Protein AF-0000000070964511 (afdb_homodimer)

Organism: NCBI:txid2509291

Nearest PDB structures (foldseek):
  2q12-assembly1_A-2  TM=6.269E-01  e=1.159E-06  Homo sapiens
  2z0n-assembly1_A-2  TM=6.496E-01  e=4.454E-06  Homo sapiens
  5c5b-assembly2_C  TM=5.145E-01  e=8.321E-06  Homo sapiens
  4h8s-assembly1_A  TM=5.095E-01  e=7.637E-04  Homo sapiens
  4tql-assembly1_A  TM=3.282E-01  e=2.812E-02  synthetic construct

InterPro domains:
  IPR009602 CBY1-interacting BAR domain-containing protein/FAM92 [PF06730] (12-222)
  IPR009602 CBY1-interacting BAR domain-containing protein/FAM92 [PTHR21223] (6-303)
  IPR027267 AH/BAR domain superfamily [G3DSA:1.20.1270.60] (10-215)
  IPR027267 AH/BAR domain superfamily [SSF103657] (12-213)

Solvent-accessible surface area (backbone atoms only — not comparable to full-atom values): 34704 Å² total; per-residue (Å²): 133,82,80,69,53,69,65,48,59,49,47,56,47,48,46,50,50,48,49,52,52,42,52,51,50,44,51,44,40,49,48,47,30,52,31,50,51,53,28,43,53,30,47,50,50,28,35,54,29,41,41,49,37,18,48,47,37,34,51,45,20,71,68,44,80,69,39,61,65,55,20,51,32,32,40,52,38,19,51,37,37,42,50,47,32,52,42,49,50,51,28,44,49,45,35,45,62,62,28,40,52,56,39,63,49,41,57,60,56,37,52,52,54,49,49,52,43,50,52,48,52,49,40,44,52,50,25,52,52,34,48,51,52,39,52,51,43,52,69,77,43,66,80,50,54,73,61,53,53,51,34,51,52,53,27,50,52,31,46,49,48,37,54,52,42,50,58,50,46,54,51,48,46,52,52,51,51,50,48,50,50,51,46,55,43,50,32,52,47,51,44,36,49,31,49,39,54,35,27,52,50,42,38,54,40,39,52,52,36,42,53,43,46,68,61,54,51,58,68,63,41,49,50,43,45,53,53,46,72,68,37,82,60,40,62,58,51,53,50,52,52,42,50,56,52,43,50,54,51,48,49,60,66,68,49,66,72,74,76,75,70,74,73,74,78,67,78,72,76,77,73,78,75,80,79,75,81,78,78,86,73,87,72,87,76,78,79,77,80,73,79,79,81,86,83,90,76,89,79,85,74,90,90,75,93,81,89,85,79,89,82,87,72,91,134,133,83,77,70,52,69,65,51,61,50,46,57,47,48,46,51,50,48,48,50,51,41,52,50,50,43,52,45,41,47,47,45,30,53,31,50,52,53,28,42,53,29,47,50,50,29,34,52,30,39,42,50,37,18,48,44,37,33,52,44,19,70,68,44,79,68,39,63,65,56,20,51,31,31,41,52,36,19,51,39,36,43,50,47,31,52,43,50,51,51,29,43,48,44,37,46,63,62,30,39,52,56,39,63,49,41,57,59,56,38,51,53,54,49,49,52,45,49,50,48,52,49,39,44,51,52,26,51,52,35,48,51,50,40,52,51,43,52,68,77,45,67,81,49,54,72,58,51,52,53,34,50,52,52,28,51,53,32,48,49,50,37,56,50,41,49,56,50,47,56,51,49,48,52,51,50,51,50,48,51,50,52,46,54,43,51,34,51,47,52,44,37,50,32,52,40,54,36,27,51,50,43,38,54,41,38,53,51,34,43,54,43,45,68,61,55,51,59,67,63,42,48,51,45,46,54,54,45,70,68,37,81,61,41,62,58,50,53,50,54,52,43,51,56,52,43,50,54,51,48,50,60,65,70,50,67,74,73,78,75,70,75,72,78,78,67,78,72,76,79,75,79,75,80,80,75,78,78,76,80,75,80,74,77,76,77,80,69,84,74,84,81,91,83,97,82,88,79,77,87,82,81,83,77,92,74,93,83,79,90,79,93,83,86,134

Structure (mmCIF, N/CA/C/O backbone):
data_AF-0000000070964511-model_v1
#
loop_
_entity.id
_entity.type
_entity.pdbx_description
1 polymer 'Protein FAM92A'
#
loop_
_atom_site.group_PDB
_atom_site.id
_atom_site.type_symbol
_atom_site.label_atom_id
_atom_site.label_alt_id
_atom_site.label_comp_id
_atom_site.label_asym_id
_atom_site.label_entity_id
_atom_site.label_seq_id
_atom_site.pdbx_PDB_ins_code
_atom_site.Cartn_x
_atom_site.Cartn_y
_atom_site.Cartn_z
_atom_site.occupancy
_atom_site.B_iso_or_equiv
_atom_site.auth_seq_id
_atom_site.auth_comp_id
_atom_site.auth_asym_id
_atom_site.auth_atom_id
_atom_site.pdbx_PDB_model_num
ATOM 1 N N . MET A 1 1 ? 4 -59.062 -38.25 1 25.48 1 MET A N 1
ATOM 2 C CA . MET A 1 1 ? 4.148 -58.438 -36.938 1 25.48 1 MET A CA 1
ATOM 3 C C . MET A 1 1 ? 4.137 -56.938 -37.062 1 25.48 1 MET A C 1
ATOM 5 O O . MET A 1 1 ? 5.078 -56.344 -37.594 1 25.48 1 MET A O 1
ATOM 9 N N . LYS A 1 2 ? 3.074 -56.438 -37.406 1 38.53 2 LYS A N 1
ATOM 10 C CA . LYS A 1 2 ? 2.691 -55.031 -37.688 1 38.53 2 LYS A CA 1
ATOM 11 C C . LYS A 1 2 ? 3.24 -54.094 -36.625 1 38.53 2 LYS A C 1
ATOM 13 O O . LYS A 1 2 ? 3.031 -54.312 -35.438 1 38.53 2 LYS A O 1
ATOM 18 N N . ALA A 1 3 ? 4.176 -53.281 -36.75 1 41.16 3 ALA A N 1
ATOM 19 C CA . ALA A 1 3 ? 5.023 -52.281 -36.125 1 41.16 3 ALA A CA 1
ATOM 20 C C . ALA A 1 3 ? 4.199 -51.344 -35.219 1 41.16 3 ALA A C 1
ATOM 22 O O . ALA A 1 3 ? 3.23 -50.75 -35.656 1 41.16 3 ALA A O 1
ATOM 23 N N . SER A 1 4 ? 4.078 -51.531 -33.906 1 40.59 4 SER A N 1
ATOM 24 C CA . SER A 1 4 ? 3.783 -50.875 -32.625 1 40.59 4 SER A CA 1
ATOM 25 C C . SER A 1 4 ? 4.277 -49.438 -32.594 1 40.59 4 SER A C 1
ATOM 27 O O . SER A 1 4 ? 4.367 -48.844 -31.516 1 40.59 4 SER A O 1
ATOM 29 N N . ARG A 1 5 ? 4.746 -48.938 -33.562 1 44.47 5 ARG A N 1
ATOM 30 C CA . ARG A 1 5 ? 5.359 -47.625 -33.781 1 44.47 5 ARG A CA 1
ATOM 31 C C . ARG A 1 5 ? 4.406 -46.5 -33.375 1 44.47 5 ARG A C 1
ATOM 33 O O . ARG A 1 5 ? 4.844 -45.438 -32.875 1 44.47 5 ARG A O 1
ATOM 40 N N . PRO A 1 6 ? 3.221 -46.625 -33.938 1 44.97 6 PRO A N 1
ATOM 41 C CA . PRO A 1 6 ? 2.352 -45.469 -33.781 1 44.97 6 PRO A CA 1
ATOM 42 C C . PRO A 1 6 ? 2.082 -45.125 -32.312 1 44.97 6 PRO A C 1
ATOM 44 O O . PRO A 1 6 ? 1.981 -43.938 -31.953 1 44.97 6 PRO A O 1
ATOM 47 N N . GLN A 1 7 ? 1.915 -46.219 -31.547 1 50.19 7 GLN A N 1
ATOM 48 C CA . GLN A 1 7 ? 1.632 -46.031 -30.125 1 50.19 7 GLN A CA 1
ATOM 49 C C . GLN A 1 7 ? 2.826 -45.406 -29.406 1 50.19 7 GLN A C 1
ATOM 51 O O . GLN A 1 7 ? 2.654 -44.594 -28.5 1 50.19 7 GLN A O 1
ATOM 56 N N . HIS A 1 8 ? 4.047 -45.844 -29.875 1 52.25 8 HIS A N 1
ATOM 57 C CA . HIS A 1 8 ? 5.285 -45.344 -29.281 1 52.25 8 HIS A CA 1
ATOM 58 C C . HIS A 1 8 ? 5.453 -43.844 -29.531 1 52.25 8 HIS A C 1
ATOM 60 O O . HIS A 1 8 ? 5.895 -43.125 -28.641 1 52.25 8 HIS A O 1
ATOM 66 N N . ALA A 1 9 ? 5.227 -43.438 -30.859 1 55.28 9 ALA A N 1
ATOM 67 C CA . ALA A 1 9 ? 5.344 -42.031 -31.219 1 55.28 9 ALA A CA 1
ATOM 68 C C . ALA A 1 9 ? 4.438 -41.156 -30.344 1 55.28 9 ALA A C 1
ATOM 70 O O . ALA A 1 9 ? 4.816 -40.062 -29.938 1 55.28 9 ALA A O 1
ATOM 71 N N . THR A 1 10 ? 3.475 -41.875 -29.844 1 68.75 10 THR A N 1
ATOM 72 C CA . THR A 1 10 ? 2.453 -41.156 -29.109 1 68.75 10 THR A CA 1
ATOM 73 C C . THR A 1 10 ? 2.889 -40.906 -27.656 1 68.75 10 THR A C 1
ATOM 75 O O . THR A 1 10 ? 2.711 -39.844 -27.109 1 68.75 10 THR A O 1
ATOM 78 N N . TRP A 1 11 ? 3.768 -41.875 -27.219 1 73.88 11 TRP A N 1
ATOM 79 C CA . TRP A 1 11 ? 4.133 -41.75 -25.797 1 73.88 11 TRP A CA 1
ATOM 80 C C . TRP A 1 11 ? 5.262 -40.75 -25.609 1 73.88 11 TRP A C 1
ATOM 82 O O . TRP A 1 11 ? 5.266 -39.969 -24.641 1 73.88 11 TRP A O 1
ATOM 92 N N . GLU A 1 12 ? 6.199 -40.812 -26.516 1 74.62 12 GLU A N 1
ATOM 93 C CA . GLU A 1 12 ? 7.277 -39.844 -26.453 1 74.62 12 GLU A CA 1
ATOM 94 C C . GLU A 1 12 ? 6.73 -38.406 -26.531 1 74.62 12 GLU A C 1
ATOM 96 O O . GLU A 1 12 ? 7.223 -37.531 -25.844 1 74.62 12 GLU A O 1
ATOM 101 N N . GLN A 1 13 ? 5.785 -38.344 -27.312 1 78.62 13 GLN A N 1
ATOM 102 C CA . GLN A 1 13 ? 5.145 -37.031 -27.438 1 78.62 13 GLN A CA 1
ATOM 103 C C . GLN A 1 13 ? 4.461 -36.625 -26.141 1 78.62 13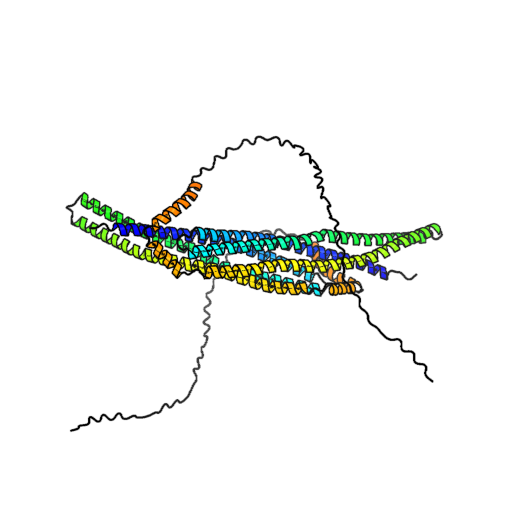 GLN A C 1
ATOM 105 O O . GLN A 1 13 ? 4.531 -35.469 -25.734 1 78.62 13 GLN A O 1
ATOM 110 N N . HIS A 1 14 ? 3.889 -37.625 -25.453 1 82.25 14 HIS A N 1
ATOM 111 C CA . HIS A 1 14 ? 3.227 -37.344 -24.172 1 82.25 14 HIS A CA 1
ATOM 112 C C . HIS A 1 14 ? 4.238 -36.969 -23.094 1 82.25 14 HIS A C 1
ATOM 114 O O . HIS A 1 14 ? 3.994 -36.031 -22.312 1 82.25 14 HIS A O 1
ATOM 120 N N . ALA A 1 15 ? 5.301 -37.688 -23.109 1 84 15 ALA A N 1
ATOM 121 C CA . ALA A 1 15 ? 6.34 -37.375 -22.125 1 84 15 ALA A CA 1
ATOM 122 C C . ALA A 1 15 ? 6.898 -35.969 -22.328 1 84 15 ALA A C 1
ATOM 124 O O . ALA A 1 15 ? 7.121 -35.25 -21.359 1 84 15 ALA A O 1
ATOM 125 N N . LYS A 1 16 ? 7.125 -35.562 -23.531 1 82.56 16 LYS A N 1
ATOM 126 C CA . LYS A 1 16 ? 7.633 -34.25 -23.859 1 82.56 16 LYS A CA 1
ATOM 127 C C . LYS A 1 16 ? 6.625 -33.156 -23.484 1 82.56 16 LYS A C 1
ATOM 129 O O . LYS A 1 16 ? 7.004 -32.094 -22.984 1 82.56 16 LYS A O 1
ATOM 134 N N . LEU A 1 17 ? 5.41 -33.469 -23.75 1 84.62 17 LEU A N 1
ATOM 135 C CA . LEU A 1 17 ? 4.355 -32.531 -23.391 1 84.62 17 LEU A CA 1
ATOM 136 C C . LEU A 1 17 ? 4.301 -32.312 -21.875 1 84.62 17 LEU A C 1
ATOM 138 O O . LEU A 1 17 ? 4.152 -31.172 -21.422 1 84.62 17 LEU A O 1
ATOM 142 N N . LEU A 1 18 ? 4.355 -33.406 -21.172 1 87.12 18 LEU A N 1
ATOM 143 C CA . LEU A 1 18 ? 4.348 -33.281 -19.719 1 87.12 18 LEU A CA 1
ATOM 144 C C . LEU A 1 18 ? 5.539 -32.469 -19.234 1 87.12 18 LEU A C 1
ATOM 146 O O . LEU A 1 18 ? 5.402 -31.641 -18.328 1 87.12 18 LEU A O 1
ATOM 150 N N . GLN A 1 19 ? 6.641 -32.75 -19.797 1 87.5 19 GLN A N 1
ATOM 151 C CA . GLN A 1 19 ? 7.84 -32 -19.438 1 87.5 19 GLN A CA 1
ATOM 152 C C . GLN A 1 19 ? 7.656 -30.516 -19.703 1 87.5 19 GLN A C 1
ATOM 154 O O . GLN A 1 19 ? 8.008 -29.688 -18.859 1 87.5 19 GLN A O 1
ATOM 159 N N . GLU A 1 20 ? 7.156 -30.156 -20.781 1 88.94 20 GLU A N 1
ATOM 160 C CA . GLU A 1 20 ? 6.922 -28.766 -21.141 1 88.94 20 GLU A CA 1
ATOM 161 C C . GLU A 1 20 ? 5.945 -28.109 -20.172 1 88.94 20 GLU A C 1
ATOM 163 O O . GLU A 1 20 ? 6.152 -26.953 -19.766 1 88.94 20 GLU A O 1
ATOM 168 N N . ARG A 1 21 ? 4.918 -28.844 -19.875 1 92.56 21 ARG A N 1
ATOM 169 C CA . ARG A 1 21 ? 3.914 -28.297 -18.969 1 92.56 21 ARG A CA 1
ATOM 170 C C . ARG A 1 21 ? 4.508 -28.062 -17.578 1 92.56 21 ARG A C 1
ATOM 172 O O . ARG A 1 21 ? 4.223 -27.047 -16.953 1 92.56 21 ARG A O 1
ATOM 179 N N . VAL A 1 22 ? 5.289 -28.984 -17.156 1 94.62 22 VAL A N 1
ATOM 180 C CA . VAL A 1 22 ? 5.906 -28.875 -15.836 1 94.62 22 VAL A CA 1
ATOM 181 C C . VAL A 1 22 ? 6.84 -27.656 -15.805 1 94.62 22 VAL A C 1
ATOM 183 O O . VAL A 1 22 ? 6.836 -26.891 -14.844 1 94.62 22 VAL A O 1
ATOM 186 N N . VAL A 1 23 ? 7.625 -27.469 -16.844 1 94 23 VAL A N 1
ATOM 187 C CA . VAL A 1 23 ? 8.57 -26.359 -16.922 1 94 23 VAL A CA 1
ATOM 188 C C . VAL A 1 23 ? 7.812 -25.031 -16.938 1 94 23 VAL A C 1
ATOM 190 O O . VAL A 1 23 ? 8.219 -24.078 -16.281 1 94 23 VAL A O 1
ATOM 193 N N . LEU A 1 24 ? 6.754 -25.031 -17.656 1 95.25 24 LEU A N 1
ATOM 194 C CA . LEU A 1 24 ? 5.918 -23.828 -17.734 1 95.25 24 LEU A CA 1
ATOM 195 C C . LEU A 1 24 ? 5.387 -23.453 -16.359 1 95.25 24 LEU A C 1
ATOM 197 O O . LEU A 1 24 ? 5.453 -22.281 -15.961 1 95.25 24 LEU A O 1
ATOM 201 N N . VAL A 1 25 ? 4.836 -24.406 -15.625 1 96.38 25 VAL A N 1
ATOM 202 C CA . VAL A 1 25 ? 4.277 -24.172 -14.297 1 96.38 25 VAL A CA 1
ATOM 203 C C . VAL A 1 25 ? 5.387 -23.734 -13.344 1 96.38 25 VAL A C 1
ATOM 205 O O . VAL A 1 25 ? 5.223 -22.781 -12.586 1 96.38 25 VAL A O 1
ATOM 208 N N . GLU A 1 26 ? 6.469 -24.438 -13.398 1 96.06 26 GLU A N 1
ATOM 209 C CA . GLU A 1 26 ? 7.602 -24.109 -12.539 1 96.06 26 GLU A CA 1
ATOM 210 C C . GLU A 1 26 ? 8.047 -22.672 -12.719 1 96.06 26 GLU A C 1
ATOM 212 O O . GLU A 1 26 ? 8.227 -21.938 -11.742 1 96.06 26 GLU A O 1
ATOM 217 N N . LYS A 1 27 ? 8.141 -22.203 -13.898 1 97.19 27 LYS A N 1
ATOM 218 C CA . LYS A 1 27 ? 8.602 -20.859 -14.219 1 97.19 27 LYS A CA 1
ATOM 219 C C . LYS A 1 27 ? 7.621 -19.812 -13.727 1 97.19 27 LYS A C 1
ATOM 221 O O . LYS A 1 27 ? 8.008 -18.891 -13 1 97.19 27 LYS A O 1
ATOM 226 N N . HIS A 1 28 ? 6.418 -19.984 -14.086 1 98 28 HIS A N 1
ATOM 227 C CA . HIS A 1 28 ? 5.453 -18.922 -13.828 1 98 28 HIS A CA 1
ATOM 228 C C . HIS A 1 28 ? 5.031 -18.891 -12.359 1 98 28 HIS A C 1
ATOM 230 O O . HIS A 1 28 ? 4.785 -17.828 -11.797 1 98 28 HIS A O 1
ATOM 236 N N . PHE A 1 29 ? 4.953 -20.062 -11.703 1 98.12 29 PHE A N 1
ATOM 237 C CA . PHE A 1 29 ? 4.668 -20.078 -10.273 1 98.12 29 PHE A CA 1
ATOM 238 C C . PHE A 1 29 ? 5.824 -19.484 -9.484 1 98.12 29 PHE A C 1
ATOM 240 O O . PHE A 1 29 ? 5.605 -18.797 -8.484 1 98.12 29 PHE A O 1
ATOM 247 N N . ALA A 1 30 ? 7.012 -19.734 -9.969 1 97.81 30 ALA A N 1
ATOM 248 C CA . ALA A 1 30 ? 8.172 -19.125 -9.328 1 97.81 30 ALA A CA 1
ATOM 249 C C . ALA A 1 30 ? 8.148 -17.609 -9.492 1 97.81 30 ALA A C 1
ATOM 251 O O . ALA A 1 30 ? 8.461 -16.859 -8.555 1 97.81 30 ALA A O 1
ATOM 252 N N . GLU A 1 31 ? 7.805 -17.141 -10.672 1 98.5 31 GLU A N 1
ATOM 253 C CA . GLU A 1 31 ? 7.703 -15.711 -10.922 1 98.5 31 GLU A CA 1
ATOM 254 C C . GLU A 1 31 ? 6.633 -15.07 -10.055 1 98.5 31 GLU A C 1
ATOM 256 O O . GLU A 1 31 ? 6.852 -14 -9.477 1 98.5 31 GLU A O 1
ATOM 261 N N . LEU A 1 32 ? 5.5 -15.719 -9.945 1 98.69 32 LEU A N 1
ATOM 262 C CA . LEU A 1 32 ? 4.434 -15.227 -9.078 1 98.69 32 LEU A CA 1
ATOM 263 C C . LEU A 1 32 ? 4.902 -15.156 -7.625 1 98.69 32 LEU A C 1
ATOM 265 O O . LEU A 1 32 ? 4.637 -14.172 -6.93 1 98.69 32 LEU A O 1
ATOM 269 N N . CYS A 1 33 ? 5.586 -16.203 -7.227 1 98.5 33 CYS A N 1
ATOM 270 C CA . CYS A 1 33 ? 6.109 -16.25 -5.867 1 98.5 33 CYS A CA 1
ATOM 271 C C . CYS A 1 33 ? 7.047 -15.086 -5.594 1 98.5 33 CYS A C 1
ATOM 273 O O . CYS A 1 33 ? 6.906 -14.398 -4.582 1 98.5 33 CYS A O 1
ATOM 275 N N . THR A 1 34 ? 7.941 -14.805 -6.516 1 98.62 34 THR A N 1
ATOM 276 C CA . THR A 1 34 ? 8.914 -13.727 -6.379 1 98.62 34 THR A CA 1
ATOM 277 C C . THR A 1 34 ? 8.219 -12.367 -6.352 1 98.62 34 THR A C 1
ATOM 279 O O . THR A 1 34 ? 8.523 -11.523 -5.504 1 98.62 34 THR A O 1
ATOM 282 N N . CYS A 1 35 ? 7.289 -12.172 -7.23 1 98.81 35 CYS A N 1
ATOM 283 C CA . CYS A 1 35 ? 6.57 -10.906 -7.316 1 98.81 35 CYS A CA 1
ATOM 284 C C . CYS A 1 35 ? 5.746 -10.656 -6.055 1 98.81 35 CYS A C 1
ATOM 286 O O . CYS A 1 35 ? 5.734 -9.547 -5.523 1 98.81 35 CYS A O 1
ATOM 288 N N . LEU A 1 36 ? 5.09 -11.648 -5.551 1 98.88 36 LEU A N 1
ATOM 289 C CA . LEU A 1 36 ? 4.273 -11.508 -4.355 1 98.88 36 LEU A CA 1
ATOM 290 C C . LEU A 1 36 ? 5.145 -11.273 -3.125 1 98.88 36 LEU A C 1
ATOM 292 O O . LEU A 1 36 ? 4.762 -10.523 -2.221 1 98.88 36 LEU A O 1
ATOM 296 N N . GLY A 1 37 ? 6.289 -11.969 -3.145 1 98.81 37 GLY A N 1
ATOM 297 C CA . GLY A 1 37 ? 7.238 -11.68 -2.08 1 98.81 37 GLY A CA 1
ATOM 298 C C . GLY A 1 37 ? 7.672 -10.227 -2.045 1 98.81 37 GLY A C 1
ATOM 299 O O . GLY A 1 37 ? 7.691 -9.602 -0.981 1 98.81 37 GLY A O 1
ATOM 300 N N . ALA A 1 38 ? 8.016 -9.68 -3.15 1 98.81 38 ALA A N 1
ATOM 301 C CA . ALA A 1 38 ? 8.398 -8.273 -3.25 1 98.81 38 ALA A CA 1
ATOM 302 C C . ALA A 1 38 ? 7.23 -7.359 -2.883 1 98.81 38 ALA A C 1
ATOM 304 O O . ALA A 1 38 ? 7.422 -6.34 -2.219 1 98.81 38 ALA A O 1
ATOM 305 N N . TYR A 1 39 ? 6.059 -7.742 -3.299 1 98.88 39 TYR A N 1
ATOM 306 C CA . TYR A 1 39 ? 4.848 -6.988 -2.998 1 98.88 39 TYR A CA 1
ATOM 307 C C . TYR A 1 39 ? 4.621 -6.895 -1.493 1 98.88 39 TYR A C 1
ATOM 309 O O . TYR A 1 39 ? 4.355 -5.812 -0.966 1 98.88 39 TYR A O 1
ATOM 317 N N . THR A 1 40 ? 4.746 -8.008 -0.825 1 98.88 40 THR A N 1
ATOM 318 C CA . THR A 1 40 ? 4.48 -8.008 0.609 1 98.88 40 THR A CA 1
ATOM 319 C C . THR A 1 40 ? 5.559 -7.223 1.357 1 98.88 40 THR A C 1
ATOM 321 O O . THR A 1 40 ? 5.273 -6.586 2.375 1 98.88 40 THR A O 1
ATOM 324 N N . ARG A 1 41 ? 6.75 -7.227 0.89 1 98.69 41 ARG A N 1
ATOM 325 C CA . ARG A 1 41 ? 7.805 -6.434 1.515 1 98.69 41 ARG A CA 1
ATOM 326 C C . ARG A 1 41 ? 7.512 -4.941 1.396 1 98.69 41 ARG A C 1
ATOM 328 O O . ARG A 1 41 ? 7.68 -4.191 2.359 1 98.69 41 ARG A O 1
ATOM 335 N N . LYS A 1 42 ? 7.098 -4.523 0.216 1 98.81 42 LYS A N 1
ATOM 336 C CA . LYS A 1 42 ? 6.75 -3.119 0.027 1 98.81 42 LYS A CA 1
ATOM 337 C C . LYS A 1 42 ? 5.516 -2.744 0.843 1 98.81 42 LYS A C 1
ATOM 339 O O . LYS A 1 42 ? 5.422 -1.633 1.368 1 98.81 42 LYS A O 1
ATOM 344 N N . ALA A 1 43 ? 4.562 -3.668 0.904 1 98.88 43 ALA A N 1
ATOM 345 C CA . ALA A 1 43 ? 3.371 -3.438 1.716 1 98.88 43 ALA A CA 1
ATOM 346 C C . ALA A 1 43 ? 3.736 -3.256 3.186 1 98.88 43 ALA A C 1
ATOM 348 O O . ALA A 1 43 ? 3.146 -2.424 3.881 1 98.88 43 ALA A O 1
ATOM 349 N N . ALA A 1 44 ? 4.695 -4.047 3.611 1 98.81 44 ALA A N 1
ATOM 350 C CA . ALA A 1 44 ? 5.176 -3.906 4.984 1 98.81 44 ALA A CA 1
ATOM 351 C C . ALA A 1 44 ? 5.816 -2.539 5.199 1 98.81 44 ALA A C 1
ATOM 353 O O . ALA A 1 44 ? 5.617 -1.91 6.242 1 98.81 44 ALA A O 1
ATOM 354 N N . GLY A 1 45 ? 6.574 -2.123 4.238 1 98.75 45 GLY A N 1
ATOM 355 C CA . GLY A 1 45 ? 7.145 -0.788 4.312 1 98.75 45 GLY A CA 1
ATOM 356 C C . GLY A 1 45 ? 6.094 0.307 4.367 1 98.75 45 GLY A C 1
ATOM 357 O O . GLY A 1 45 ? 6.246 1.281 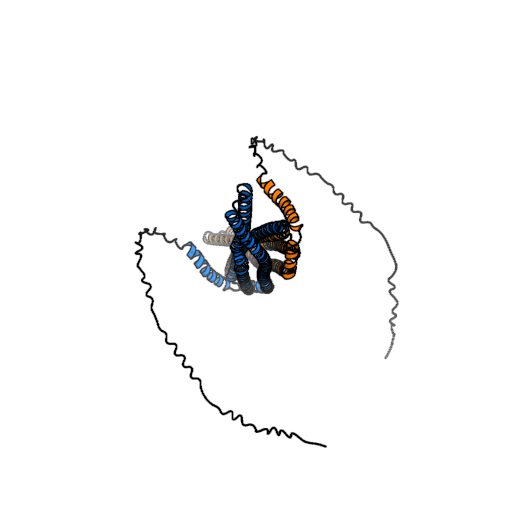5.105 1 98.75 45 GLY A O 1
ATOM 358 N N . LEU A 1 46 ? 5.102 0.173 3.59 1 98.81 46 LEU A N 1
ATOM 359 C CA . LEU A 1 46 ? 3.998 1.126 3.586 1 98.81 46 LEU A CA 1
ATOM 360 C C . LEU A 1 46 ? 3.285 1.138 4.934 1 98.81 46 LEU A C 1
ATOM 362 O O . LEU A 1 46 ? 2.914 2.201 5.438 1 98.81 46 LEU A O 1
ATOM 366 N N . ARG A 1 47 ? 3.1 -0.072 5.48 1 98.81 47 ARG A N 1
ATOM 367 C CA . ARG A 1 47 ? 2.51 -0.195 6.809 1 98.81 47 ARG A CA 1
ATOM 368 C C . ARG A 1 47 ? 3.332 0.564 7.844 1 98.81 47 ARG A C 1
ATOM 370 O O . ARG A 1 47 ? 2.779 1.285 8.68 1 98.81 47 ARG A O 1
ATOM 377 N N . ASP A 1 48 ? 4.645 0.474 7.789 1 98.81 48 ASP A N 1
ATOM 378 C CA . ASP A 1 48 ? 5.523 1.182 8.719 1 98.81 48 ASP A CA 1
ATOM 379 C C . ASP A 1 48 ? 5.344 2.693 8.602 1 98.81 48 ASP A C 1
ATOM 381 O O . ASP A 1 48 ? 5.316 3.4 9.609 1 98.81 48 ASP A O 1
ATOM 385 N N . LYS A 1 49 ? 5.234 3.197 7.387 1 98.88 49 LYS A N 1
ATOM 386 C CA . LYS A 1 49 ? 5.059 4.633 7.188 1 98.88 49 LYS A CA 1
ATOM 387 C C . LYS A 1 49 ? 3.676 5.086 7.641 1 98.88 49 LYS A C 1
ATOM 389 O O . LYS A 1 49 ? 3.514 6.207 8.133 1 98.88 49 LYS A O 1
ATOM 394 N N . ASN A 1 50 ? 2.678 4.234 7.441 1 98.81 50 ASN A N 1
ATOM 395 C CA . ASN A 1 50 ? 1.358 4.496 8.008 1 98.81 50 ASN A CA 1
ATOM 396 C C . ASN A 1 50 ? 1.418 4.621 9.531 1 98.81 50 ASN A C 1
ATOM 398 O O . ASN A 1 50 ? 0.791 5.512 10.109 1 98.81 50 ASN A O 1
ATOM 402 N N . ASP A 1 51 ? 2.176 3.781 10.133 1 98.69 51 ASP A N 1
ATOM 403 C CA . ASP A 1 51 ? 2.332 3.832 11.586 1 98.69 51 ASP A CA 1
ATOM 404 C C . ASP A 1 51 ? 3.045 5.113 12.016 1 98.69 51 ASP A C 1
ATOM 406 O O . ASP A 1 51 ? 2.707 5.699 13.047 1 98.69 51 ASP A O 1
ATOM 410 N N . ALA A 1 52 ? 3.998 5.52 11.266 1 98.88 52 ALA A N 1
ATOM 411 C CA . ALA A 1 52 ? 4.688 6.781 11.531 1 98.88 52 ALA A CA 1
ATOM 412 C C . ALA A 1 52 ? 3.73 7.965 11.422 1 98.88 52 ALA A C 1
ATOM 414 O O . ALA A 1 52 ? 3.787 8.891 12.227 1 98.88 52 ALA A O 1
ATOM 415 N N . LEU A 1 53 ? 2.883 7.918 10.438 1 98.88 53 LEU A N 1
ATOM 416 C CA . LEU A 1 53 ? 1.876 8.961 10.273 1 98.88 53 LEU A CA 1
ATOM 417 C C . LEU A 1 53 ? 0.916 8.977 11.461 1 98.88 53 LEU A C 1
ATOM 419 O O . LEU A 1 53 ? 0.574 10.047 11.969 1 98.88 53 LEU A O 1
ATOM 423 N N . ALA A 1 54 ? 0.488 7.797 11.867 1 98.94 54 ALA A N 1
ATOM 424 C CA . ALA A 1 54 ? -0.382 7.688 13.039 1 98.94 54 ALA A CA 1
ATOM 425 C C . ALA A 1 54 ? 0.269 8.32 14.266 1 98.94 54 ALA A C 1
ATOM 427 O O . ALA A 1 54 ? -0.383 9.047 15.016 1 98.94 54 ALA A O 1
ATOM 428 N N . LYS A 1 55 ? 1.493 8.055 14.43 1 98.88 55 LYS A N 1
ATOM 429 C CA . LYS A 1 55 ? 2.24 8.594 15.555 1 98.88 55 LYS A CA 1
ATOM 430 C C . LYS A 1 55 ? 2.352 10.117 15.461 1 98.88 55 LYS A C 1
ATOM 432 O O . LYS A 1 55 ? 2.221 10.82 16.469 1 98.88 55 LYS A O 1
ATOM 437 N N . ALA A 1 56 ? 2.619 10.594 14.266 1 98.88 56 ALA A N 1
ATOM 438 C CA . ALA A 1 56 ? 2.711 12.039 14.062 1 98.88 56 ALA A CA 1
ATOM 439 C C . ALA A 1 56 ? 1.396 12.727 14.422 1 98.88 56 ALA A C 1
ATOM 441 O O . ALA A 1 56 ? 1.395 13.773 15.07 1 98.88 56 ALA A O 1
ATOM 442 N N . VAL A 1 57 ? 0.279 12.172 14.016 1 98.88 57 VAL A N 1
ATOM 443 C CA . VAL A 1 57 ? -1.04 12.711 14.32 1 98.88 57 VAL A CA 1
ATOM 444 C C . VAL A 1 57 ? -1.288 12.641 15.828 1 98.88 57 VAL A C 1
ATOM 446 O O . VAL A 1 57 ? -1.81 13.594 16.422 1 98.88 57 VAL A O 1
ATOM 449 N N . TYR A 1 58 ? -0.851 11.594 16.406 1 98.81 58 TYR A N 1
ATOM 450 C CA . TYR A 1 58 ? -0.982 11.422 17.844 1 98.81 58 TYR A CA 1
ATOM 451 C C . TYR A 1 58 ? -0.171 12.469 18.594 1 98.81 58 TYR A C 1
ATOM 453 O O . TYR A 1 58 ? -0.661 13.07 19.562 1 98.81 58 TYR A O 1
ATOM 461 N N . ASN A 1 59 ? 1.049 12.648 18.172 1 98.69 59 ASN A N 1
ATOM 462 C CA . ASN A 1 59 ? 1.914 13.641 18.797 1 98.69 59 ASN A CA 1
ATOM 463 C C . ASN A 1 59 ? 1.306 15.039 18.719 1 98.69 59 ASN A C 1
ATOM 465 O O . ASN A 1 59 ? 1.381 15.805 19.688 1 98.69 59 ASN A O 1
ATOM 469 N N . TYR A 1 60 ? 0.725 15.375 17.594 1 98.5 60 TYR A N 1
ATOM 470 C CA . TYR A 1 60 ? 0.061 16.672 17.453 1 98.5 60 TYR A CA 1
ATOM 471 C C . TYR A 1 60 ? -1.118 16.781 18.406 1 98.5 60 TYR A C 1
ATOM 473 O O . TYR A 1 60 ? -1.317 17.828 19.031 1 98.5 60 TYR A O 1
ATOM 481 N N . SER A 1 61 ? -1.888 15.758 18.5 1 98.5 61 SER A N 1
ATOM 482 C CA . SER A 1 61 ? -3.016 15.719 19.438 1 98.5 61 SER A CA 1
ATOM 483 C C . SER A 1 61 ? -2.564 15.977 20.859 1 98.5 61 SER A C 1
ATOM 485 O O . SER A 1 61 ? -3.178 16.781 21.578 1 98.5 61 SER A O 1
ATOM 487 N N . GLU A 1 62 ? -1.46 15.359 21.234 1 97.62 62 GLU A N 1
ATOM 488 C CA . GLU A 1 62 ? -0.962 15.461 22.609 1 97.62 62 GLU A CA 1
ATOM 489 C C . GLU A 1 62 ? -0.405 16.859 22.875 1 97.62 62 GLU A C 1
ATOM 491 O O . GLU A 1 62 ? -0.475 17.344 24.016 1 97.62 62 GLU A O 1
ATOM 496 N N . ALA A 1 63 ? 0.065 17.484 21.891 1 96.62 63 ALA A N 1
ATOM 497 C CA . ALA A 1 63 ? 0.678 18.797 22.031 1 96.62 63 ALA A CA 1
ATOM 498 C C . ALA A 1 63 ? -0.379 19.891 22.031 1 96.62 63 ALA A C 1
ATOM 500 O O . ALA A 1 63 ? -0.118 21.016 22.484 1 96.62 63 ALA A O 1
ATOM 501 N N . GLU A 1 64 ? -1.558 19.625 21.484 1 95.5 64 GLU A N 1
ATOM 502 C CA . GLU A 1 64 ? -2.645 20.594 21.453 1 95.5 64 GLU A CA 1
ATOM 503 C C . GLU A 1 64 ? -3.33 20.703 22.812 1 95.5 64 GLU A C 1
ATOM 505 O O . GLU A 1 64 ? -3.984 19.75 23.266 1 95.5 64 GLU A O 1
ATOM 510 N N . HIS A 1 65 ? -3.203 21.828 23.453 1 91.69 65 HIS A N 1
ATOM 511 C CA . HIS A 1 65 ? -3.729 21.953 24.812 1 91.69 65 HIS A CA 1
ATOM 512 C C . HIS A 1 65 ? -4.824 23.016 24.891 1 91.69 65 HIS A C 1
ATOM 514 O O . HIS A 1 65 ? -5.488 23.141 25.922 1 91.69 65 HIS A O 1
ATOM 520 N N . VAL A 1 66 ? -5.043 23.734 23.875 1 92.94 66 VAL A N 1
ATOM 521 C CA . VAL A 1 66 ? -6.027 24.812 23.891 1 92.94 66 VAL A CA 1
ATOM 522 C C . VAL A 1 66 ? -7.328 24.328 23.25 1 92.94 66 VAL A C 1
ATOM 524 O O . VAL A 1 66 ? -8.391 24.406 23.875 1 92.94 66 VAL A O 1
ATOM 527 N N . ASN A 1 67 ? -7.223 23.812 22.047 1 95.31 67 ASN A N 1
ATOM 528 C CA . ASN A 1 67 ? -8.391 23.359 21.312 1 95.31 67 ASN A CA 1
ATOM 529 C C . ASN A 1 67 ? -8.727 21.906 21.609 1 95.31 67 ASN A C 1
ATOM 531 O O . ASN A 1 67 ? -8.211 21 20.953 1 95.31 67 ASN A O 1
ATOM 535 N N . LYS A 1 68 ? -9.656 21.656 22.469 1 95.5 68 LYS A N 1
ATOM 536 C CA . LYS A 1 68 ? -9.977 20.312 22.969 1 95.5 68 LYS A CA 1
ATOM 537 C C . LYS A 1 68 ? -10.656 19.484 21.891 1 95.5 68 LYS A C 1
ATOM 539 O O . LYS A 1 68 ? -10.422 18.266 21.797 1 95.5 68 LYS A O 1
ATOM 544 N N . GLY A 1 69 ? -11.578 20.078 21.156 1 97.06 69 GLY A N 1
ATOM 545 C CA . GLY A 1 69 ? -12.211 19.359 20.047 1 97.06 69 GLY A CA 1
ATOM 546 C C . GLY A 1 69 ? -11.227 18.844 19.016 1 97.06 69 GLY A C 1
ATOM 547 O O . GLY A 1 69 ? -11.281 17.688 18.625 1 97.06 69 GLY A O 1
ATOM 548 N N . LEU A 1 70 ? -10.312 19.734 18.594 1 97.5 70 LEU A N 1
ATOM 549 C CA . LEU A 1 70 ? -9.266 19.344 17.656 1 97.5 70 LEU A CA 1
ATOM 550 C C . LEU A 1 70 ? -8.414 18.219 18.219 1 97.5 70 LEU A C 1
ATOM 552 O O . LEU A 1 70 ? -8.141 17.234 17.531 1 97.5 70 LEU A O 1
ATOM 556 N N . LYS A 1 71 ? -7.992 18.375 19.469 1 97.75 71 LYS A N 1
ATOM 557 C CA . LYS A 1 71 ? -7.199 17.359 20.156 1 97.75 71 LYS A CA 1
ATOM 558 C C . LYS A 1 71 ? -7.879 16 20.078 1 97.75 71 LYS A C 1
ATOM 560 O O . LYS A 1 71 ? -7.254 15.008 19.703 1 97.75 71 LYS A O 1
ATOM 565 N N . ASN A 1 72 ? -9.141 15.984 20.406 1 98.12 72 ASN A N 1
ATOM 566 C CA . ASN A 1 72 ? -9.883 14.727 20.453 1 98.12 72 ASN A CA 1
ATOM 567 C C . ASN A 1 72 ? -10.039 14.117 19.062 1 98.12 72 ASN A C 1
ATOM 569 O O . ASN A 1 72 ? -9.898 12.906 18.891 1 98.12 72 ASN A O 1
ATOM 573 N N . CYS A 1 73 ? -10.375 14.906 18.094 1 98.38 73 CYS A N 1
ATOM 574 C CA . CYS A 1 73 ? -10.539 14.422 16.734 1 98.38 73 CYS A CA 1
ATOM 575 C C . CYS A 1 73 ? -9.227 13.852 16.188 1 98.38 73 CYS A C 1
ATOM 577 O O . CYS A 1 73 ? -9.219 12.797 15.555 1 98.38 73 CYS A O 1
ATOM 579 N N . LEU A 1 74 ? -8.094 14.523 16.453 1 98.5 74 LEU A N 1
ATOM 580 C CA . LEU A 1 74 ? -6.785 14.031 16.031 1 98.5 74 LEU A CA 1
ATOM 581 C C . LEU A 1 74 ? -6.441 12.719 16.719 1 98.5 74 LEU A C 1
ATOM 583 O O . LEU A 1 74 ? -5.895 11.805 16.094 1 98.5 74 LEU A O 1
ATOM 587 N N . LEU A 1 75 ? -6.789 12.648 17.984 1 98.56 75 LEU A N 1
ATOM 588 C CA . LEU A 1 75 ? -6.543 11.422 18.734 1 98.56 75 LEU A CA 1
ATOM 589 C C . LEU A 1 75 ? -7.297 10.242 18.109 1 98.56 75 LEU A C 1
ATOM 591 O O . LEU A 1 75 ? -6.715 9.188 17.875 1 98.56 75 LEU A O 1
ATOM 595 N N . GLU A 1 76 ? -8.539 10.43 17.875 1 98.69 76 GLU A N 1
ATOM 596 C CA . GLU A 1 76 ? -9.359 9.367 17.297 1 98.69 76 GLU A CA 1
ATOM 597 C C . GLU A 1 76 ? -8.852 8.992 15.906 1 98.69 76 GLU A C 1
ATOM 599 O O . GLU A 1 76 ? -8.836 7.812 15.547 1 98.69 76 GLU A O 1
ATOM 604 N N . PHE A 1 77 ? -8.492 9.961 15.148 1 98.81 77 PHE A N 1
ATOM 605 C CA . PHE A 1 77 ? -7.996 9.672 13.812 1 98.81 77 PHE A CA 1
ATOM 606 C C . PHE A 1 77 ? -6.684 8.906 13.875 1 98.81 77 PHE A C 1
ATOM 608 O O . PHE A 1 77 ? -6.434 8.023 13.047 1 98.81 77 PHE A O 1
ATOM 615 N N . SER A 1 78 ? -5.812 9.258 14.812 1 98.81 78 SER A N 1
ATOM 616 C CA . SER A 1 78 ? -4.578 8.5 14.992 1 98.81 78 SER A CA 1
ATOM 617 C C . SER A 1 78 ? -4.863 7.027 15.266 1 98.81 78 SER A C 1
ATOM 619 O O . SER A 1 78 ? -4.16 6.148 14.766 1 98.81 78 SER A O 1
ATOM 621 N N . LYS A 1 79 ? -5.914 6.727 16.016 1 98.81 79 LYS A N 1
ATOM 622 C CA . LYS A 1 79 ? -6.32 5.352 16.297 1 98.81 79 LYS A CA 1
ATOM 623 C C . LYS A 1 79 ? -6.824 4.664 15.023 1 98.81 79 LYS A C 1
ATOM 625 O O . LYS A 1 79 ? -6.59 3.473 14.82 1 98.81 79 LYS A O 1
ATOM 630 N N . THR A 1 80 ? -7.527 5.422 14.289 1 98.88 80 THR A N 1
ATOM 631 C CA . THR A 1 80 ? -7.992 4.91 13.008 1 98.88 80 THR A CA 1
ATOM 632 C C . THR A 1 80 ? -6.816 4.484 12.133 1 98.88 80 THR A C 1
ATOM 634 O O . THR A 1 80 ? -6.809 3.383 11.578 1 98.88 80 THR A O 1
ATOM 637 N N . LEU A 1 81 ? -5.801 5.305 12.008 1 98.88 81 LEU A N 1
ATOM 638 C CA . LEU A 1 81 ? -4.617 4.992 11.219 1 98.88 81 LEU A CA 1
ATOM 639 C C . LEU A 1 81 ? -3.898 3.77 11.773 1 98.88 81 LEU A C 1
ATOM 641 O O . LEU A 1 81 ? -3.404 2.932 11.016 1 98.88 81 LEU A O 1
ATOM 645 N N . GLU A 1 82 ? -3.865 3.676 13.07 1 98.88 82 GLU A N 1
ATOM 646 C CA . GLU A 1 82 ? -3.26 2.504 13.695 1 98.88 82 GLU A CA 1
ATOM 647 C C . GLU A 1 82 ? -3.996 1.226 13.297 1 98.88 82 GLU A C 1
ATOM 649 O O . GLU A 1 82 ? -3.369 0.213 12.984 1 98.88 82 GLU A O 1
ATOM 654 N N . SER A 1 83 ? -5.273 1.294 13.344 1 98.88 83 SER A N 1
ATOM 655 C CA . SER A 1 83 ? -6.082 0.141 12.969 1 98.88 83 SER A CA 1
ATOM 656 C C . SER A 1 83 ? -5.867 -0.235 11.508 1 98.88 83 SER A C 1
ATOM 658 O O . SER A 1 83 ? -5.832 -1.418 11.164 1 98.88 83 SER A O 1
ATOM 660 N N . VAL A 1 84 ? -5.766 0.76 10.656 1 98.88 84 VAL A N 1
ATOM 661 C CA . VAL A 1 84 ? -5.465 0.497 9.258 1 98.88 84 VAL A CA 1
ATOM 662 C C . VAL A 1 84 ? -4.16 -0.289 9.148 1 98.88 84 VAL A C 1
ATOM 664 O O . VAL A 1 84 ? -4.07 -1.254 8.383 1 98.88 84 VAL A O 1
ATOM 667 N N . GLY A 1 85 ? -3.135 0.151 9.906 1 98.81 85 GLY A N 1
ATOM 668 C CA . GLY A 1 85 ? -1.872 -0.571 9.93 1 98.81 85 GLY A CA 1
ATOM 669 C C . GLY A 1 85 ? -2.012 -2.006 10.398 1 98.81 85 GLY A C 1
ATOM 670 O O . GLY A 1 85 ? -1.375 -2.908 9.852 1 98.81 85 GLY A O 1
ATOM 671 N N . ASP A 1 86 ? -2.848 -2.238 11.344 1 98.75 86 ASP A N 1
ATOM 672 C CA . ASP A 1 86 ? -3.086 -3.58 11.867 1 98.75 86 ASP A CA 1
ATOM 673 C C . ASP A 1 86 ? -3.695 -4.484 10.797 1 98.75 86 ASP A C 1
ATOM 675 O O . ASP A 1 86 ? -3.271 -5.629 10.625 1 98.75 86 ASP A O 1
ATOM 679 N N . TYR A 1 87 ? -4.641 -4.027 10.148 1 98.81 87 TYR A N 1
ATOM 680 C CA . TYR A 1 87 ? -5.301 -4.84 9.133 1 98.81 87 TYR A CA 1
ATOM 681 C C . TYR A 1 87 ? -4.387 -5.066 7.934 1 98.81 87 TYR A C 1
ATOM 683 O O . TYR A 1 87 ? -4.449 -6.113 7.281 1 98.81 87 TYR A O 1
ATOM 691 N N . ARG A 1 88 ? -3.57 -4.051 7.629 1 98.81 88 ARG A N 1
ATOM 692 C CA . ARG A 1 88 ? -2.568 -4.273 6.59 1 98.81 88 ARG A CA 1
ATOM 693 C C . ARG A 1 88 ? -1.614 -5.395 6.977 1 98.81 88 ARG A C 1
ATOM 695 O O . ARG A 1 88 ? -1.208 -6.195 6.129 1 98.81 88 ARG A O 1
ATOM 702 N N . ASP A 1 89 ? -1.255 -5.473 8.219 1 98.69 89 ASP A N 1
ATOM 703 C CA . ASP A 1 89 ? -0.406 -6.559 8.703 1 98.69 89 ASP A CA 1
ATOM 704 C C . ASP A 1 89 ? -1.085 -7.914 8.516 1 98.69 89 ASP A C 1
ATOM 706 O O . ASP A 1 89 ? -0.437 -8.891 8.141 1 98.69 89 ASP A O 1
ATOM 710 N N . VAL A 1 90 ? -2.336 -7.992 8.789 1 98.88 90 VAL A N 1
ATOM 711 C CA . VAL A 1 90 ? -3.105 -9.219 8.609 1 98.88 90 VAL A CA 1
ATOM 712 C C . VAL A 1 90 ? -3.109 -9.609 7.129 1 98.88 90 VAL A C 1
ATOM 714 O O . VAL A 1 90 ? -2.924 -10.781 6.789 1 98.88 90 VAL A O 1
ATOM 717 N N . GLU A 1 91 ? -3.34 -8.625 6.285 1 98.81 91 GLU A N 1
ATOM 718 C CA . GLU A 1 91 ? -3.291 -8.852 4.844 1 98.81 91 GLU A CA 1
ATOM 719 C C . GLU A 1 91 ? -1.965 -9.484 4.43 1 98.81 91 GLU A C 1
ATOM 721 O O . GLU A 1 91 ? -1.946 -10.477 3.703 1 98.81 91 GLU A O 1
ATOM 726 N N . ILE A 1 92 ? -0.846 -8.898 4.875 1 98.88 92 ILE A N 1
ATOM 727 C CA . ILE A 1 92 ? 0.5 -9.344 4.539 1 98.88 92 ILE A CA 1
ATOM 728 C C . ILE A 1 92 ? 0.702 -10.781 5.027 1 98.88 92 ILE A C 1
ATOM 730 O O . ILE A 1 92 ? 1.177 -11.633 4.277 1 98.88 92 ILE A O 1
ATOM 734 N N . GLN A 1 93 ? 0.258 -11.062 6.184 1 98.81 93 GLN A N 1
ATOM 735 C CA . GLN A 1 93 ? 0.423 -12.383 6.77 1 98.81 93 GLN A CA 1
ATOM 736 C C . GLN A 1 93 ? -0.376 -13.43 6 1 98.81 93 GLN A C 1
ATOM 738 O O . GLN A 1 93 ? 0.106 -14.547 5.77 1 98.81 93 GLN A O 1
ATOM 743 N N . ARG A 1 94 ? -1.546 -13.094 5.652 1 98.88 94 ARG A N 1
ATOM 744 C CA . ARG A 1 94 ? -2.393 -14.016 4.902 1 98.88 94 ARG A CA 1
ATOM 745 C C . ARG A 1 94 ? -1.79 -14.32 3.537 1 98.88 94 ARG A C 1
ATOM 747 O O . ARG A 1 94 ? -1.792 -15.477 3.098 1 98.88 94 ARG A O 1
ATOM 754 N N . ILE A 1 95 ? -1.28 -13.312 2.869 1 98.88 95 ILE A N 1
ATOM 755 C CA . ILE A 1 95 ? -0.668 -13.523 1.562 1 98.88 95 ILE A CA 1
ATOM 756 C C . ILE A 1 95 ? 0.58 -14.391 1.708 1 98.88 95 ILE A C 1
ATOM 758 O O . ILE A 1 95 ? 0.799 -15.312 0.92 1 98.88 95 ILE A O 1
ATOM 762 N N . GLU A 1 96 ? 1.351 -14.125 2.719 1 98.75 96 GLU A N 1
ATOM 763 C CA . GLU A 1 96 ? 2.578 -14.883 2.949 1 98.75 96 GLU A CA 1
ATOM 764 C C . GLU A 1 96 ? 2.273 -16.344 3.285 1 98.75 96 GLU A C 1
ATOM 766 O O . GLU A 1 96 ? 2.871 -17.25 2.713 1 98.75 96 GLU A O 1
ATOM 771 N N . SER A 1 97 ? 1.293 -16.594 4.117 1 98.56 97 SER A N 1
ATOM 772 C CA . SER A 1 97 ? 1.008 -17.938 4.621 1 98.56 97 SER A CA 1
ATOM 773 C C . SER A 1 97 ? 0.201 -18.75 3.613 1 98.56 97 SER A C 1
ATOM 775 O O . SER A 1 97 ? 0.46 -19.938 3.414 1 98.56 97 SER A O 1
ATOM 777 N N . ASN A 1 98 ? -0.731 -18.109 2.973 1 98.38 98 ASN A N 1
ATOM 778 C CA . ASN A 1 98 ? -1.695 -18.859 2.174 1 98.38 98 ASN A CA 1
ATOM 779 C C . ASN A 1 98 ? -1.311 -18.859 0.698 1 98.38 98 ASN A C 1
ATOM 781 O O . ASN A 1 98 ? -1.812 -19.688 -0.071 1 98.38 98 ASN A O 1
ATOM 785 N N . VAL A 1 99 ? -0.46 -18 0.282 1 98.75 99 VAL A N 1
ATOM 786 C CA . VAL A 1 99 ? -0.173 -17.891 -1.146 1 98.75 99 VAL A CA 1
ATOM 787 C C . VAL A 1 99 ? 1.312 -18.156 -1.394 1 98.75 99 VAL A C 1
ATOM 789 O O . VAL A 1 99 ? 1.678 -19.156 -2.02 1 98.75 99 VAL A O 1
ATOM 792 N N . ILE A 1 100 ? 2.188 -17.359 -0.797 1 98.75 100 ILE A N 1
ATOM 793 C CA . ILE A 1 100 ? 3.621 -17.438 -1.06 1 98.75 100 ILE A CA 1
ATOM 794 C C . ILE A 1 100 ? 4.164 -18.781 -0.562 1 98.75 100 ILE A C 1
ATOM 796 O O . ILE A 1 100 ? 4.938 -19.438 -1.26 1 98.75 100 ILE A O 1
ATOM 800 N N . SER A 1 101 ? 3.76 -19.203 0.605 1 98.25 101 SER A N 1
ATOM 801 C CA . SER A 1 101 ? 4.215 -20.484 1.161 1 98.25 101 SER A CA 1
ATOM 802 C C . SER A 1 101 ? 3.83 -21.641 0.258 1 98.25 101 SER A C 1
ATOM 804 O O . SER A 1 101 ? 4.637 -22.547 0.024 1 98.25 101 SER A O 1
ATOM 806 N N . GLU A 1 102 ? 2.646 -21.625 -0.253 1 97.25 102 GLU A N 1
ATOM 807 C CA . GLU A 1 102 ? 2.174 -22.672 -1.146 1 97.25 102 GLU A CA 1
ATOM 808 C C . GLU A 1 102 ? 2.918 -22.641 -2.479 1 97.25 102 GLU A C 1
ATOM 810 O O . GLU A 1 102 ? 3.316 -23.688 -2.998 1 97.25 102 GLU A O 1
ATOM 815 N N . LEU A 1 103 ? 3.094 -21.484 -3.029 1 97.94 103 LEU A N 1
ATOM 816 C CA . LEU A 1 103 ? 3.814 -21.328 -4.289 1 97.94 103 LEU A CA 1
ATOM 817 C C . LEU A 1 103 ? 5.25 -21.828 -4.16 1 97.94 103 LEU A C 1
ATOM 819 O O . LEU A 1 103 ? 5.789 -22.438 -5.09 1 97.94 103 LEU A O 1
ATOM 823 N N . SER A 1 104 ? 5.863 -21.625 -3.025 1 96.31 104 SER A N 1
ATOM 824 C CA . SER A 1 104 ? 7.262 -21.984 -2.809 1 96.31 104 SER A CA 1
ATOM 825 C C . SER A 1 104 ? 7.457 -23.5 -2.824 1 96.31 104 SER A C 1
ATOM 827 O O . SER A 1 104 ? 8.547 -23.984 -3.125 1 96.31 104 SER A O 1
ATOM 829 N N . GLN A 1 105 ? 6.406 -24.281 -2.596 1 94.81 105 GLN A N 1
ATOM 830 C CA . GLN A 1 105 ? 6.469 -25.734 -2.564 1 94.81 105 GLN A CA 1
ATOM 831 C C . GLN A 1 105 ? 6.465 -26.312 -3.975 1 94.81 105 GLN A C 1
ATOM 833 O O . GLN A 1 105 ? 6.789 -27.484 -4.168 1 94.81 105 GLN A O 1
ATOM 838 N N . TYR A 1 106 ? 6.156 -25.562 -4.949 1 94.38 106 TYR A N 1
ATOM 839 C CA . TYR A 1 106 ? 5.965 -26.078 -6.301 1 94.38 106 TYR A CA 1
ATOM 840 C C . TYR A 1 106 ? 7.301 -26.438 -6.941 1 94.38 106 TYR A C 1
ATOM 842 O O . TYR A 1 106 ? 7.359 -27.25 -7.855 1 94.38 106 TYR A O 1
ATOM 850 N N . GLU A 1 107 ? 8.352 -25.797 -6.359 1 92.69 107 GLU A N 1
ATOM 851 C CA . GLU A 1 107 ? 9.664 -26.188 -6.859 1 92.69 107 GLU A CA 1
ATOM 852 C C . GLU A 1 107 ? 9.922 -27.688 -6.656 1 92.69 107 GLU A C 1
ATOM 854 O O . GLU A 1 107 ? 10.352 -28.375 -7.578 1 92.69 107 GLU A O 1
ATOM 859 N N . LYS A 1 108 ? 9.617 -28.156 -5.539 1 93.88 108 LYS A N 1
ATOM 860 C CA . LYS A 1 108 ? 9.805 -29.578 -5.215 1 93.88 108 LYS A CA 1
ATOM 861 C C . LYS A 1 108 ? 8.852 -30.453 -6.016 1 93.88 108 LYS A C 1
ATOM 863 O O . LYS A 1 108 ? 9.234 -31.516 -6.508 1 93.88 108 LYS A O 1
ATOM 868 N N . LEU A 1 109 ? 7.617 -30.016 -6.082 1 93.25 109 LEU A N 1
ATOM 869 C CA . LEU A 1 109 ? 6.609 -30.766 -6.836 1 93.25 109 LEU A CA 1
ATOM 870 C C . LEU A 1 109 ? 7.016 -30.891 -8.297 1 93.25 109 LEU A C 1
ATOM 872 O O . LEU A 1 109 ? 6.879 -31.969 -8.891 1 93.25 109 LEU A O 1
ATOM 876 N N . CYS A 1 110 ? 7.5 -29.828 -8.906 1 94 110 CYS A N 1
ATOM 877 C CA . CYS A 1 110 ? 7.914 -29.859 -10.305 1 94 110 CYS A CA 1
ATOM 878 C C . CYS A 1 110 ? 9.172 -30.688 -10.492 1 94 110 CYS A C 1
ATOM 880 O O . CYS A 1 110 ? 9.32 -31.391 -11.492 1 94 110 CYS A O 1
ATOM 882 N N . LYS A 1 111 ? 10.07 -30.656 -9.523 1 93.81 111 LYS A N 1
ATOM 883 C CA . LYS A 1 111 ? 11.266 -31.484 -9.578 1 93.81 111 LYS A CA 1
ATOM 884 C C . LYS A 1 111 ? 10.906 -32.969 -9.609 1 93.81 111 LYS A C 1
ATOM 886 O O . LYS A 1 111 ? 11.461 -33.75 -10.398 1 93.81 111 LYS A O 1
ATOM 891 N N . HIS A 1 112 ? 10 -33.375 -8.82 1 91.88 112 HIS A N 1
ATOM 892 C CA . HIS A 1 112 ? 9.531 -34.75 -8.781 1 91.88 112 HIS A CA 1
ATOM 893 C C . HIS A 1 112 ? 8.906 -35.156 -10.109 1 91.88 112 HIS A C 1
ATOM 895 O O . HIS A 1 112 ? 9.156 -36.25 -10.609 1 91.88 112 HIS A O 1
ATOM 901 N N . ALA A 1 113 ? 8.062 -34.281 -10.656 1 91.25 113 ALA A N 1
ATOM 902 C CA . ALA A 1 113 ? 7.414 -34.531 -11.938 1 91.25 113 ALA A CA 1
ATOM 903 C C . ALA A 1 113 ? 8.445 -34.688 -13.055 1 91.25 113 ALA A C 1
ATOM 905 O O . ALA A 1 113 ? 8.312 -35.562 -13.914 1 91.25 113 ALA A O 1
ATOM 906 N N . LYS A 1 114 ? 9.477 -33.875 -13.047 1 91.69 114 LYS A N 1
ATOM 907 C CA . LYS A 1 114 ? 10.539 -33.969 -14.047 1 91.69 114 LYS A CA 1
ATOM 908 C C . LYS A 1 114 ? 11.312 -35.281 -13.922 1 91.69 114 LYS A C 1
ATOM 910 O O . LYS A 1 114 ? 11.68 -35.875 -14.93 1 91.69 114 LYS A O 1
ATOM 915 N N . GLU A 1 115 ? 11.508 -35.719 -12.695 1 90.88 115 GLU A N 1
ATOM 916 C CA . GLU A 1 115 ? 12.203 -36.969 -12.461 1 90.88 115 GLU A CA 1
ATOM 917 C C . GLU A 1 115 ? 11.383 -38.156 -12.977 1 90.88 115 GLU A C 1
ATOM 919 O O . GLU A 1 115 ? 11.938 -39.094 -13.539 1 90.88 115 GLU A O 1
ATOM 924 N N . GLU A 1 116 ? 10.133 -38.094 -12.82 1 86.62 116 GLU A N 1
ATOM 925 C CA . GLU A 1 116 ? 9.25 -39.125 -13.312 1 86.62 116 GLU A CA 1
ATOM 926 C C . GLU A 1 116 ? 9.289 -39.219 -14.836 1 86.62 116 GLU A C 1
ATOM 928 O O . GLU A 1 116 ? 9.297 -40.312 -15.406 1 86.62 116 GLU A O 1
ATOM 933 N N . VAL A 1 117 ? 9.305 -38.094 -15.5 1 88.75 117 VAL A N 1
ATOM 934 C CA . VAL A 1 117 ? 9.398 -38.031 -16.953 1 88.75 117 VAL A CA 1
ATOM 935 C C . VAL A 1 117 ? 10.727 -38.625 -17.406 1 88.75 117 VAL A C 1
ATOM 937 O O . VAL A 1 117 ? 10.773 -39.406 -18.359 1 88.75 117 VAL A O 1
ATOM 940 N N . LYS A 1 118 ? 11.781 -38.344 -16.688 1 88.56 118 LYS A N 1
ATOM 941 C CA . LYS A 1 118 ? 13.109 -38.875 -17 1 88.56 118 LYS A CA 1
ATOM 942 C C . LYS A 1 118 ? 13.141 -40.375 -16.891 1 88.56 118 LYS A C 1
ATOM 944 O O . LYS A 1 118 ? 13.742 -41.062 -17.719 1 88.56 118 LYS A O 1
ATOM 949 N N . ASN A 1 119 ? 12.5 -40.875 -15.852 1 86.88 119 ASN A N 1
ATOM 950 C CA . ASN A 1 119 ? 12.445 -42.312 -15.633 1 86.88 119 ASN A CA 1
ATOM 951 C C . ASN A 1 119 ? 11.695 -43.031 -16.766 1 86.88 119 ASN A C 1
ATOM 953 O O . ASN A 1 119 ? 12.086 -44.125 -17.188 1 86.88 119 ASN A O 1
ATOM 957 N N . THR A 1 120 ? 10.641 -42.406 -17.172 1 86 120 THR A N 1
ATOM 958 C CA . THR A 1 120 ? 9.859 -42.969 -18.266 1 86 120 THR A CA 1
ATOM 959 C C . THR A 1 120 ? 10.664 -42.969 -19.562 1 86 120 THR A C 1
ATOM 961 O O . THR A 1 120 ? 10.648 -43.969 -20.297 1 86 120 THR A O 1
ATOM 964 N N . LEU A 1 121 ? 11.422 -41.938 -19.797 1 85.94 121 LEU A N 1
ATOM 965 C CA . LEU A 1 121 ? 12.25 -41.844 -21 1 85.94 121 LEU A CA 1
ATOM 966 C C . LEU A 1 121 ? 13.406 -42.844 -20.938 1 85.94 121 LEU A C 1
ATOM 968 O O . LEU A 1 121 ? 13.766 -43.438 -21.953 1 85.94 121 LEU A O 1
ATOM 972 N N . ALA A 1 122 ? 13.922 -43.062 -19.75 1 89.69 122 ALA A N 1
ATOM 973 C CA . ALA A 1 122 ? 15.008 -44.031 -19.562 1 89.69 122 ALA A CA 1
ATOM 974 C C . ALA A 1 122 ? 14.539 -45.469 -19.828 1 89.69 122 ALA A C 1
ATOM 976 O O . ALA A 1 122 ? 15.289 -46.281 -20.375 1 89.69 122 ALA A O 1
ATOM 977 N N . ALA A 1 123 ? 13.336 -45.75 -19.375 1 90.06 123 ALA A N 1
ATOM 978 C CA . ALA A 1 123 ? 12.773 -47.094 -19.625 1 90.06 123 ALA A CA 1
ATOM 979 C C . ALA A 1 123 ? 12.633 -47.344 -21.125 1 90.06 123 ALA A C 1
ATOM 981 O O . ALA A 1 123 ? 12.867 -48.469 -21.594 1 90.06 123 ALA A O 1
ATOM 982 N N . ARG A 1 124 ? 12.266 -46.375 -21.844 1 87.94 124 ARG A N 1
ATOM 983 C CA . ARG A 1 124 ? 12.148 -46.5 -23.297 1 87.94 124 ARG A CA 1
ATOM 984 C C . ARG A 1 124 ? 13.516 -46.719 -23.938 1 87.94 124 ARG A C 1
ATOM 986 O O . ARG A 1 124 ? 13.648 -47.531 -24.859 1 87.94 124 ARG A O 1
ATOM 993 N N . ASP A 1 125 ? 14.484 -45.969 -23.5 1 90.38 125 ASP A N 1
ATOM 994 C CA . ASP A 1 125 ? 15.836 -46.156 -24 1 90.38 125 ASP A CA 1
ATOM 995 C C . ASP A 1 125 ? 16.344 -47.594 -23.766 1 90.38 125 ASP A C 1
ATOM 997 O O . ASP A 1 125 ? 17 -48.156 -24.625 1 90.38 125 ASP A O 1
ATOM 1001 N N . ARG A 1 126 ? 16.016 -48.125 -22.625 1 93.31 126 ARG A N 1
ATOM 1002 C CA . ARG A 1 126 ? 16.391 -49.5 -22.297 1 93.31 126 ARG A CA 1
ATOM 1003 C C . ARG A 1 126 ? 15.711 -50.5 -23.25 1 93.31 126 ARG A C 1
ATOM 1005 O O . ARG A 1 126 ? 16.328 -51.469 -23.688 1 93.31 126 ARG A O 1
ATOM 1012 N N . GLU A 1 127 ? 14.43 -50.188 -23.516 1 93.19 127 GLU A N 1
ATOM 1013 C CA . GLU A 1 127 ? 13.711 -51.062 -24.453 1 93.19 127 GLU A CA 1
ATOM 1014 C C . GLU A 1 127 ? 14.359 -51.031 -25.844 1 93.19 127 GLU A C 1
ATOM 1016 O O . GLU A 1 127 ? 14.531 -52.062 -26.469 1 93.19 127 GLU A O 1
ATOM 1021 N N . ASN A 1 128 ? 14.758 -49.844 -26.266 1 92.31 128 ASN A N 1
ATOM 1022 C CA . ASN A 1 128 ? 15.406 -49.656 -27.547 1 92.31 128 ASN A CA 1
ATOM 1023 C C . ASN A 1 128 ? 16.75 -50.375 -27.594 1 92.31 128 ASN A C 1
ATOM 1025 O O . ASN A 1 128 ? 17.109 -50.969 -28.609 1 92.31 128 ASN A O 1
ATOM 1029 N N . ALA A 1 129 ? 17.438 -50.281 -26.484 1 95.38 129 ALA A N 1
ATOM 1030 C CA . ALA A 1 129 ? 18.734 -50.969 -26.391 1 95.38 129 ALA A CA 1
ATOM 1031 C C . ALA A 1 129 ? 18.562 -52.5 -26.484 1 95.38 129 ALA A C 1
ATOM 1033 O O . ALA A 1 129 ? 19.359 -53.156 -27.141 1 95.38 129 ALA A O 1
ATOM 1034 N N . ARG A 1 130 ? 17.547 -53.062 -25.828 1 95.94 130 ARG A N 1
ATOM 1035 C CA . ARG A 1 130 ? 17.266 -54.5 -25.875 1 95.94 130 ARG A CA 1
ATOM 1036 C C . ARG A 1 130 ? 16.844 -54.938 -27.266 1 95.94 130 ARG A C 1
ATOM 1038 O O . ARG A 1 130 ? 17.172 -56.031 -27.703 1 95.94 130 ARG A O 1
ATOM 1045 N N . ARG A 1 131 ? 16.109 -54.062 -27.938 1 95.25 131 ARG A N 1
ATOM 1046 C CA . ARG A 1 131 ? 15.68 -54.344 -29.312 1 95.25 131 ARG A CA 1
ATOM 1047 C C . ARG A 1 131 ? 16.875 -54.406 -30.25 1 95.25 131 ARG A C 1
ATOM 1049 O O . ARG A 1 131 ? 16.984 -55.344 -31.078 1 95.25 131 ARG A O 1
ATOM 1056 N N . LYS A 1 132 ? 17.797 -53.5 -30.094 1 95.75 132 LYS A N 1
ATOM 1057 C CA . LYS A 1 132 ? 19 -53.5 -30.922 1 95.75 132 LYS A CA 1
ATOM 1058 C C . LYS A 1 132 ? 19.875 -54.719 -30.656 1 95.75 132 LYS A C 1
ATOM 1060 O O . LYS A 1 132 ? 20.469 -55.281 -31.578 1 95.75 132 LYS A O 1
ATOM 1065 N N . GLN A 1 133 ? 19.906 -55.094 -29.391 1 94.94 133 GLN A N 1
ATOM 1066 C CA . GLN A 1 133 ? 20.672 -56.281 -29 1 94.94 133 GLN A CA 1
ATOM 1067 C C . GLN A 1 133 ? 20.109 -57.531 -29.656 1 94.94 133 GLN A C 1
ATOM 1069 O O . GLN A 1 133 ? 20.859 -58.375 -30.141 1 94.94 133 GLN A O 1
ATOM 1074 N N . LEU A 1 134 ? 18.797 -57.656 -29.641 1 96.19 134 LEU A N 1
ATOM 1075 C CA . LEU A 1 134 ? 18.141 -58.812 -30.25 1 96.19 134 LEU A CA 1
ATOM 1076 C C . LEU A 1 134 ? 18.406 -58.844 -31.766 1 96.19 134 LEU A C 1
ATOM 1078 O O . LEU A 1 134 ? 18.703 -59.906 -32.312 1 96.19 134 LEU A O 1
ATOM 1082 N N . ASP A 1 135 ? 18.359 -57.656 -32.406 1 95.31 135 ASP A N 1
ATOM 1083 C CA . ASP A 1 135 ? 18.594 -57.562 -33.844 1 95.31 135 ASP A CA 1
ATOM 1084 C C . ASP A 1 135 ? 20.031 -57.969 -34.188 1 95.31 135 ASP A C 1
ATOM 1086 O O . ASP A 1 135 ? 20.266 -58.656 -35.156 1 95.31 135 ASP A O 1
ATOM 1090 N N . ARG A 1 136 ? 20.953 -57.531 -33.406 1 94.81 136 ARG A N 1
ATOM 1091 C CA . ARG A 1 136 ? 22.359 -57.875 -33.625 1 94.81 136 ARG A CA 1
ATOM 1092 C C . ARG A 1 136 ? 22.594 -59.375 -33.469 1 94.81 136 ARG A C 1
ATOM 1094 O O . ARG A 1 136 ? 23.375 -59.938 -34.219 1 94.81 136 ARG A O 1
ATOM 1101 N N . LEU A 1 137 ? 21.922 -60 -32.531 1 94.06 137 LEU A N 1
ATOM 1102 C CA . LEU A 1 137 ? 22.062 -61.438 -32.312 1 94.06 137 LEU A CA 1
ATOM 1103 C C . LEU A 1 137 ? 21.484 -62.25 -33.469 1 94.06 137 LEU A C 1
ATOM 1105 O O . LEU A 1 137 ? 22.047 -63.281 -33.844 1 94.06 137 LEU A O 1
ATOM 1109 N N . ARG A 1 138 ? 20.375 -61.719 -34.031 1 94.5 138 ARG A N 1
ATOM 1110 C CA . ARG A 1 138 ? 19.734 -62.406 -35.156 1 94.5 138 ARG A CA 1
ATOM 1111 C C . ARG A 1 138 ? 20.594 -62.312 -36.406 1 94.5 138 ARG A C 1
ATOM 1113 O O . ARG A 1 138 ? 20.578 -63.219 -37.219 1 94.5 138 ARG A O 1
ATOM 1120 N N . GLU A 1 139 ? 21.359 -61.219 -36.469 1 93.81 139 GLU A N 1
ATOM 1121 C CA . GLU A 1 139 ? 22.203 -61 -37.625 1 93.81 139 GLU A CA 1
ATOM 1122 C C . GLU A 1 139 ? 23.5 -61.781 -37.531 1 93.81 139 GLU A C 1
ATOM 1124 O O . GLU A 1 139 ? 23.969 -62.375 -38.5 1 93.81 139 GLU A O 1
ATOM 1129 N N . ARG A 1 140 ? 24.125 -61.875 -36.438 1 92.56 140 ARG A N 1
ATOM 1130 C CA . ARG A 1 140 ? 25.453 -62.438 -36.25 1 92.56 140 ARG A CA 1
ATOM 1131 C C . ARG A 1 140 ? 25.359 -63.969 -36.125 1 92.56 140 ARG A C 1
ATOM 1133 O O . ARG A 1 140 ? 26.219 -64.688 -36.656 1 92.56 140 ARG A O 1
ATOM 1140 N N . ASN A 1 141 ? 24.359 -64.438 -35.281 1 91.38 141 ASN A N 1
ATOM 1141 C CA . ASN A 1 141 ? 24.281 -65.875 -35.031 1 91.38 141 ASN A CA 1
ATOM 1142 C C . ASN A 1 141 ? 22.828 -66.375 -35.062 1 91.38 141 ASN A C 1
ATOM 1144 O O . ASN A 1 141 ? 22.281 -66.812 -34.062 1 91.38 141 ASN A O 1
ATOM 1148 N N . PRO A 1 142 ? 22.25 -66.5 -36.156 1 90.38 142 PRO A N 1
ATOM 1149 C CA . PRO A 1 142 ? 20.844 -66.875 -36.312 1 90.38 142 PRO A CA 1
ATOM 1150 C C . PRO A 1 142 ? 20.531 -68.312 -35.812 1 90.38 142 PRO A C 1
ATOM 1152 O O . PRO A 1 142 ? 19.391 -68.625 -35.5 1 90.38 142 PRO A O 1
ATOM 1155 N N . ARG A 1 143 ? 21.531 -69.125 -35.688 1 94.12 143 ARG A N 1
ATOM 1156 C CA . ARG A 1 143 ? 21.281 -70.5 -35.312 1 94.12 143 ARG A CA 1
ATOM 1157 C C . ARG A 1 143 ? 21.328 -70.688 -33.781 1 94.12 143 ARG A C 1
ATOM 1159 O O . ARG A 1 143 ? 20.938 -71.75 -33.281 1 94.12 143 ARG A O 1
ATOM 1166 N N . ASN A 1 144 ? 21.828 -69.75 -33.094 1 91.75 144 ASN A N 1
ATOM 1167 C CA . ASN A 1 144 ? 21.875 -69.75 -31.641 1 91.75 144 ASN A CA 1
ATOM 1168 C C . ASN A 1 144 ? 20.516 -69.5 -31.016 1 91.75 144 ASN A C 1
ATOM 1170 O O . ASN A 1 144 ? 20.266 -68.438 -30.453 1 91.75 144 ASN A O 1
ATOM 1174 N N . ARG A 1 145 ? 19.594 -70.438 -31.016 1 90.81 145 ARG A N 1
ATOM 1175 C CA . ARG A 1 145 ? 18.188 -70.312 -30.656 1 90.81 145 ARG A CA 1
ATOM 1176 C C . ARG A 1 145 ? 18.016 -70 -29.188 1 90.81 145 ARG A C 1
ATOM 1178 O O . ARG A 1 145 ? 17.219 -69.125 -28.828 1 90.81 145 ARG A O 1
ATOM 1185 N N . PRO A 1 146 ? 18.859 -70.688 -28.281 1 93.69 146 PRO A N 1
ATOM 1186 C CA . PRO A 1 146 ? 18.688 -70.375 -26.844 1 93.69 146 PRO A CA 1
ATOM 1187 C C . PRO A 1 146 ? 19 -68.875 -26.516 1 93.69 146 PRO A C 1
ATOM 1189 O O . PRO A 1 146 ? 18.297 -68.25 -25.719 1 93.69 146 PRO A O 1
ATOM 1192 N N . GLN A 1 147 ? 19.953 -68.312 -27.156 1 93.44 147 GLN A N 1
ATOM 1193 C CA . GLN A 1 147 ? 20.328 -66.938 -26.906 1 93.44 147 GLN A CA 1
ATOM 1194 C C . GLN A 1 147 ? 19.297 -66 -27.484 1 93.44 147 GLN A C 1
ATOM 1196 O O . GLN A 1 147 ? 19.016 -64.938 -26.875 1 93.44 147 GLN A O 1
ATOM 1201 N N . ILE A 1 148 ? 18.797 -66.188 -28.594 1 95.38 148 ILE A N 1
ATOM 1202 C CA . ILE A 1 148 ? 17.781 -65.375 -29.25 1 95.38 148 ILE A CA 1
ATOM 1203 C C . ILE A 1 148 ? 16.5 -65.375 -28.406 1 95.38 148 ILE A C 1
ATOM 1205 O O . ILE A 1 148 ? 15.875 -64.312 -28.203 1 95.38 148 ILE A O 1
ATOM 1209 N N . THR A 1 149 ? 16.188 -66.562 -27.922 1 95.12 149 THR A N 1
ATOM 1210 C CA . THR A 1 149 ? 15 -66.688 -27.078 1 95.12 149 THR A CA 1
ATOM 1211 C C . THR A 1 149 ? 15.164 -65.875 -25.797 1 95.12 149 THR A C 1
ATOM 1213 O O . THR A 1 149 ? 14.234 -65.25 -25.344 1 95.12 149 THR A O 1
ATOM 1216 N N . ALA A 1 150 ? 16.375 -65.938 -25.219 1 95.06 150 ALA A N 1
ATOM 1217 C CA . ALA A 1 150 ? 16.641 -65.188 -24 1 95.06 150 ALA A CA 1
ATOM 1218 C C . ALA A 1 150 ? 16.547 -63.688 -24.25 1 95.06 150 ALA A C 1
ATOM 1220 O O . ALA A 1 150 ? 15.992 -62.969 -23.422 1 95.06 150 ALA A O 1
ATOM 1221 N N . ALA A 1 151 ? 17.031 -63.281 -25.359 1 94.81 151 ALA A N 1
ATOM 1222 C CA . ALA A 1 151 ? 16.984 -61.844 -25.719 1 94.81 151 ALA A CA 1
ATOM 1223 C C . ALA A 1 151 ? 15.555 -61.406 -25.984 1 94.81 151 ALA A C 1
ATOM 1225 O O . ALA A 1 151 ? 15.195 -60.25 -25.688 1 94.81 151 ALA A O 1
ATOM 1226 N N . GLN A 1 152 ? 14.75 -62.219 -26.562 1 95.12 152 GLN A N 1
ATOM 1227 C CA . GLN A 1 152 ? 13.344 -61.938 -26.812 1 95.12 152 GLN A CA 1
ATOM 1228 C C . GLN A 1 152 ? 12.578 -61.781 -25.5 1 95.12 152 GLN A C 1
ATOM 1230 O O . GLN A 1 152 ? 11.695 -60.906 -25.406 1 95.12 152 GLN A O 1
ATOM 1235 N N . VAL A 1 153 ? 12.953 -62.594 -24.5 1 95.5 153 VAL A N 1
ATOM 1236 C CA . VAL A 1 153 ? 12.312 -62.5 -23.188 1 95.5 153 VAL A CA 1
ATOM 1237 C C . VAL A 1 153 ? 12.672 -61.188 -22.531 1 95.5 153 VAL A C 1
ATOM 1239 O O . VAL A 1 153 ? 11.812 -60.5 -21.953 1 95.5 153 VAL A O 1
ATOM 1242 N N . GLU A 1 154 ? 13.938 -60.781 -22.672 1 95.19 154 GLU A N 1
ATOM 1243 C CA . GLU A 1 154 ? 14.383 -59.531 -22.094 1 95.19 154 GLU A CA 1
ATOM 1244 C C . GLU A 1 154 ? 13.711 -58.344 -22.781 1 95.19 154 GLU A C 1
ATOM 1246 O O . GLU A 1 154 ? 13.359 -57.375 -22.125 1 95.19 154 GLU A O 1
ATOM 1251 N N . LEU A 1 155 ? 13.555 -58.375 -24.047 1 95.38 155 LEU A N 1
ATOM 1252 C CA . LEU A 1 155 ? 12.859 -57.312 -24.781 1 95.38 155 LEU A CA 1
ATOM 1253 C C . LEU A 1 155 ? 11.398 -57.25 -24.375 1 95.38 155 LEU A C 1
ATOM 1255 O O . LEU A 1 155 ? 10.844 -56.156 -24.234 1 95.38 155 LEU A O 1
ATOM 1259 N N . SER A 1 156 ? 10.812 -58.406 -24.234 1 95.19 156 SER A N 1
ATOM 1260 C CA . SER A 1 156 ? 9.414 -58.438 -23.828 1 95.19 156 SER A CA 1
ATOM 1261 C C . SER A 1 156 ? 9.219 -57.812 -22.453 1 95.19 156 SER A C 1
ATOM 1263 O O . SER A 1 156 ? 8.25 -57.094 -22.219 1 95.19 156 SER A O 1
ATOM 1265 N N . LYS A 1 157 ? 10.188 -58.094 -21.547 1 95.06 157 LYS A N 1
ATOM 1266 C CA . LYS A 1 157 ? 10.141 -57.5 -20.203 1 95.06 157 LYS A CA 1
ATOM 1267 C C . LYS A 1 157 ? 10.281 -55.969 -20.281 1 95.06 157 LYS A C 1
ATOM 1269 O O . LYS A 1 157 ? 9.547 -55.25 -19.609 1 95.06 157 LYS A O 1
ATOM 1274 N N . ALA A 1 158 ? 11.211 -55.531 -21.047 1 93.56 158 ALA A N 1
ATOM 1275 C CA . ALA A 1 158 ? 11.422 -54.094 -21.219 1 93.56 158 ALA A CA 1
ATOM 1276 C C . ALA A 1 158 ? 10.211 -53.438 -21.859 1 93.56 158 ALA A C 1
ATOM 1278 O O . ALA A 1 158 ? 9.844 -52.312 -21.516 1 93.56 158 ALA A O 1
ATOM 1279 N N . SER A 1 159 ? 9.625 -54.125 -22.781 1 91.44 159 SER A N 1
ATOM 1280 C CA . SER A 1 159 ? 8.438 -53.594 -23.469 1 91.44 159 SER A CA 1
ATOM 1281 C C . SER A 1 159 ? 7.258 -53.5 -22.516 1 91.44 159 SER A C 1
ATOM 1283 O O . SER A 1 159 ? 6.477 -52.531 -22.594 1 91.44 159 SER A O 1
ATOM 1285 N N . MET A 1 160 ? 7.16 -54.438 -21.641 1 92.81 160 MET A N 1
ATOM 1286 C CA . MET A 1 160 ? 6.098 -54.406 -20.641 1 92.81 160 MET A CA 1
ATOM 1287 C C . MET A 1 160 ? 6.301 -53.25 -19.672 1 92.81 160 MET A C 1
ATOM 1289 O O . MET A 1 160 ? 5.336 -52.594 -19.266 1 92.81 160 MET A O 1
ATOM 1293 N N . GLU A 1 161 ? 7.52 -53 -19.344 1 90.69 161 GLU A N 1
ATOM 1294 C CA . GLU A 1 161 ? 7.832 -51.906 -18.469 1 90.69 161 GLU A CA 1
ATOM 1295 C C . GLU A 1 161 ? 7.453 -50.562 -19.109 1 90.69 161 GLU A C 1
ATOM 1297 O O . GLU A 1 161 ? 6.895 -49.688 -18.453 1 90.69 161 GLU A O 1
ATOM 1302 N N . VAL A 1 162 ? 7.809 -50.406 -20.281 1 87.94 162 VAL A N 1
ATOM 1303 C CA . VAL A 1 162 ? 7.48 -49.188 -21.016 1 87.94 162 VAL A CA 1
ATOM 1304 C C . VAL A 1 162 ? 5.961 -49.031 -21.094 1 87.94 162 VAL A C 1
ATOM 1306 O O . VAL A 1 162 ? 5.441 -47.906 -20.891 1 87.94 162 VAL A O 1
ATOM 1309 N N . ALA A 1 163 ? 5.234 -50.125 -21.391 1 85.94 163 ALA A N 1
ATOM 1310 C CA . ALA A 1 163 ? 3.775 -50.094 -21.469 1 85.94 163 ALA A CA 1
ATOM 1311 C C . ALA A 1 163 ? 3.162 -49.656 -20.141 1 85.94 163 ALA A C 1
ATOM 1313 O O . ALA A 1 163 ? 2.238 -48.844 -20.109 1 85.94 163 ALA A O 1
ATOM 1314 N N . ASN A 1 164 ? 3.723 -50.188 -19.062 1 88.31 164 ASN A N 1
ATOM 1315 C CA . ASN A 1 164 ? 3.25 -49.812 -17.734 1 88.31 164 ASN A CA 1
ATOM 1316 C C . ASN A 1 164 ? 3.57 -48.375 -17.391 1 88.31 164 ASN A C 1
ATOM 1318 O O . ASN A 1 164 ? 2.742 -47.656 -16.812 1 88.31 164 ASN A O 1
ATOM 1322 N N . ASN A 1 165 ? 4.711 -47.969 -17.781 1 86.69 165 ASN A N 1
ATOM 1323 C CA . ASN A 1 165 ? 5.133 -46.562 -17.547 1 86.69 165 ASN A CA 1
ATOM 1324 C C . ASN A 1 165 ? 4.281 -45.594 -18.328 1 86.69 165 ASN A C 1
ATOM 1326 O O . ASN A 1 165 ? 4.035 -44.469 -17.875 1 86.69 165 ASN A O 1
ATOM 1330 N N . MET A 1 166 ? 3.832 -46.031 -19.453 1 82.19 166 MET A N 1
ATOM 1331 C CA . MET A 1 166 ? 3.012 -45.156 -20.297 1 82.19 166 MET A CA 1
ATOM 1332 C C . MET A 1 166 ? 1.656 -44.875 -19.641 1 82.19 166 MET A C 1
ATOM 1334 O O . MET A 1 166 ? 1.167 -43.75 -19.641 1 82.19 166 MET A O 1
ATOM 1338 N N . LYS A 1 167 ? 1.059 -45.938 -19.156 1 84.31 167 LYS A N 1
ATOM 1339 C CA . LYS A 1 167 ? -0.209 -45.781 -18.453 1 84.31 167 LYS A CA 1
ATOM 1340 C C . LYS A 1 167 ? -0.049 -44.906 -17.203 1 84.31 167 LYS A C 1
ATOM 1342 O O . LYS A 1 167 ? -0.887 -44.062 -16.922 1 84.31 167 LYS A O 1
ATOM 1347 N N . TRP A 1 168 ? 1.024 -45.188 -16.562 1 87 168 TRP A N 1
ATOM 1348 C CA . TRP A 1 168 ? 1.333 -44.406 -15.359 1 87 168 TRP A CA 1
ATOM 1349 C C . TRP A 1 168 ? 1.563 -42.938 -15.688 1 87 168 TRP A C 1
ATOM 1351 O O . TRP A 1 168 ? 1.088 -42.062 -14.969 1 87 168 TRP A O 1
ATOM 1361 N N . LEU A 1 169 ? 2.236 -42.656 -16.766 1 86 169 LEU A N 1
ATOM 1362 C CA . LEU A 1 169 ? 2.555 -41.281 -17.172 1 86 169 LEU A CA 1
ATOM 1363 C C . LEU A 1 169 ? 1.287 -40.531 -17.5 1 86 169 LEU A C 1
ATOM 1365 O O . LEU A 1 169 ? 1.168 -39.344 -17.156 1 86 169 LEU A O 1
ATOM 1369 N N . GLU A 1 170 ? 0.365 -41.188 -18.188 1 83.81 170 GLU A N 1
ATOM 1370 C CA . GLU A 1 170 ? -0.901 -40.531 -18.516 1 83.81 170 GLU A CA 1
ATOM 1371 C C . GLU A 1 170 ? -1.673 -40.125 -17.266 1 83.81 170 GLU A C 1
ATOM 1373 O O . GLU A 1 170 ? -2.246 -39.062 -17.188 1 83.81 170 GLU A O 1
ATOM 1378 N N . GLU A 1 171 ? -1.657 -41 -16.328 1 88.31 171 GLU A N 1
ATOM 1379 C CA . GLU A 1 171 ? -2.322 -40.719 -15.055 1 88.31 171 GLU A CA 1
ATOM 1380 C C . GLU A 1 171 ? -1.63 -39.594 -14.312 1 88.31 171 GLU A C 1
ATOM 1382 O O . GLU A 1 171 ? -2.291 -38.719 -13.719 1 88.31 171 GLU A O 1
ATOM 1387 N N . GLN A 1 172 ? -0.331 -39.656 -14.359 1 88.5 172 GLN A N 1
ATOM 1388 C CA . GLN A 1 172 ? 0.439 -38.594 -13.695 1 88.5 172 GLN A CA 1
ATOM 1389 C C . GLN A 1 172 ? 0.205 -37.25 -14.359 1 88.5 172 GLN A C 1
ATOM 1391 O O . GLN A 1 172 ? 0.178 -36.219 -13.68 1 88.5 172 GLN A O 1
ATOM 1396 N N . MET A 1 173 ? 0.074 -37.219 -15.664 1 89.38 173 MET A N 1
ATOM 1397 C CA . MET A 1 173 ? -0.197 -36 -16.391 1 89.38 173 MET A CA 1
ATOM 1398 C C . MET A 1 173 ? -1.531 -35.375 -15.961 1 89.38 173 MET A C 1
ATOM 1400 O O . MET A 1 173 ? -1.619 -34.188 -15.703 1 89.38 173 MET A O 1
ATOM 1404 N N . ASP A 1 174 ? -2.471 -36.25 -15.906 1 91.56 174 ASP A N 1
ATOM 1405 C CA . ASP A 1 174 ? -3.799 -35.812 -15.492 1 91.56 174 ASP A CA 1
ATOM 1406 C C . ASP A 1 174 ? -3.773 -35.25 -14.07 1 91.56 174 ASP A C 1
ATOM 1408 O O . ASP A 1 174 ? -4.398 -34.25 -13.781 1 91.56 174 ASP A O 1
ATOM 1412 N N . HIS A 1 175 ? -3.105 -35.969 -13.219 1 93.44 175 HIS A N 1
ATOM 1413 C CA . HIS A 1 175 ? -3.012 -35.562 -11.82 1 93.44 175 HIS A CA 1
ATOM 1414 C C . HIS A 1 175 ? -2.297 -34.219 -11.695 1 93.44 175 HIS A C 1
ATOM 1416 O O . HIS A 1 175 ? -2.738 -33.344 -10.945 1 93.44 175 HIS A O 1
ATOM 1422 N N . PHE A 1 176 ? -1.241 -34.062 -12.414 1 94.31 176 PHE A N 1
ATOM 1423 C CA . PHE A 1 176 ? -0.464 -32.812 -12.375 1 94.31 176 PHE A CA 1
ATOM 1424 C C . PHE A 1 176 ? -1.288 -31.656 -12.875 1 94.31 176 PHE A C 1
ATOM 1426 O O . PHE A 1 176 ? -1.3 -30.578 -12.258 1 94.31 176 PHE A O 1
ATOM 1433 N N . GLU A 1 177 ? -1.966 -31.875 -13.969 1 95 177 GLU A N 1
ATOM 1434 C CA . GLU A 1 177 ? -2.76 -30.812 -14.562 1 95 177 GLU A CA 1
ATOM 1435 C C . GLU A 1 177 ? -3.922 -30.422 -13.656 1 95 177 GLU A C 1
ATOM 1437 O O . GLU A 1 177 ? -4.215 -29.234 -13.5 1 95 177 GLU A O 1
ATOM 1442 N N . ARG A 1 178 ? -4.559 -31.375 -13.102 1 96.31 178 ARG A N 1
ATOM 1443 C CA . ARG A 1 178 ? -5.66 -31.109 -12.18 1 96.31 178 ARG A CA 1
ATOM 1444 C C . ARG A 1 178 ? -5.184 -30.297 -10.984 1 96.31 178 ARG A C 1
ATOM 1446 O O . ARG A 1 178 ? -5.816 -29.312 -10.602 1 96.31 178 ARG A O 1
ATOM 1453 N N . LYS A 1 179 ? -4.121 -30.734 -10.422 1 96.38 179 LYS A N 1
ATOM 1454 C CA . LYS A 1 179 ? -3.576 -30.047 -9.258 1 96.38 179 LYS A CA 1
ATOM 1455 C C . LYS A 1 179 ? -3.178 -28.609 -9.594 1 96.38 179 LYS A C 1
ATOM 1457 O O . LYS A 1 179 ? -3.449 -27.688 -8.82 1 96.38 179 LYS A O 1
ATOM 1462 N N . LYS A 1 180 ? -2.488 -28.453 -10.664 1 96 180 LYS A N 1
ATOM 1463 C CA . LYS A 1 180 ? -2.084 -27.125 -11.117 1 96 180 LYS A CA 1
ATOM 1464 C C . LYS A 1 180 ? -3.287 -26.203 -11.234 1 96 180 LYS A C 1
ATOM 1466 O O . LYS A 1 180 ? -3.246 -25.062 -10.758 1 96 180 LYS A O 1
ATOM 1471 N N . LEU A 1 181 ? -4.367 -26.672 -11.875 1 97.75 181 LEU A N 1
ATOM 1472 C CA . LEU A 1 181 ? -5.57 -25.875 -12.086 1 97.75 181 LEU A CA 1
ATOM 1473 C C . LEU A 1 181 ? -6.242 -25.531 -10.766 1 97.75 181 LEU A C 1
ATOM 1475 O O . LEU A 1 181 ? -6.648 -24.391 -10.547 1 97.75 181 LEU A O 1
ATOM 1479 N N . GLN A 1 182 ? -6.309 -26.5 -9.891 1 97.94 182 GLN A N 1
ATOM 1480 C CA . GLN A 1 182 ? -6.902 -26.281 -8.578 1 97.94 182 GLN A CA 1
ATOM 1481 C C . GLN A 1 182 ? -6.082 -25.281 -7.766 1 97.94 182 GLN A C 1
ATOM 1483 O O . GLN A 1 182 ? -6.641 -24.391 -7.133 1 97.94 182 GLN A O 1
ATOM 1488 N N . ASP A 1 183 ? -4.812 -25.453 -7.805 1 97.81 183 ASP A N 1
ATOM 1489 C CA . ASP A 1 183 ? -3.934 -24.641 -6.969 1 97.81 183 ASP A CA 1
ATOM 1490 C C . ASP A 1 183 ? -3.893 -23.188 -7.461 1 97.81 183 ASP A C 1
ATOM 1492 O O . ASP A 1 183 ? -3.963 -22.25 -6.664 1 97.81 183 ASP A O 1
ATOM 1496 N N . ILE A 1 184 ? -3.768 -22.969 -8.75 1 98.06 184 ILE A N 1
ATOM 1497 C CA . ILE A 1 184 ? -3.689 -21.594 -9.258 1 98.06 184 ILE A CA 1
ATOM 1498 C C . ILE A 1 184 ? -4.984 -20.859 -8.938 1 98.06 184 ILE A C 1
ATOM 1500 O O . ILE A 1 184 ? -4.961 -19.672 -8.586 1 98.06 184 ILE A O 1
ATOM 1504 N N . ARG A 1 185 ? -6.102 -21.562 -9.117 1 98.19 185 ARG A N 1
ATOM 1505 C CA . ARG A 1 185 ? -7.395 -20.984 -8.766 1 98.19 185 ARG A CA 1
ATOM 1506 C C . ARG A 1 185 ? -7.449 -20.625 -7.285 1 98.19 185 ARG A C 1
ATOM 1508 O O . ARG A 1 185 ? -7.801 -19.5 -6.918 1 98.19 185 ARG A O 1
ATOM 1515 N N . SER A 1 186 ? -7.07 -21.578 -6.449 1 98.38 186 SER A N 1
ATOM 1516 C CA . SER A 1 186 ? -7.141 -21.391 -5.004 1 98.38 186 SER A CA 1
ATOM 1517 C C . SER A 1 186 ? -6.172 -20.312 -4.535 1 98.38 186 SER A C 1
ATOM 1519 O O . SER A 1 186 ? -6.512 -19.5 -3.678 1 98.38 186 SER A O 1
ATOM 1521 N N . LEU A 1 187 ? -4.988 -20.25 -5.043 1 98.62 187 LEU A N 1
ATOM 1522 C CA . LEU A 1 187 ? -3.961 -19.297 -4.66 1 98.62 187 LEU A CA 1
ATOM 1523 C C . LEU A 1 187 ? -4.383 -17.875 -5.012 1 98.62 187 LEU A C 1
ATOM 1525 O O . LEU A 1 187 ? -4.285 -16.969 -4.18 1 98.62 187 LEU A O 1
ATOM 1529 N N . LEU A 1 188 ? -4.902 -17.688 -6.184 1 98.81 188 LEU A N 1
ATOM 1530 C CA . LEU A 1 188 ? -5.312 -16.359 -6.609 1 98.81 188 LEU A CA 1
ATOM 1531 C C . LEU A 1 188 ? -6.543 -15.898 -5.836 1 98.81 188 LEU A C 1
ATOM 1533 O O . LEU A 1 188 ? -6.648 -14.719 -5.477 1 98.81 188 LEU A O 1
ATOM 1537 N N . LEU A 1 189 ? -7.445 -16.812 -5.551 1 98.81 189 LEU A N 1
ATOM 1538 C CA . LEU A 1 189 ? -8.609 -16.469 -4.742 1 98.81 189 LEU A CA 1
ATOM 1539 C C . LEU A 1 189 ? -8.188 -16.078 -3.328 1 98.81 189 LEU A C 1
ATOM 1541 O O . LEU A 1 189 ? -8.75 -15.148 -2.74 1 98.81 189 LEU A O 1
ATOM 1545 N N . SER A 1 190 ? -7.223 -16.797 -2.816 1 98.81 190 SER A N 1
ATOM 1546 C CA . SER A 1 190 ? -6.707 -16.469 -1.491 1 98.81 190 SER A CA 1
ATOM 1547 C C . SER A 1 190 ? -6.082 -15.078 -1.473 1 98.81 190 SER A C 1
ATOM 1549 O O . SER A 1 190 ? -6.301 -14.305 -0.539 1 98.81 190 SER A O 1
ATOM 1551 N N . TYR A 1 191 ? -5.309 -14.758 -2.49 1 98.94 191 TYR A N 1
ATOM 1552 C CA . TYR A 1 191 ? -4.719 -13.43 -2.629 1 98.94 191 TYR A CA 1
ATOM 1553 C C . TYR A 1 191 ? -5.801 -12.359 -2.68 1 98.94 191 TYR A C 1
ATOM 1555 O O . TYR A 1 191 ? -5.734 -11.367 -1.947 1 98.94 191 TYR A O 1
ATOM 1563 N N . ILE A 1 192 ? -6.785 -12.578 -3.482 1 98.94 192 ILE A N 1
ATOM 1564 C CA . ILE A 1 192 ? -7.852 -11.602 -3.701 1 98.94 192 ILE A CA 1
ATOM 1565 C C . ILE A 1 192 ? -8.656 -11.422 -2.418 1 98.94 192 ILE A C 1
ATOM 1567 O O . ILE A 1 192 ? -9.023 -10.305 -2.057 1 98.94 192 ILE A O 1
ATOM 1571 N N . THR A 1 193 ? -8.883 -12.508 -1.778 1 98.88 193 THR A N 1
ATOM 1572 C CA . THR A 1 193 ? -9.656 -12.445 -0.543 1 98.88 193 THR A CA 1
ATOM 1573 C C . THR A 1 193 ? -8.898 -11.664 0.528 1 98.88 193 THR A C 1
ATOM 1575 O O . THR A 1 193 ? -9.5 -10.898 1.284 1 98.88 193 THR A O 1
ATOM 1578 N N . ALA A 1 194 ? -7.609 -11.852 0.6 1 98.88 194 ALA A N 1
ATOM 1579 C CA . ALA A 1 194 ? -6.793 -11.07 1.528 1 98.88 194 ALA A CA 1
ATOM 1580 C C . ALA A 1 194 ? -6.859 -9.586 1.197 1 98.88 194 ALA A C 1
ATOM 1582 O O . ALA A 1 194 ? -7.039 -8.75 2.09 1 98.88 194 ALA A O 1
ATOM 1583 N N . GLU A 1 195 ? -6.789 -9.273 -0.075 1 98.88 195 GLU A N 1
ATOM 1584 C CA . GLU A 1 195 ? -6.875 -7.887 -0.52 1 98.88 195 GLU A CA 1
ATOM 1585 C C . GLU A 1 195 ? -8.25 -7.293 -0.214 1 98.88 195 GLU A C 1
ATOM 1587 O O . GLU A 1 195 ? -8.352 -6.203 0.349 1 98.88 195 GLU A O 1
ATOM 1592 N N . LEU A 1 196 ? -9.258 -8.047 -0.559 1 98.81 196 LEU A N 1
ATOM 1593 C CA . LEU A 1 196 ? -10.625 -7.578 -0.345 1 98.81 196 LEU A CA 1
ATOM 1594 C C . LEU A 1 196 ? -10.883 -7.312 1.134 1 98.81 196 LEU A C 1
ATOM 1596 O O . LEU A 1 196 ? -11.461 -6.281 1.49 1 98.81 196 LEU A O 1
ATOM 1600 N N . SER A 1 197 ? -10.422 -8.203 1.94 1 98.81 197 SER A N 1
ATOM 1601 C CA . SER A 1 197 ? -10.625 -8.047 3.377 1 98.81 197 SER A CA 1
ATOM 1602 C C . SER A 1 197 ? -9.984 -6.762 3.891 1 98.81 197 SER A C 1
ATOM 1604 O O . SER A 1 197 ? -10.586 -6.031 4.676 1 98.81 197 SER A O 1
ATOM 1606 N N . PHE A 1 198 ? -8.82 -6.492 3.43 1 98.88 198 PHE A N 1
ATOM 1607 C CA . PHE A 1 198 ? -8.117 -5.289 3.861 1 98.88 198 PHE A CA 1
ATOM 1608 C C . PHE A 1 198 ? -8.828 -4.039 3.346 1 98.88 198 PHE A C 1
ATOM 1610 O O . PHE A 1 198 ? -9.07 -3.1 4.105 1 98.88 198 PHE A O 1
ATOM 1617 N N . HIS A 1 199 ? -9.172 -3.973 2.117 1 98.88 199 HIS A N 1
ATOM 1618 C CA . HIS A 1 199 ? -9.727 -2.762 1.521 1 98.88 199 HIS A CA 1
ATOM 1619 C C . HIS A 1 199 ? -11.109 -2.459 2.078 1 98.88 199 HIS A C 1
ATOM 1621 O O . HIS A 1 199 ? -11.484 -1.293 2.236 1 98.88 199 HIS A O 1
ATOM 1627 N N . VAL A 1 200 ? -11.859 -3.496 2.326 1 98.88 200 VAL A N 1
ATOM 1628 C CA . VAL A 1 200 ? -13.18 -3.291 2.916 1 98.88 200 VAL A CA 1
ATOM 1629 C C . VAL A 1 200 ? -13.031 -2.66 4.297 1 98.88 200 VAL A C 1
ATOM 1631 O O . VAL A 1 200 ? -13.734 -1.7 4.625 1 98.88 200 VAL A O 1
ATOM 1634 N N . LYS A 1 201 ? -12.094 -3.176 5.059 1 98.88 201 LYS A N 1
ATOM 1635 C CA . LYS A 1 201 ? -11.859 -2.613 6.387 1 98.88 201 LYS A CA 1
ATOM 1636 C C . LYS A 1 201 ? -11.312 -1.192 6.293 1 98.88 201 LYS A C 1
ATOM 1638 O O . LYS A 1 201 ? -11.656 -0.335 7.109 1 98.88 201 LYS A O 1
ATOM 1643 N N . ALA A 1 202 ? -10.477 -0.959 5.355 1 98.88 202 ALA A N 1
ATOM 1644 C CA . ALA A 1 202 ? -9.922 0.379 5.16 1 98.88 202 ALA A CA 1
ATOM 1645 C C . ALA A 1 202 ? -11.031 1.386 4.848 1 98.88 202 ALA A C 1
ATOM 1647 O O . ALA A 1 202 ? -11.023 2.502 5.371 1 98.88 202 ALA A O 1
ATOM 1648 N N . VAL A 1 203 ? -12 0.992 4.016 1 98.88 203 VAL A N 1
ATOM 1649 C CA . VAL A 1 203 ? -13.125 1.862 3.68 1 98.88 203 VAL A CA 1
ATOM 1650 C C . VAL A 1 203 ? -13.922 2.189 4.941 1 98.88 203 VAL A C 1
ATOM 1652 O O . VAL A 1 203 ? -14.273 3.348 5.176 1 98.88 203 VAL A O 1
ATOM 1655 N N . GLU A 1 204 ? -14.102 1.201 5.707 1 98.88 204 GLU A N 1
ATOM 1656 C CA . GLU A 1 204 ? -14.82 1.393 6.961 1 98.88 204 GLU A CA 1
ATOM 1657 C C . GLU A 1 204 ? -14.078 2.361 7.879 1 98.88 204 GLU A C 1
ATOM 1659 O O . GLU A 1 204 ? -14.672 3.305 8.406 1 98.88 204 GLU A O 1
ATOM 1664 N N . LEU A 1 205 ? -12.852 2.152 8.039 1 98.88 205 LEU A N 1
ATOM 1665 C CA . LEU A 1 205 ? -12.039 2.924 8.977 1 98.88 205 LEU A CA 1
ATOM 1666 C C . LEU A 1 205 ? -11.867 4.359 8.484 1 98.88 205 LEU A C 1
ATOM 1668 O O . LEU A 1 205 ? -12.008 5.305 9.266 1 98.88 205 LEU A O 1
ATOM 1672 N N . PHE A 1 206 ? -11.664 4.559 7.219 1 98.81 206 PHE A N 1
ATOM 1673 C CA . PHE A 1 206 ? -11.484 5.906 6.695 1 98.81 206 PHE A CA 1
ATOM 1674 C C . PHE A 1 206 ? -12.805 6.66 6.66 1 98.81 206 PHE A C 1
ATOM 1676 O O . PHE A 1 206 ? -12.828 7.891 6.758 1 98.81 206 PHE A O 1
ATOM 1683 N N . THR A 1 207 ? -13.906 5.91 6.496 1 98.81 207 THR A N 1
ATOM 1684 C CA . THR A 1 207 ? -15.211 6.551 6.641 1 98.81 207 THR A CA 1
ATOM 1685 C C . THR A 1 207 ? -15.391 7.102 8.055 1 98.81 207 THR A C 1
ATOM 1687 O O . THR A 1 207 ? -15.844 8.234 8.234 1 98.81 207 THR A O 1
ATOM 1690 N N . LYS A 1 208 ? -15 6.309 9.047 1 98.69 208 LYS A N 1
ATOM 1691 C CA . LYS A 1 208 ? -15.008 6.789 10.422 1 98.69 208 LYS A CA 1
ATOM 1692 C C . LYS A 1 208 ? -14.086 8 10.586 1 98.69 208 LYS A C 1
ATOM 1694 O O . LYS A 1 208 ? -14.461 8.992 11.219 1 98.69 208 LYS A O 1
ATOM 1699 N N . GLY A 1 209 ? -12.859 7.867 10.039 1 98.75 209 GLY A N 1
ATOM 1700 C CA . GLY A 1 209 ? -11.914 8.977 10.102 1 98.75 209 GLY A CA 1
ATOM 1701 C C . GLY A 1 209 ? -12.461 10.25 9.477 1 98.75 209 GLY A C 1
ATOM 1702 O O . GLY A 1 209 ? -12.258 11.344 10.023 1 98.75 209 GLY A O 1
ATOM 1703 N N . TYR A 1 210 ? -13.18 10.094 8.391 1 98.69 210 TYR A N 1
ATOM 1704 C CA . TYR A 1 210 ? -13.789 11.242 7.727 1 98.69 210 TYR A CA 1
ATOM 1705 C C . TYR A 1 210 ? -14.781 11.945 8.648 1 98.69 210 TYR A C 1
ATOM 1707 O O . TYR A 1 210 ? -14.758 13.172 8.773 1 98.69 210 TYR A O 1
ATOM 1715 N N . ASN A 1 211 ? -15.586 11.172 9.266 1 98.12 211 ASN A N 1
ATOM 1716 C CA . ASN A 1 211 ? -16.594 11.727 10.164 1 98.12 211 ASN A CA 1
ATOM 1717 C C . ASN A 1 211 ? -15.953 12.414 11.367 1 98.12 211 ASN A C 1
ATOM 1719 O O . ASN A 1 211 ? -16.391 13.492 11.773 1 98.12 211 ASN A O 1
ATOM 1723 N N . ASP A 1 212 ? -14.906 11.828 11.906 1 97.75 212 ASP A N 1
ATOM 1724 C CA . ASP A 1 212 ? -14.203 12.422 13.039 1 97.75 212 ASP A CA 1
ATOM 1725 C C . ASP A 1 212 ? -13.617 13.781 12.68 1 97.75 212 ASP A C 1
ATOM 1727 O O . ASP A 1 212 ? -13.82 14.758 13.406 1 97.75 212 ASP A O 1
ATOM 1731 N N . ILE A 1 213 ? -12.984 13.859 11.547 1 98.56 213 ILE A N 1
ATOM 1732 C CA . ILE A 1 213 ? -12.297 15.078 11.148 1 98.56 213 ILE A CA 1
ATOM 1733 C C . ILE A 1 213 ? -13.32 16.125 10.695 1 98.56 213 ILE A C 1
ATOM 1735 O O . ILE A 1 213 ? -13.156 17.312 10.969 1 98.56 213 ILE A O 1
ATOM 1739 N N . ALA A 1 214 ? -14.359 15.695 10.039 1 97.56 214 ALA A N 1
ATOM 1740 C CA . ALA A 1 214 ? -15.406 16.594 9.57 1 97.56 214 ALA A CA 1
ATOM 1741 C C . ALA A 1 214 ? -16.141 17.25 10.742 1 97.56 214 ALA A C 1
ATOM 1743 O O . ALA A 1 214 ? -16.734 18.312 10.586 1 97.56 214 ALA A O 1
ATOM 1744 N N . ASN A 1 215 ? -16.016 16.656 11.906 1 94.88 215 ASN A N 1
ATOM 1745 C CA . ASN A 1 215 ? -16.719 17.125 13.102 1 94.88 215 ASN A CA 1
ATOM 1746 C C . ASN A 1 215 ? -15.961 18.266 13.773 1 94.88 215 ASN A C 1
ATOM 1748 O O . ASN A 1 215 ? -16.484 18.906 14.688 1 94.88 215 ASN A O 1
ATOM 1752 N N . ILE A 1 216 ? -14.742 18.531 13.352 1 96.56 216 ILE A N 1
ATOM 1753 C CA . ILE A 1 216 ? -14.031 19.688 13.891 1 96.56 216 ILE A CA 1
ATOM 1754 C C . ILE A 1 216 ? -14.797 20.969 13.547 1 96.56 216 ILE A C 1
ATOM 1756 O O . ILE A 1 216 ? -14.953 21.312 12.367 1 96.56 216 ILE A O 1
ATOM 1760 N N . ASN A 1 217 ? -15.281 21.609 14.539 1 96.88 217 ASN A N 1
ATOM 1761 C CA . ASN A 1 217 ? -15.984 22.875 14.352 1 96.88 217 ASN A CA 1
ATOM 1762 C C . ASN A 1 217 ? -15.047 24.078 14.523 1 96.88 217 ASN A C 1
ATOM 1764 O O . ASN A 1 217 ? -14.766 24.5 15.648 1 96.88 217 ASN A O 1
ATOM 1768 N N . VAL A 1 218 ? -14.703 24.703 13.492 1 96.88 218 VAL A N 1
ATOM 1769 C CA . VAL A 1 218 ? -13.695 25.766 13.461 1 96.88 218 VAL A CA 1
ATOM 1770 C C . VAL A 1 218 ? -14.141 26.922 14.336 1 96.88 218 VAL A C 1
ATOM 1772 O O . VAL A 1 218 ? -13.344 27.484 15.102 1 96.88 218 VAL A O 1
ATOM 1775 N N . ASN A 1 219 ? -15.414 27.281 14.289 1 96.5 219 ASN A N 1
ATOM 1776 C CA . ASN A 1 219 ? -15.914 28.422 15.055 1 96.5 219 ASN A CA 1
ATOM 1777 C C . ASN A 1 219 ? -15.875 28.141 16.547 1 96.5 219 ASN A C 1
ATOM 1779 O O . ASN A 1 219 ? -15.469 29.016 17.328 1 96.5 219 ASN A O 1
ATOM 1783 N N . THR A 1 220 ? -16.281 27 16.922 1 96.69 220 THR A N 1
ATOM 1784 C CA . THR A 1 220 ? -16.25 26.625 18.344 1 96.69 220 THR A CA 1
ATOM 1785 C C . THR A 1 220 ? -14.805 26.594 18.844 1 96.69 220 THR A C 1
ATOM 1787 O O . THR A 1 220 ? -14.523 27.031 19.969 1 96.69 220 THR A O 1
ATOM 1790 N N . GLU A 1 221 ? -13.906 26.078 18.078 1 96.38 221 GLU A N 1
ATOM 1791 C CA . GLU A 1 221 ? -12.492 25.984 18.453 1 96.38 221 GLU A CA 1
ATOM 1792 C C . GLU A 1 221 ? -11.875 27.375 18.562 1 96.38 221 GLU A C 1
ATOM 1794 O O . GLU A 1 221 ? -11.047 27.625 19.453 1 96.38 221 GLU A O 1
ATOM 1799 N N . LEU A 1 222 ? -12.281 28.234 17.625 1 95.62 222 LEU A N 1
ATOM 1800 C CA . LEU A 1 222 ? -11.766 29.594 17.672 1 95.62 222 LEU A CA 1
ATOM 1801 C C . LEU A 1 222 ? -12.25 30.328 18.922 1 95.62 222 LEU A C 1
ATOM 1803 O O . LEU A 1 222 ? -11.492 31.078 19.531 1 95.62 222 LEU A O 1
ATOM 1807 N N . GLU A 1 223 ? -13.469 30.094 19.328 1 94.94 223 GLU A N 1
ATOM 1808 C CA . GLU A 1 223 ? -14.008 30.688 20.547 1 94.94 223 GLU A CA 1
ATOM 1809 C C . GLU A 1 223 ? -13.266 30.188 21.781 1 94.94 223 GLU A C 1
ATOM 1811 O O . GLU A 1 223 ? -13.016 30.953 22.703 1 94.94 223 GLU A O 1
ATOM 1816 N N . GLU A 1 224 ? -12.938 28.984 21.75 1 93.75 224 GLU A N 1
ATOM 1817 C CA . GLU A 1 224 ? -12.156 28.406 22.844 1 93.75 224 GLU A CA 1
ATOM 1818 C C . GLU A 1 224 ? -10.789 29.078 22.953 1 93.75 224 GLU A C 1
ATOM 1820 O O . GLU A 1 224 ? -10.305 29.359 24.047 1 93.75 224 GLU A O 1
ATOM 1825 N N . PHE A 1 225 ? -10.188 29.391 21.828 1 93.62 225 PHE A N 1
ATOM 1826 C CA . PHE A 1 225 ? -8.891 30.062 21.797 1 93.62 225 PHE A CA 1
ATOM 1827 C C . PHE A 1 225 ? -9.008 31.484 22.328 1 93.62 225 PHE A C 1
ATOM 1829 O O . PHE A 1 225 ? -8.164 31.922 23.125 1 93.62 225 PHE A O 1
ATOM 1836 N N . GLN A 1 226 ? -10.016 32.094 21.922 1 90.12 226 GLN A N 1
ATOM 1837 C CA . GLN A 1 226 ? -10.234 33.469 22.359 1 90.12 226 GLN A CA 1
ATOM 1838 C C . GLN A 1 226 ? -10.484 33.531 23.859 1 90.12 226 GLN A C 1
ATOM 1840 O O . GLN A 1 226 ? -10 34.438 24.547 1 90.12 226 GLN A O 1
ATOM 1845 N N . SER A 1 227 ? -11.219 32.531 24.344 1 90.31 227 SER A N 1
ATOM 1846 C CA . SER A 1 227 ? -11.461 32.438 25.781 1 90.31 227 SER A CA 1
ATOM 1847 C C . SER A 1 227 ? -10.164 32.156 26.531 1 90.31 227 SER A C 1
ATOM 1849 O O . SER A 1 227 ? -9.969 32.656 27.656 1 90.31 227 SER A O 1
ATOM 1851 N N . PHE A 1 228 ? -9.352 31.359 25.922 1 87.06 228 PHE A N 1
ATOM 1852 C CA . PHE A 1 228 ? -8.055 31.031 26.5 1 87.06 228 PHE A CA 1
ATOM 1853 C C . PHE A 1 228 ? -7.16 32.25 26.578 1 87.06 228 PHE A C 1
ATOM 1855 O O . PHE A 1 228 ? -6.434 32.438 27.547 1 87.06 228 PHE A O 1
ATOM 1862 N N . LEU A 1 229 ? -7.207 33.094 25.578 1 82.06 229 LEU A N 1
ATOM 1863 C CA . LEU A 1 229 ? -6.398 34.312 25.516 1 82.06 229 LEU A CA 1
ATOM 1864 C C . LEU A 1 229 ? -6.801 35.312 26.609 1 82.06 229 LEU A C 1
ATOM 1866 O O . LEU A 1 229 ? -5.965 36.062 27.094 1 82.06 229 LEU A O 1
ATOM 1870 N N . GLN A 1 230 ? -8.062 35.219 26.953 1 79.81 230 GLN A N 1
ATOM 1871 C CA . GLN A 1 230 ? -8.586 36.188 27.922 1 79.81 230 GLN A CA 1
ATOM 1872 C C . GLN A 1 230 ? -8.383 35.719 29.344 1 79.81 230 GLN A C 1
ATOM 1874 O O . GLN A 1 230 ? -8.492 36.5 30.297 1 79.81 230 GLN A O 1
ATOM 1879 N N . ASP A 1 231 ? -8.07 34.5 29.516 1 74.38 231 ASP A N 1
ATOM 1880 C CA . ASP A 1 231 ? -7.875 33.938 30.844 1 74.38 231 ASP A CA 1
ATOM 1881 C C . ASP A 1 231 ? -6.527 34.344 31.422 1 74.38 231 ASP A C 1
ATOM 1883 O O . ASP A 1 231 ? -5.477 34.031 30.875 1 74.38 231 ASP A O 1
ATOM 1887 N N . PRO A 1 232 ? -6.523 35.094 32.5 1 65.88 232 PRO A N 1
ATOM 1888 C CA . PRO A 1 232 ? -5.27 35.562 33.094 1 65.88 232 PRO A CA 1
ATOM 1889 C C . PRO A 1 232 ? -4.363 34.406 33.531 1 65.88 232 PRO A C 1
ATOM 1891 O O . PRO A 1 232 ? -3.139 34.562 33.531 1 65.88 232 PRO A O 1
ATOM 1894 N N . GLU A 1 233 ? -4.875 33.344 33.844 1 60.84 233 GLU A N 1
ATOM 1895 C CA . GLU A 1 233 ? -4.113 32.188 34.281 1 60.84 233 GLU A CA 1
ATOM 1896 C C . GLU A 1 233 ? -3.588 31.359 33.125 1 60.84 233 GLU A C 1
ATOM 1898 O O . GLU A 1 233 ? -2.789 30.438 33.281 1 60.84 233 GLU A O 1
ATOM 1903 N N . SER A 1 234 ? -4.031 31.766 32 1 57.53 234 SER A N 1
ATOM 1904 C CA . SER A 1 234 ? -3.697 30.969 30.812 1 57.53 234 SER A CA 1
ATOM 1905 C C . SER A 1 234 ? -2.191 30.953 30.578 1 57.53 234 SER A C 1
ATOM 1907 O O . SER A 1 234 ? -1.638 29.922 30.172 1 57.53 234 SER A O 1
ATOM 1909 N N . SER A 1 235 ? -1.572 32.094 30.75 1 54.81 235 SER A N 1
ATOM 1910 C CA . SER A 1 235 ? -0.128 32.156 30.562 1 54.81 235 SER A CA 1
ATOM 1911 C C . SER A 1 235 ? 0.61 31.266 31.547 1 54.81 235 SER A C 1
ATOM 1913 O O . SER A 1 235 ? 1.604 30.641 31.188 1 54.81 235 SER A O 1
ATOM 1915 N N . SER A 1 236 ? 0.054 31.25 32.719 1 54.28 236 SER A N 1
ATOM 1916 C CA . SER A 1 236 ? 0.695 30.438 33.75 1 54.28 236 SER A CA 1
ATOM 1917 C C . SER A 1 236 ? 0.57 28.953 33.406 1 54.28 236 SER A C 1
ATOM 1919 O O . SER A 1 236 ? 1.49 28.172 33.688 1 54.28 236 SER A O 1
ATOM 1921 N N . ARG A 1 237 ? -0.439 28.547 32.812 1 53.25 237 ARG A N 1
ATOM 1922 C CA . ARG A 1 237 ? -0.673 27.141 32.5 1 53.25 237 ARG A CA 1
ATOM 1923 C C . ARG A 1 237 ? 0.221 26.688 31.344 1 53.25 237 ARG A C 1
ATOM 1925 O O . ARG A 1 237 ? 0.68 25.547 31.328 1 53.25 237 ARG A O 1
ATOM 1932 N N . LEU A 1 238 ? 0.369 27.562 30.391 1 55.41 238 LEU A N 1
ATOM 1933 C CA . LEU A 1 238 ? 1.253 27.234 29.281 1 55.41 238 LEU A CA 1
ATOM 1934 C C . LEU A 1 238 ? 2.693 27.094 29.75 1 55.41 238 LEU A C 1
ATOM 1936 O O . LEU A 1 238 ? 3.426 26.219 29.266 1 55.41 238 LEU A O 1
ATOM 1940 N N . GLU A 1 239 ? 3.07 27.906 30.766 1 53.72 239 GLU A N 1
ATOM 1941 C CA . GLU A 1 239 ? 4.402 27.812 31.359 1 53.72 239 GLU A CA 1
ATOM 1942 C C . GLU A 1 239 ? 4.594 26.484 32.094 1 53.72 239 GLU A C 1
ATOM 1944 O O . GLU A 1 239 ? 5.68 25.906 32.062 1 53.72 239 GLU A O 1
ATOM 1949 N N . THR A 1 240 ? 3.553 26.078 32.656 1 48.09 240 THR A N 1
ATOM 1950 C CA . THR A 1 240 ? 3.637 24.797 33.344 1 48.09 240 THR A CA 1
ATOM 1951 C C . THR A 1 240 ? 3.754 23.641 32.344 1 48.09 240 THR A C 1
ATOM 1953 O O . THR A 1 240 ? 4.539 22.719 32.531 1 48.09 240 THR A O 1
ATOM 1956 N N . VAL A 1 241 ? 3.051 23.781 31.312 1 49.09 241 VAL A N 1
ATOM 1957 C CA . VAL A 1 241 ? 3.084 22.719 30.297 1 49.09 241 VAL A CA 1
ATOM 1958 C C . VAL A 1 241 ? 4.441 22.719 29.609 1 49.09 241 VAL A C 1
ATOM 1960 O O . VAL A 1 241 ? 5.008 21.656 29.344 1 49.09 241 VAL A O 1
ATOM 1963 N N . LYS A 1 242 ? 5.055 23.875 29.281 1 52.97 242 LYS A N 1
ATOM 1964 C CA . LYS A 1 242 ? 6.395 24 28.719 1 52.97 242 LYS A CA 1
ATOM 1965 C C . LYS A 1 242 ? 7.449 23.438 29.672 1 52.97 242 LYS A C 1
ATOM 1967 O O . LYS A 1 242 ? 8.406 22.797 29.219 1 52.97 242 LYS A O 1
ATOM 1972 N N . ARG A 1 243 ? 7.352 23.812 30.969 1 47.59 243 ARG A N 1
ATOM 1973 C CA . ARG A 1 243 ? 8.32 23.297 31.938 1 47.59 243 ARG A CA 1
ATOM 1974 C C . ARG A 1 243 ? 8.32 21.781 31.938 1 47.59 243 ARG A C 1
ATOM 1976 O O . ARG A 1 243 ? 9.375 21.156 32.031 1 47.59 243 ARG A O 1
ATOM 1983 N N . THR A 1 244 ? 7.219 21.281 31.703 1 43.91 244 THR A N 1
ATOM 1984 C CA . THR A 1 244 ? 7.176 19.828 31.672 1 43.91 244 THR A CA 1
ATOM 1985 C C . THR A 1 244 ? 7.668 19.297 30.328 1 43.91 244 THR A C 1
ATOM 1987 O O . THR A 1 244 ? 8.375 18.297 30.281 1 43.91 244 THR A O 1
ATOM 1990 N N . SER A 1 245 ? 7.359 19.969 29.297 1 43.38 245 SER A N 1
ATOM 1991 C CA . SER A 1 245 ? 7.836 19.531 27.984 1 43.38 245 SER A CA 1
ATOM 1992 C C . SER A 1 245 ? 9.289 19.953 27.75 1 43.38 245 SER A C 1
ATOM 1994 O O . SER A 1 245 ? 10.086 19.172 27.234 1 43.38 245 SER A O 1
ATOM 1996 N 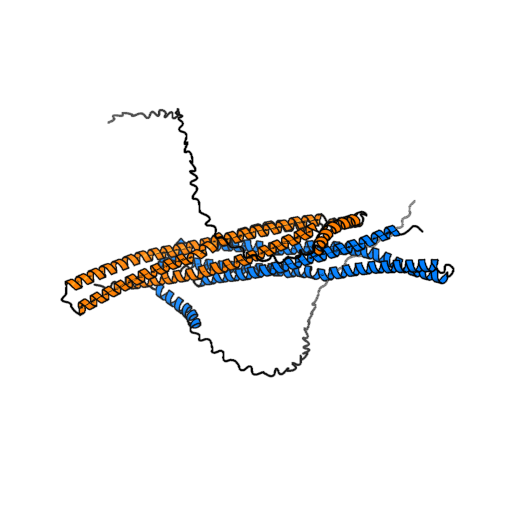N . LEU A 1 246 ? 9.75 21.188 28.094 1 39.31 246 LEU A N 1
ATOM 1997 C CA . LEU A 1 246 ? 11.133 21.625 28.062 1 39.31 246 LEU A CA 1
ATOM 1998 C C . LEU A 1 246 ? 11.992 20.828 29.031 1 39.31 246 LEU A C 1
ATOM 2000 O O . LEU A 1 246 ? 13.133 20.484 28.719 1 39.31 246 LEU A O 1
ATOM 2004 N N . ARG A 1 247 ? 11.602 20.641 30.266 1 39.62 247 ARG A N 1
ATOM 2005 C CA . ARG A 1 247 ? 12.359 19.75 31.141 1 39.62 247 ARG A CA 1
ATOM 2006 C C . ARG A 1 247 ? 12.625 18.422 30.453 1 39.62 247 ARG A C 1
ATOM 2008 O O . ARG A 1 247 ? 13.703 17.828 30.594 1 39.62 247 ARG A O 1
ATOM 2015 N N . GLN A 1 248 ? 11.711 18.047 29.672 1 39.78 248 GLN A N 1
ATOM 2016 C CA . GLN A 1 248 ? 11.953 16.781 28.984 1 39.78 248 GLN A CA 1
ATOM 2017 C C . GLN A 1 248 ? 12.906 16.984 27.812 1 39.78 248 GLN A C 1
ATOM 2019 O O . GLN A 1 248 ? 13.789 16.156 27.578 1 39.78 248 GLN A O 1
ATOM 2024 N N . SER A 1 249 ? 12.828 18.047 27.062 1 38.16 249 SER A N 1
ATOM 2025 C CA . SER A 1 249 ? 13.758 18.297 25.969 1 38.16 249 SER A CA 1
ATOM 2026 C C . SER A 1 249 ? 15.102 18.797 26.5 1 38.16 249 SER A C 1
ATOM 2028 O O . SER A 1 249 ? 16.156 18.453 25.953 1 38.16 249 SER A O 1
ATOM 2030 N N . ILE A 1 250 ? 15.172 19.766 27.438 1 34.38 250 ILE A N 1
ATOM 2031 C CA . ILE A 1 250 ? 16.422 20.25 28 1 34.38 250 ILE A CA 1
ATOM 2032 C C . ILE A 1 250 ? 17.109 19.141 28.781 1 34.38 250 ILE A C 1
ATOM 2034 O O . ILE A 1 250 ? 18.344 18.984 28.719 1 34.38 250 ILE A O 1
ATOM 2038 N N . ALA A 1 251 ? 16.406 18.391 29.578 1 37.97 251 ALA A N 1
ATOM 2039 C CA . ALA A 1 251 ? 17.047 17.234 30.203 1 37.97 251 ALA A CA 1
ATOM 2040 C C . ALA A 1 251 ? 17.734 16.359 29.172 1 37.97 251 ALA A C 1
ATOM 2042 O O . ALA A 1 251 ? 18.797 15.797 29.453 1 37.97 251 ALA A O 1
ATOM 2043 N N . ASN A 1 252 ? 17.094 16.234 28.016 1 37.5 252 ASN A N 1
ATOM 2044 C CA . ASN A 1 252 ? 17.766 15.438 26.984 1 37.5 252 ASN A CA 1
ATOM 2045 C C . ASN A 1 252 ? 18.969 16.172 26.406 1 37.5 252 ASN A C 1
ATOM 2047 O O . ASN A 1 252 ? 19.891 15.539 25.891 1 37.5 252 ASN A O 1
ATOM 2051 N N . LEU A 1 253 ? 18.906 17.422 26.266 1 33.06 253 LEU A N 1
ATOM 2052 C CA . LEU A 1 253 ? 20.031 18.141 25.688 1 33.06 253 LEU A CA 1
ATOM 2053 C C . LEU A 1 253 ? 21.203 18.172 26.672 1 33.06 253 LEU A C 1
ATOM 2055 O O . LEU A 1 253 ? 22.359 18.141 26.25 1 33.06 253 LEU A O 1
ATOM 2059 N N . PHE A 1 254 ? 20.984 18.547 27.984 1 36.09 254 PHE A N 1
ATOM 2060 C CA . PHE A 1 254 ? 22.094 18.672 28.922 1 36.09 254 PHE A CA 1
ATOM 2061 C C . PHE A 1 254 ? 22.453 17.312 29.5 1 36.09 254 PHE A C 1
ATOM 2063 O O . PHE A 1 254 ? 23.219 17.234 30.469 1 36.09 254 PHE A O 1
ATOM 2070 N N . ALA A 1 255 ? 21.625 16.281 29.266 1 33.47 255 ALA A N 1
ATOM 2071 C CA . ALA A 1 255 ? 22.141 14.969 29.688 1 33.47 255 ALA A CA 1
ATOM 2072 C C . ALA A 1 255 ? 23.469 14.656 29.016 1 33.47 255 ALA A C 1
ATOM 2074 O O . ALA A 1 255 ? 23.578 14.688 27.781 1 33.47 255 ALA A O 1
ATOM 2075 N N . THR A 1 256 ? 24.484 15.055 29.672 1 32.25 256 THR A N 1
ATOM 2076 C CA . THR A 1 256 ? 25.859 14.719 29.344 1 32.25 256 THR A CA 1
ATOM 2077 C C . THR A 1 256 ? 25.953 13.289 28.828 1 32.25 256 THR A C 1
ATOM 2079 O O . THR A 1 256 ? 25.406 12.367 29.422 1 32.25 256 THR A O 1
ATOM 2082 N N . PRO A 1 257 ? 26.266 13.094 27.609 1 32.56 257 PRO A N 1
ATOM 2083 C CA . PRO A 1 257 ? 26.484 11.719 27.141 1 32.56 257 PRO A CA 1
ATOM 2084 C C . PRO A 1 257 ? 27.406 10.914 28.062 1 32.56 257 PRO A C 1
ATOM 2086 O O . PRO A 1 257 ? 28.344 11.469 28.625 1 32.56 257 PRO A O 1
ATOM 2089 N N . PRO A 1 258 ? 26.828 10.062 28.797 1 33.78 258 PRO A N 1
ATOM 2090 C CA . PRO A 1 258 ? 27.734 9.312 29.672 1 33.78 258 PRO A CA 1
ATOM 2091 C C . PRO A 1 258 ? 29.062 8.992 28.984 1 33.78 258 PRO A C 1
ATOM 2093 O O . PRO A 1 258 ? 29.141 8.922 27.75 1 33.78 258 PRO A O 1
ATOM 2096 N N . SER A 1 259 ? 30.125 9.484 29.516 1 32.12 259 SER A N 1
ATOM 2097 C CA . SER A 1 259 ? 31.453 9.07 29.094 1 32.12 259 SER A CA 1
ATOM 2098 C C . SER A 1 259 ? 31.516 7.57 28.844 1 32.12 259 SER A C 1
ATOM 2100 O O . SER A 1 259 ? 31.141 6.773 29.703 1 32.12 259 SER A O 1
ATOM 2102 N N . SER A 1 260 ? 31.188 7.148 27.672 1 28.59 260 SER A N 1
ATOM 2103 C CA . SER A 1 260 ? 31.391 5.758 27.281 1 28.59 260 SER A CA 1
ATOM 2104 C C . SER A 1 260 ? 32.75 5.242 27.719 1 28.59 260 SER A C 1
ATOM 2106 O O . SER A 1 260 ? 33.781 5.688 27.219 1 28.59 260 SER A O 1
ATOM 2108 N N . LYS A 1 261 ? 33 5.184 29.047 1 30.83 261 LYS A N 1
ATOM 2109 C CA . LYS A 1 261 ? 34.125 4.352 29.375 1 30.83 261 LYS A CA 1
ATOM 2110 C C . LYS A 1 261 ? 34.219 3.129 28.469 1 30.83 261 LYS A C 1
ATOM 2112 O O . LYS A 1 261 ? 33.188 2.5 28.172 1 30.83 261 LYS A O 1
ATOM 2117 N N . ARG A 1 262 ? 35.219 3.072 27.656 1 29.89 262 ARG A N 1
ATOM 2118 C CA . ARG A 1 262 ? 35.625 1.914 26.875 1 29.89 262 ARG A CA 1
ATOM 2119 C C . ARG A 1 262 ? 35.625 0.646 27.719 1 29.89 262 ARG A C 1
ATOM 2121 O O . ARG A 1 262 ? 36.344 0.561 28.719 1 29.89 262 ARG A O 1
ATOM 2128 N N . PRO A 1 263 ? 34.438 0.024 28.047 1 29.5 263 PRO A N 1
ATOM 2129 C CA . PRO A 1 263 ? 34.625 -1.17 28.875 1 29.5 263 PRO A CA 1
ATOM 2130 C C . PRO A 1 263 ? 35.781 -2.045 28.406 1 29.5 263 PRO A C 1
ATOM 2132 O O . PRO A 1 263 ? 36.031 -2.16 27.203 1 29.5 263 PRO A O 1
ATOM 2135 N N . GLU A 1 264 ? 36.906 -2.014 29.141 1 29.75 264 GLU A N 1
ATOM 2136 C CA . GLU A 1 264 ? 37.938 -3.029 28.938 1 29.75 264 GLU A CA 1
ATOM 2137 C C . GLU A 1 264 ? 37.312 -4.406 28.719 1 29.75 264 GLU A C 1
ATOM 2139 O O . GLU A 1 264 ? 36.406 -4.809 29.453 1 29.75 264 GLU A O 1
ATOM 2144 N N . GLN A 1 265 ? 37.219 -4.793 27.438 1 26.94 265 GLN A N 1
ATOM 2145 C CA . GLN A 1 265 ? 36.812 -6.086 26.891 1 26.94 265 GLN A CA 1
ATOM 2146 C C . GLN A 1 265 ? 37.375 -7.23 27.734 1 26.94 265 GLN A C 1
ATOM 2148 O O . GLN A 1 265 ? 38.562 -7.539 27.656 1 26.94 265 GLN A O 1
ATOM 2153 N N . ASN A 1 266 ? 37.312 -7.094 29.125 1 26.3 266 ASN A N 1
ATOM 2154 C CA . ASN A 1 266 ? 37.844 -8.344 29.672 1 26.3 266 ASN A CA 1
ATOM 2155 C C . ASN A 1 266 ? 37.125 -9.555 29.062 1 26.3 266 ASN A C 1
ATOM 2157 O O . ASN A 1 266 ? 35.906 -9.523 28.828 1 26.3 266 ASN A O 1
ATOM 2161 N N . GLU A 1 267 ? 37.875 -10.398 28.375 1 28.09 267 GLU A N 1
ATOM 2162 C CA . GLU A 1 267 ? 37.688 -11.68 27.703 1 28.09 267 GLU A CA 1
ATOM 2163 C C . GLU A 1 267 ? 36.938 -12.664 28.594 1 28.09 267 GLU A C 1
ATOM 2165 O O . GLU A 1 267 ? 37.469 -13.133 29.609 1 28.09 267 GLU A O 1
ATOM 2170 N N . PRO A 1 268 ? 35.719 -12.164 29.141 1 28.73 268 PRO A N 1
ATOM 2171 C CA . PRO A 1 268 ? 35.281 -13.141 30.125 1 28.73 268 PRO A CA 1
ATOM 2172 C C . PRO A 1 268 ? 35.188 -14.555 29.562 1 28.73 268 PRO A C 1
ATOM 2174 O O . PRO A 1 268 ? 34.906 -14.734 28.375 1 28.73 268 PRO A O 1
ATOM 2177 N N . GLN A 1 269 ? 35.969 -15.453 30.125 1 26.2 269 GLN A N 1
ATOM 2178 C CA . GLN A 1 269 ? 36.094 -16.891 29.922 1 26.2 269 GLN A CA 1
ATOM 2179 C C . GLN A 1 269 ? 34.75 -17.594 30.016 1 26.2 269 GLN A C 1
ATOM 2181 O O . GLN A 1 269 ? 34.031 -17.438 31 1 26.2 269 GLN A O 1
ATOM 2186 N N . THR A 1 270 ? 34.062 -17.609 28.844 1 24.48 270 THR A N 1
ATOM 2187 C CA . THR A 1 270 ? 32.75 -18.25 28.625 1 24.48 270 THR A CA 1
ATOM 2188 C C . THR A 1 270 ? 32.75 -19.672 29.203 1 24.48 270 THR A C 1
ATOM 2190 O O . THR A 1 270 ? 33.469 -20.547 28.703 1 24.48 270 THR A O 1
ATOM 2193 N N . THR A 1 271 ? 32.906 -19.75 30.594 1 23.77 271 THR A N 1
ATOM 2194 C CA . THR A 1 271 ? 32.812 -21.125 31.062 1 23.77 271 THR A CA 1
ATOM 2195 C C . THR A 1 271 ? 31.484 -21.75 30.609 1 23.77 271 THR A C 1
ATOM 2197 O O . THR A 1 271 ? 30.422 -21.125 30.703 1 23.77 271 THR A O 1
ATOM 2200 N N . VAL A 1 272 ? 31.531 -22.672 29.656 1 23.02 272 VAL A N 1
ATOM 2201 C CA . VAL A 1 272 ? 30.641 -23.609 28.984 1 23.02 272 VAL A CA 1
ATOM 2202 C C . VAL A 1 272 ? 29.859 -24.406 30.031 1 23.02 272 VAL A C 1
ATOM 2204 O O . VAL A 1 272 ? 30.406 -25.281 30.703 1 23.02 272 VAL A O 1
ATOM 2207 N N . LYS A 1 273 ? 29.328 -23.719 31.172 1 23.02 273 LYS A N 1
ATOM 2208 C CA . LYS A 1 273 ? 28.781 -24.688 32.125 1 23.02 273 LYS A CA 1
ATOM 2209 C C . LYS A 1 273 ? 27.719 -25.562 31.453 1 23.02 273 LYS A C 1
ATOM 2211 O O . LYS A 1 273 ? 26.938 -25.078 30.625 1 23.02 273 LYS A O 1
ATOM 2216 N N . ASN A 1 274 ? 27.75 -26.891 31.5 1 21.56 274 ASN A N 1
ATOM 2217 C CA . ASN A 1 274 ? 27.156 -28.188 31.188 1 21.56 274 ASN A CA 1
ATOM 2218 C C . ASN A 1 274 ? 25.75 -28.312 31.734 1 21.56 274 ASN A C 1
ATOM 2220 O O . ASN A 1 274 ? 25.547 -28.453 32.938 1 21.56 274 ASN A O 1
ATOM 2224 N N . LEU A 1 275 ? 24.875 -27.188 31.406 1 21.19 275 LEU A N 1
ATOM 2225 C CA . LEU A 1 275 ? 23.547 -27.25 32.031 1 21.19 275 LEU A CA 1
ATOM 2226 C C . LEU A 1 275 ? 22.875 -28.594 31.719 1 21.19 275 LEU A C 1
ATOM 2228 O O . LEU A 1 275 ? 22.641 -28.922 30.562 1 21.19 275 LEU A O 1
ATOM 2232 N N . SER A 1 276 ? 23.109 -29.594 32.594 1 21.36 276 SER A N 1
ATOM 2233 C CA . SER A 1 276 ? 22.516 -30.922 32.75 1 21.36 276 SER A CA 1
ATOM 2234 C C . SER A 1 276 ? 21 -30.844 32.844 1 21.36 276 SER A C 1
ATOM 2236 O O . SER A 1 276 ? 20.469 -30.141 33.719 1 21.36 276 SER A O 1
ATOM 2238 N N . MET A 1 277 ? 20.297 -30.859 31.672 1 20.03 277 MET A N 1
ATOM 2239 C CA . MET A 1 277 ? 18.875 -30.953 31.344 1 20.03 277 MET A CA 1
ATOM 2240 C C . MET A 1 277 ? 18.203 -32.031 32.188 1 20.03 277 MET A C 1
ATOM 2242 O O . MET A 1 277 ? 18.406 -33.219 31.953 1 20.03 277 MET A O 1
ATOM 2246 N N . LYS A 1 278 ? 18.141 -31.891 33.562 1 19.55 278 LYS A N 1
ATOM 2247 C CA . LYS A 1 278 ? 17.422 -32.906 34.312 1 19.55 278 LYS A CA 1
ATOM 2248 C C . LYS A 1 278 ? 15.977 -33.031 33.844 1 19.55 278 LYS A C 1
ATOM 2250 O O . LYS A 1 278 ? 15.297 -32 33.625 1 19.55 278 LYS A O 1
ATOM 2255 N N . LYS A 1 279 ? 15.469 -34.188 33.281 1 22.97 279 LYS A N 1
ATOM 2256 C CA . LYS A 1 279 ? 14.375 -35.031 32.812 1 22.97 279 LYS A CA 1
ATOM 2257 C C . LYS A 1 279 ? 13.25 -35.125 33.812 1 22.97 279 LYS A C 1
ATOM 2259 O O . LYS A 1 279 ? 12.367 -35.969 33.719 1 22.97 279 LYS A O 1
ATOM 2264 N N . SER A 1 280 ? 12.898 -34.031 34.719 1 18.78 280 SER A N 1
ATOM 2265 C CA . SER A 1 280 ? 12.016 -34.406 35.812 1 18.78 280 SER A CA 1
ATOM 2266 C C . SER A 1 280 ? 10.672 -34.906 35.281 1 18.78 280 SER A C 1
ATOM 2268 O O . SER A 1 280 ? 10.141 -34.344 34.312 1 18.78 280 SER A O 1
ATOM 2270 N N . GLN A 1 281 ? 10.062 -36.188 35.719 1 19.16 281 GLN A N 1
ATOM 2271 C CA . GLN A 1 281 ? 9.094 -37.25 35.625 1 19.16 281 GLN A CA 1
ATOM 2272 C C . GLN A 1 281 ? 7.727 -36.844 36.125 1 19.16 281 GLN A C 1
ATOM 2274 O O . GLN A 1 281 ? 6.773 -37.625 36.094 1 19.16 281 GLN A O 1
ATOM 2279 N N . GLU A 1 282 ? 7.367 -35.562 36.5 1 18.16 282 GLU A N 1
ATOM 2280 C CA . GLU A 1 282 ? 6.266 -35.562 37.469 1 18.16 282 GLU A CA 1
ATOM 2281 C C . GLU A 1 282 ? 4.992 -36.125 36.844 1 18.16 282 GLU A C 1
ATOM 2283 O O . GLU A 1 282 ? 4.605 -35.75 35.75 1 18.16 282 GLU A O 1
ATOM 2288 N N . LYS A 1 283 ? 4.336 -37.25 37.438 1 20.73 283 LYS A N 1
ATOM 2289 C CA . LYS A 1 283 ? 3.297 -38.281 37.406 1 20.73 283 LYS A CA 1
ATOM 2290 C C . LYS A 1 283 ? 1.914 -37.656 37.625 1 20.73 283 LYS A C 1
ATOM 2292 O O . LYS A 1 283 ? 0.96 -38.375 37.969 1 20.73 283 LYS A O 1
ATOM 2297 N N . ALA A 1 284 ? 1.523 -36.344 37.25 1 19.72 284 ALA A N 1
ATOM 2298 C CA . ALA A 1 284 ? 0.296 -35.875 37.875 1 19.72 284 ALA A CA 1
ATOM 2299 C C . ALA A 1 284 ? -0.875 -36.812 37.594 1 19.72 284 ALA A C 1
ATOM 2301 O O . ALA A 1 284 ? -1.117 -37.156 36.438 1 19.72 284 ALA A O 1
ATOM 2302 N N . GLU A 1 285 ? -1.427 -37.656 38.531 1 19.61 285 GLU A N 1
ATOM 2303 C CA . GLU A 1 285 ? -2.473 -38.656 38.812 1 19.61 285 GLU A CA 1
ATOM 2304 C C . GLU A 1 285 ? -3.861 -38.031 38.625 1 19.61 285 GLU A C 1
ATOM 2306 O O . GLU A 1 285 ? -4.312 -37.25 39.469 1 19.61 285 GLU A O 1
ATOM 2311 N N . PHE A 1 286 ? -4.258 -37.406 37.469 1 20 286 PHE A N 1
ATOM 2312 C CA . PHE A 1 286 ? -5.598 -36.844 37.312 1 20 286 PHE A CA 1
ATOM 2313 C C . PHE A 1 286 ? -6.66 -37.906 37.625 1 20 286 PHE A C 1
ATOM 2315 O O . PHE A 1 286 ? -6.762 -38.906 36.906 1 20 286 PHE A O 1
ATOM 2322 N N . GLY A 1 287 ? -7.027 -38.125 38.812 1 18.48 287 GLY A N 1
ATOM 2323 C CA . GLY A 1 287 ? -8.07 -38.969 39.375 1 18.48 287 GLY A CA 1
ATOM 2324 C C . GLY A 1 287 ? -9.438 -38.688 38.781 1 18.48 287 GLY A C 1
ATOM 2325 O O . GLY A 1 287 ? -9.969 -37.594 38.875 1 18.48 287 GLY A O 1
ATOM 2326 N N . ARG A 1 288 ? -9.805 -39.281 37.562 1 19.22 288 ARG A N 1
ATOM 2327 C CA . ARG A 1 288 ? -11.047 -39.344 36.812 1 19.22 288 ARG A CA 1
ATOM 2328 C C . ARG A 1 288 ? -12.211 -39.781 37.688 1 19.22 288 ARG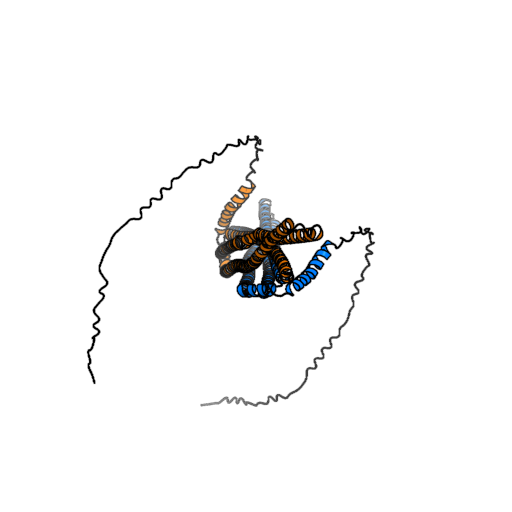 A C 1
ATOM 2330 O O . ARG A 1 288 ? -12.336 -40.969 38 1 19.22 288 ARG A O 1
ATOM 2337 N N . GLU A 1 289 ? -12.578 -39.281 38.719 1 18.67 289 GLU A N 1
ATOM 2338 C CA . GLU A 1 289 ? -13.656 -39.938 39.469 1 18.67 289 GLU A CA 1
ATOM 2339 C C . GLU A 1 289 ? -14.961 -39.938 38.688 1 18.67 289 GLU A C 1
ATOM 2341 O O . GLU A 1 289 ? -15.5 -38.875 38.375 1 18.67 289 GLU A O 1
ATOM 2346 N N . TYR A 1 290 ? -15.211 -40.875 37.656 1 18.83 290 TYR A N 1
ATOM 2347 C CA . TYR A 1 290 ? -16.375 -41.188 36.844 1 18.83 290 TYR A CA 1
ATOM 2348 C C . TYR A 1 290 ? -17.578 -41.5 37.719 1 18.83 290 TYR A C 1
ATOM 2350 O O . TYR A 1 290 ? -17.844 -42.688 38 1 18.83 290 TYR A O 1
ATOM 2358 N N . GLU A 1 291 ? -17.984 -40.969 38.688 1 18.11 291 GLU A N 1
ATOM 2359 C CA . GLU A 1 291 ? -19.062 -41.656 39.406 1 18.11 291 GLU A CA 1
ATOM 2360 C C . GLU A 1 291 ? -20.344 -41.719 38.594 1 18.11 291 GLU A C 1
ATOM 2362 O O . GLU A 1 291 ? -20.906 -40.656 38.25 1 18.11 291 GLU A O 1
ATOM 2367 N N . ASP A 1 292 ? -20.438 -42.688 37.594 1 19.73 292 ASP A N 1
ATOM 2368 C CA . ASP A 1 292 ? -21.578 -43.031 36.75 1 19.73 292 ASP A CA 1
ATOM 2369 C C . ASP A 1 292 ? -22.828 -43.312 37.594 1 19.73 292 ASP A C 1
ATOM 2371 O O . ASP A 1 292 ? -22.859 -44.281 38.375 1 19.73 292 ASP A O 1
ATOM 2375 N N . ASP A 1 293 ? -23.484 -42.438 38.031 1 17.73 293 ASP A N 1
ATOM 2376 C CA . ASP A 1 293 ? -24.688 -42.625 38.844 1 17.73 293 ASP A CA 1
ATOM 2377 C C . ASP A 1 293 ? -25.688 -43.562 38.156 1 17.73 293 ASP A C 1
ATOM 2379 O O . ASP A 1 293 ? -25.625 -43.75 36.938 1 17.73 293 ASP A O 1
ATOM 2383 N N . ASP A 1 294 ? -27.031 -43.625 38.5 1 17.78 294 ASP A N 1
ATOM 2384 C CA . ASP A 1 294 ? -28.047 -44.469 39.156 1 17.78 294 ASP A CA 1
ATOM 2385 C C . ASP A 1 294 ? -29 -45.062 38.125 1 17.78 294 ASP A C 1
ATOM 2387 O O . ASP A 1 294 ? -29.125 -46.281 38 1 17.78 294 ASP A O 1
ATOM 2391 N N . ASP A 1 295 ? -30.422 -44.875 38.094 1 17.75 295 ASP A N 1
ATOM 2392 C CA . ASP A 1 295 ? -31.516 -45.688 38.594 1 17.75 295 ASP A CA 1
ATOM 2393 C C . ASP A 1 295 ? -32.312 -46.281 37.406 1 17.75 295 ASP A C 1
ATOM 2395 O O . ASP A 1 295 ? -32.562 -47.5 37.375 1 17.75 295 ASP A O 1
ATOM 2399 N N . ASN A 1 296 ? -33.5 -45.719 36.875 1 19.39 296 ASN A N 1
ATOM 2400 C CA . ASN A 1 296 ? -34.812 -46.312 37.125 1 19.39 296 ASN A CA 1
ATOM 2401 C C . ASN A 1 296 ? -35.219 -47.312 36.031 1 19.39 296 ASN A C 1
ATOM 2403 O O . ASN A 1 296 ? -34.625 -47.312 34.938 1 19.39 296 ASN A O 1
ATOM 2407 N N . ASP A 1 297 ? -36.656 -47.875 35.906 1 18.67 297 ASP A N 1
ATOM 2408 C CA . ASP A 1 297 ? -37.594 -49 35.969 1 18.67 297 ASP A CA 1
ATOM 2409 C C . ASP A 1 297 ? -38.219 -49.25 34.594 1 18.67 297 ASP A C 1
ATOM 2411 O O . ASP A 1 297 ? -39.219 -49.969 34.469 1 18.67 297 ASP A O 1
ATOM 2415 N N . ALA A 1 298 ? -37.75 -49.094 33.469 1 17.27 298 ALA A N 1
ATOM 2416 C CA . ALA A 1 298 ? -38.781 -49.188 32.438 1 17.27 298 ALA A CA 1
ATOM 2417 C C . ALA A 1 298 ? -39.25 -50.625 32.281 1 17.27 298 ALA A C 1
ATOM 2419 O O . ALA A 1 298 ? -38.469 -51.531 31.984 1 17.27 298 ALA A O 1
ATOM 2420 N N . ALA A 1 299 ? -40.5 -51.094 32.781 1 18.27 299 ALA A N 1
ATOM 2421 C CA . ALA A 1 299 ? -41.281 -52.312 32.719 1 18.27 299 ALA A CA 1
ATOM 2422 C C . ALA A 1 299 ? -41.844 -52.531 31.312 1 18.27 299 ALA A C 1
ATOM 2424 O O . ALA A 1 299 ? -42.781 -51.844 30.891 1 18.27 299 ALA A O 1
ATOM 2425 N N . ALA A 1 300 ? -41.188 -52.656 30.219 1 16.84 300 ALA A N 1
ATOM 2426 C CA . ALA A 1 300 ? -41.906 -52.906 28.969 1 16.84 300 ALA A CA 1
ATOM 2427 C C . ALA A 1 300 ? -42.562 -54.281 29 1 16.84 300 ALA A C 1
ATOM 2429 O O . ALA A 1 300 ? -41.875 -55.312 29.094 1 16.84 300 ALA A O 1
ATOM 2430 N N . ASP A 1 301 ? -43.906 -54.625 29.281 1 16.5 301 ASP A N 1
ATOM 2431 C CA . ASP A 1 301 ? -44.844 -55.75 29.406 1 16.5 301 ASP A CA 1
ATOM 2432 C C . ASP A 1 301 ? -45.094 -56.406 28.047 1 16.5 301 ASP A C 1
ATOM 2434 O O . ASP A 1 301 ? -45.25 -57.625 27.969 1 16.5 301 ASP A O 1
ATOM 2438 N N . ASP A 1 302 ? -45.562 -55.781 26.938 1 18.88 302 ASP A N 1
ATOM 2439 C CA . ASP A 1 302 ? -46.812 -56.312 26.453 1 18.88 302 ASP A CA 1
ATOM 2440 C C . ASP A 1 302 ? -46.625 -57.75 25.938 1 18.88 302 ASP A C 1
ATOM 2442 O O . ASP A 1 302 ? -45.531 -58.188 25.641 1 18.88 302 ASP A O 1
ATOM 2446 N N . ASP A 1 303 ? -47.812 -58.375 25.188 1 19.64 303 ASP A N 1
ATOM 2447 C CA . ASP A 1 303 ? -48.781 -59.438 25 1 19.64 303 ASP A CA 1
ATOM 2448 C C . ASP A 1 303 ? -48.344 -60.375 23.891 1 19.64 303 ASP A C 1
ATOM 2450 O O . ASP A 1 303 ? -47.531 -60.031 23.047 1 19.64 303 ASP A O 1
ATOM 2454 N N . ASP A 1 304 ? -49.188 -61.656 23.672 1 20.16 304 ASP A N 1
ATOM 2455 C CA . ASP A 1 304 ? -49.344 -63.062 23.438 1 20.16 304 ASP 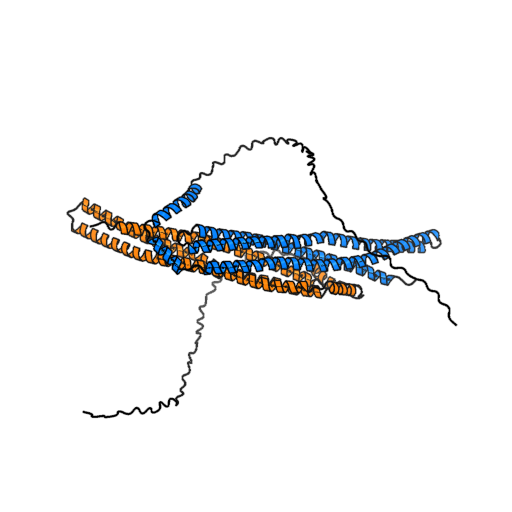A CA 1
ATOM 2456 C C . ASP A 1 304 ? -49.719 -63.344 21.969 1 20.16 304 ASP A C 1
ATOM 2458 O O . ASP A 1 304 ? -49.969 -64.5 21.594 1 20.16 304 ASP A O 1
ATOM 2462 N N . LEU A 1 305 ? -49.719 -62.625 20.891 1 20.61 305 LEU A N 1
ATOM 2463 C CA . LEU A 1 305 ? -50.719 -63.031 19.891 1 20.61 305 LEU A CA 1
ATOM 2464 C C . LEU A 1 305 ? -50.375 -64.375 19.297 1 20.61 305 LEU A C 1
ATOM 2466 O O . LEU A 1 305 ? -49.219 -64.688 19 1 20.61 305 LEU A O 1
ATOM 2470 N N . SER A 1 306 ? -51.531 -65.5 19.203 1 19.73 306 SER A N 1
ATOM 2471 C CA . SER A 1 306 ? -51.875 -66.875 18.922 1 19.73 306 SER A CA 1
ATOM 2472 C C . SER A 1 306 ? -51.969 -67.125 17.422 1 19.73 306 SER A C 1
ATOM 2474 O O . SER A 1 306 ? -52.781 -66.562 16.719 1 19.73 306 SER A O 1
ATOM 2476 N N . VAL A 1 307 ? -51.188 -67.312 16.5 1 20.11 307 VAL A N 1
ATOM 2477 C CA . VAL A 1 307 ? -51.375 -67.688 15.094 1 20.11 307 VAL A CA 1
ATOM 2478 C C . VAL A 1 307 ? -51.906 -69.062 15 1 20.11 307 VAL A C 1
ATOM 2480 O O . VAL A 1 307 ? -51.281 -70 15.5 1 20.11 307 VAL A O 1
ATOM 2483 N N . VAL A 1 308 ? -53.406 -69.312 14.727 1 19.81 308 VAL A N 1
ATOM 2484 C CA . VAL A 1 308 ? -54.219 -70.5 14.406 1 19.81 308 VAL A CA 1
ATOM 2485 C C . VAL A 1 308 ? -54 -70.875 12.938 1 19.81 308 VAL A C 1
ATOM 2487 O O . VAL A 1 308 ? -54.125 -70.062 12.047 1 19.81 308 VAL A O 1
ATOM 2490 N N . SER A 1 309 ? -53.406 -72 12.344 1 19.66 309 SER A N 1
ATOM 2491 C CA . SER A 1 309 ? -53.219 -72.812 11.133 1 19.66 309 SER A CA 1
ATOM 2492 C C . SER A 1 309 ? -54.469 -73.562 10.773 1 19.66 309 SER A C 1
ATOM 2494 O O . SER A 1 309 ? -54.406 -74.562 10 1 19.66 309 SER A O 1
ATOM 2496 N N . ASP A 1 310 ? -55.75 -73.188 10.578 1 20.59 310 ASP A N 1
ATOM 2497 C CA . ASP A 1 310 ? -56.781 -74.062 10.062 1 20.59 310 ASP A CA 1
ATOM 2498 C C . ASP A 1 310 ? -56.562 -74.375 8.578 1 20.59 310 ASP A C 1
ATOM 2500 O O . ASP A 1 310 ? -56.469 -73.438 7.773 1 20.59 310 ASP A O 1
ATOM 2504 N N . THR A 1 311 ? -56.125 -75.562 8.023 1 26.03 311 THR A N 1
ATOM 2505 C CA . THR A 1 311 ? -56.062 -76.5 6.887 1 26.03 311 THR A CA 1
ATOM 2506 C C . THR A 1 311 ? -57.469 -76.875 6.438 1 26.03 311 THR A C 1
ATOM 2508 O O . THR A 1 311 ? -58.031 -77.875 6.922 1 26.03 311 THR A O 1
ATOM 2511 N N . THR A 1 312 ? -58.469 -76.125 6.273 1 21.78 312 THR A N 1
ATOM 2512 C CA . THR A 1 312 ? -59.781 -76.625 5.852 1 21.78 312 THR A CA 1
ATOM 2513 C C . THR A 1 312 ? -59.688 -77.312 4.504 1 21.78 312 THR A C 1
ATOM 2515 O O . THR A 1 312 ? -58.781 -77 3.709 1 21.78 312 THR A O 1
ATOM 2518 N N . ASP A 1 313 ? -60.781 -78.375 4.023 1 23.8 313 ASP A N 1
ATOM 2519 C CA . ASP A 1 313 ? -61.594 -79.438 3.508 1 23.8 313 ASP A CA 1
ATOM 2520 C C . ASP A 1 313 ? -62.188 -79.062 2.148 1 23.8 313 ASP A C 1
ATOM 2522 O O . ASP A 1 313 ? -62.5 -79.938 1.348 1 23.8 313 ASP A O 1
ATOM 2526 N N . ASN A 1 314 ? -63.094 -78.25 1.685 1 24.08 314 ASN A N 1
ATOM 2527 C CA . ASN A 1 314 ? -64.375 -78.812 1.241 1 24.08 314 ASN A CA 1
ATOM 2528 C C . ASN A 1 314 ? -64.125 -79.812 0.125 1 24.08 314 ASN A C 1
ATOM 2530 O O . ASN A 1 314 ? -63.156 -79.75 -0.603 1 24.08 314 ASN A O 1
ATOM 2534 N N . HIS A 1 315 ? -65.5 -80.312 -0.342 1 23.42 315 HIS A N 1
ATOM 2535 C CA . HIS A 1 315 ? -66.562 -80.625 -1.277 1 23.42 315 HIS A CA 1
ATOM 2536 C C . HIS A 1 315 ? -66.438 -79.812 -2.555 1 23.42 315 HIS A C 1
ATOM 2538 O O . HIS A 1 315 ? -66.25 -78.562 -2.496 1 23.42 315 HIS A O 1
ATOM 2544 N N . MET B 1 1 ? -1.312 58.938 38.406 1 25.45 1 MET B N 1
ATOM 2545 C CA . MET B 1 1 ? -1.171 58.406 37.062 1 25.45 1 MET B CA 1
ATOM 2546 C C . MET B 1 1 ? -0.977 56.875 37.125 1 25.45 1 MET B C 1
ATOM 2548 O O . MET B 1 1 ? 0.062 56.406 37.594 1 25.45 1 MET B O 1
ATOM 2552 N N . LYS B 1 2 ? -1.933 56.25 37.531 1 38.16 2 LYS B N 1
ATOM 2553 C CA . LYS B 1 2 ? -2.121 54.812 37.812 1 38.16 2 LYS B CA 1
ATOM 2554 C C . LYS B 1 2 ? -1.535 53.969 36.719 1 38.16 2 LYS B C 1
ATOM 2556 O O . LYS B 1 2 ? -1.871 54.125 35.531 1 38.16 2 LYS B O 1
ATOM 2561 N N . ALA B 1 3 ? -0.455 53.312 36.75 1 40.56 3 ALA B N 1
ATOM 2562 C CA . ALA B 1 3 ? 0.469 52.438 36 1 40.56 3 ALA B CA 1
ATOM 2563 C C . ALA B 1 3 ? -0.287 51.438 35.156 1 40.56 3 ALA B C 1
ATOM 2565 O O . ALA B 1 3 ? -1.126 50.688 35.688 1 40.56 3 ALA B O 1
ATOM 2566 N N . SER B 1 4 ? -0.505 51.562 33.844 1 40.22 4 SER B N 1
ATOM 2567 C CA . SER B 1 4 ? -0.803 50.875 32.594 1 40.22 4 SER B CA 1
ATOM 2568 C C . SER B 1 4 ? -0.149 49.5 32.531 1 40.22 4 SER B C 1
ATOM 2570 O O . SER B 1 4 ? 0.033 48.938 31.453 1 40.22 4 SER B O 1
ATOM 2572 N N . ARG B 1 5 ? 0.407 49.031 33.5 1 44.19 5 ARG B N 1
ATOM 2573 C CA . ARG B 1 5 ? 1.155 47.781 33.688 1 44.19 5 ARG B CA 1
ATOM 2574 C C . ARG B 1 5 ? 0.317 46.594 33.281 1 44.19 5 ARG B C 1
ATOM 2576 O O . ARG B 1 5 ? 0.854 45.562 32.812 1 44.19 5 ARG B O 1
ATOM 2583 N N . PRO B 1 6 ? -0.853 46.594 33.844 1 44.72 6 PRO B N 1
ATOM 2584 C CA . PRO B 1 6 ? -1.6 45.344 33.719 1 44.72 6 PRO B CA 1
ATOM 2585 C C . PRO B 1 6 ? -1.852 44.969 32.25 1 44.72 6 PRO B C 1
ATOM 2587 O O . PRO B 1 6 ? -1.838 43.781 31.906 1 44.72 6 PRO B O 1
ATOM 2590 N N . GLN B 1 7 ? -2.121 46.062 31.5 1 49.62 7 GLN B N 1
ATOM 2591 C CA . GLN B 1 7 ? -2.406 45.844 30.078 1 49.62 7 GLN B CA 1
ATOM 2592 C C . GLN B 1 7 ? -1.168 45.344 29.344 1 49.62 7 GLN B C 1
ATOM 2594 O O . GLN B 1 7 ? -1.273 44.531 28.422 1 49.62 7 GLN B O 1
ATOM 2599 N N . HIS B 1 8 ? 0.016 45.906 29.797 1 51.69 8 HIS B N 1
ATOM 2600 C CA . HIS B 1 8 ? 1.286 45.531 29.172 1 51.69 8 HIS B CA 1
ATOM 2601 C C . HIS B 1 8 ? 1.604 44.062 29.406 1 51.69 8 HIS B C 1
ATOM 2603 O O . HIS B 1 8 ? 2.111 43.375 28.5 1 51.69 8 HIS B O 1
ATOM 2609 N N . ALA B 1 9 ? 1.456 43.594 30.734 1 55.38 9 ALA B N 1
ATOM 2610 C CA . ALA B 1 9 ? 1.714 42.188 31.094 1 55.38 9 ALA B CA 1
ATOM 2611 C C . ALA B 1 9 ? 0.884 41.25 30.219 1 55.38 9 ALA B C 1
ATOM 2613 O O . ALA B 1 9 ? 1.365 40.188 29.812 1 55.38 9 ALA B O 1
ATOM 2614 N N . THR B 1 10 ? -0.145 41.875 29.734 1 68.5 10 THR B N 1
ATOM 2615 C CA . THR B 1 10 ? -1.107 41.062 29.016 1 68.5 10 THR B CA 1
ATOM 2616 C C . THR B 1 10 ? -0.683 40.875 27.562 1 68.5 10 THR B C 1
ATOM 2618 O O . THR B 1 10 ? -0.766 39.781 27.016 1 68.5 10 THR B O 1
ATOM 2621 N N . TRP B 1 11 ? 0.11 41.906 27.078 1 73.81 11 TRP B N 1
ATOM 2622 C CA . TRP B 1 11 ? 0.459 41.812 25.672 1 73.81 11 TRP B CA 1
ATOM 2623 C C . TRP B 1 11 ? 1.678 40.906 25.453 1 73.81 11 TRP B C 1
ATOM 2625 O O . TRP B 1 11 ? 1.743 40.156 24.484 1 73.81 11 TRP B O 1
ATOM 2635 N N . GLU B 1 12 ? 2.607 41.094 26.375 1 74.38 12 GLU B N 1
ATOM 2636 C CA . GLU B 1 12 ? 3.773 40.219 26.297 1 74.38 12 GLU B CA 1
ATOM 2637 C C . GLU B 1 12 ? 3.369 38.75 26.375 1 74.38 12 GLU B C 1
ATOM 2639 O O . GLU B 1 12 ? 3.932 37.906 25.672 1 74.38 12 GLU B O 1
ATOM 2644 N N . GLN B 1 13 ? 2.451 38.594 27.172 1 78.5 13 GLN B N 1
ATOM 2645 C CA . GLN B 1 13 ? 1.938 37.219 27.312 1 78.5 13 GLN B CA 1
ATOM 2646 C C . GLN B 1 13 ? 1.278 36.75 26.016 1 78.5 13 GLN B C 1
ATOM 2648 O O . GLN B 1 13 ? 1.448 35.594 25.609 1 78.5 13 GLN B O 1
ATOM 2653 N N . HIS B 1 14 ? 0.597 37.688 25.344 1 82 14 HIS B N 1
ATOM 2654 C CA . HIS B 1 14 ? -0.053 37.344 24.078 1 82 14 HIS B CA 1
ATOM 2655 C C . HIS B 1 14 ? 0.974 37.062 22.984 1 82 14 HIS B C 1
ATOM 2657 O O . HIS B 1 14 ? 0.807 36.125 22.203 1 82 14 HIS B O 1
ATOM 2663 N N . ALA B 1 15 ? 1.973 37.875 22.984 1 83.88 15 ALA B N 1
ATOM 2664 C CA . ALA B 1 15 ? 3.02 37.688 21.984 1 83.88 15 ALA B CA 1
ATOM 2665 C C . ALA B 1 15 ? 3.717 36.344 22.188 1 83.88 15 ALA B C 1
ATOM 2667 O O . ALA B 1 15 ? 4.004 35.625 21.219 1 83.88 15 ALA B O 1
ATOM 2668 N N . LYS B 1 16 ? 3.99 35.969 23.391 1 82.31 16 LYS B N 1
ATOM 2669 C CA . LYS B 1 16 ? 4.633 34.688 23.703 1 82.31 16 LYS B CA 1
ATOM 2670 C C . LYS B 1 16 ? 3.729 33.5 23.344 1 82.31 16 LYS B C 1
ATOM 2672 O O . LYS B 1 16 ? 4.207 32.5 22.844 1 82.31 16 LYS B O 1
ATOM 2677 N N . LEU B 1 17 ? 2.49 33.688 23.609 1 84.44 17 LEU B N 1
ATOM 2678 C CA . LEU B 1 17 ? 1.529 32.625 23.281 1 84.44 17 LEU B CA 1
ATOM 2679 C C . LEU B 1 17 ? 1.477 32.406 21.766 1 84.44 17 LEU B C 1
ATOM 2681 O O . LEU B 1 17 ? 1.432 31.281 21.297 1 84.44 17 LEU B O 1
ATOM 2685 N N . LEU B 1 18 ? 1.407 33.531 21.047 1 87.06 18 LEU B N 1
ATOM 2686 C CA . LEU B 1 18 ? 1.395 33.406 19.594 1 87.06 18 LEU B CA 1
ATOM 2687 C C . LEU B 1 18 ? 2.654 32.719 19.094 1 87.06 18 LEU B C 1
ATOM 2689 O O . LEU B 1 18 ? 2.59 31.875 18.203 1 87.06 18 LEU B O 1
ATOM 2693 N N . GLN B 1 19 ? 3.734 33.125 19.656 1 87.31 19 GLN B N 1
ATOM 2694 C CA . GLN B 1 19 ? 4.992 32.5 19.281 1 87.31 19 GLN B CA 1
ATOM 2695 C C . GLN B 1 19 ? 4.961 31 19.531 1 87.31 19 GLN B C 1
ATOM 2697 O O . GLN B 1 19 ? 5.375 30.203 18.688 1 87.31 19 GLN B O 1
ATOM 2702 N N . GLU B 1 20 ? 4.508 30.594 20.625 1 88.81 20 GLU B N 1
ATOM 2703 C CA . GLU B 1 20 ? 4.422 29.172 20.984 1 88.81 20 GLU B CA 1
ATOM 2704 C C . GLU B 1 20 ? 3.5 28.422 20.031 1 88.81 20 GLU B C 1
ATOM 2706 O O . GLU B 1 20 ? 3.811 27.297 19.625 1 88.81 20 GLU B O 1
ATOM 2711 N N . ARG B 1 21 ? 2.406 29.047 19.75 1 92.31 21 ARG B N 1
ATOM 2712 C CA . ARG B 1 21 ? 1.447 28.406 18.859 1 92.31 21 ARG B CA 1
ATOM 2713 C C . ARG B 1 21 ? 2.039 28.219 17.469 1 92.31 21 ARG B C 1
ATOM 2715 O O . ARG B 1 21 ? 1.846 27.188 16.828 1 92.31 21 ARG B O 1
ATOM 2722 N N . VAL B 1 22 ? 2.715 29.234 17.031 1 94.62 22 VAL B N 1
ATOM 2723 C CA . VAL B 1 22 ? 3.32 29.172 15.711 1 94.62 22 VAL B CA 1
ATOM 2724 C C . VAL B 1 22 ? 4.363 28.062 15.664 1 94.62 22 VAL B C 1
ATOM 2726 O O . VAL B 1 22 ? 4.422 27.297 14.695 1 94.62 22 VAL B O 1
ATOM 2729 N N . VAL B 1 23 ? 5.184 27.953 16.672 1 93.94 23 VAL B N 1
ATOM 2730 C CA . VAL B 1 23 ? 6.234 26.938 16.75 1 93.94 23 VAL B CA 1
ATOM 2731 C C . VAL B 1 23 ? 5.609 25.547 16.766 1 93.94 23 VAL B C 1
ATOM 2733 O O . VAL B 1 23 ? 6.098 24.625 16.109 1 93.94 23 VAL B O 1
ATOM 2736 N N . LEU B 1 24 ? 4.562 25.438 17.5 1 95.25 24 LEU B N 1
ATOM 2737 C CA . LEU B 1 24 ? 3.854 24.156 17.594 1 95.25 24 LEU B CA 1
ATOM 2738 C C . LEU B 1 24 ? 3.334 23.734 16.219 1 95.25 24 LEU B C 1
ATOM 2740 O O . LEU B 1 24 ? 3.506 22.578 15.828 1 95.25 24 LEU B O 1
ATOM 2744 N N . VAL B 1 25 ? 2.676 24.625 15.516 1 96.31 25 VAL B N 1
ATOM 2745 C CA . VAL B 1 25 ? 2.121 24.344 14.203 1 96.31 25 VAL B CA 1
ATOM 2746 C C . VAL B 1 25 ? 3.248 24.016 13.227 1 96.31 25 VAL B C 1
ATOM 2748 O O . VAL B 1 25 ? 3.16 23.047 12.469 1 96.31 25 VAL B O 1
ATOM 2751 N N . GLU B 1 26 ? 4.266 24.828 13.25 1 96.06 26 GLU B N 1
ATOM 2752 C CA . GLU B 1 26 ? 5.406 24.609 12.359 1 96.06 26 GLU B CA 1
ATOM 2753 C C . GLU B 1 26 ? 5.992 23.219 12.539 1 96.06 26 GLU B C 1
ATOM 2755 O O . GLU B 1 26 ? 6.227 22.516 11.555 1 96.06 26 GLU B O 1
ATOM 2760 N N . LYS B 1 27 ? 6.164 22.766 13.711 1 97.25 27 LYS B N 1
ATOM 2761 C CA . LYS B 1 27 ? 6.762 21.484 14.031 1 97.25 27 LYS B CA 1
ATOM 2762 C C . LYS B 1 27 ? 5.875 20.328 13.547 1 97.25 27 LYS B C 1
ATOM 2764 O O . LYS B 1 27 ? 6.332 19.453 12.812 1 97.25 27 LYS B O 1
ATOM 2769 N N . HIS B 1 28 ? 4.664 20.375 13.93 1 98.06 28 HIS B N 1
ATOM 2770 C CA . HIS B 1 28 ? 3.799 19.234 13.68 1 98.06 28 HIS B CA 1
ATOM 2771 C C . HIS B 1 28 ? 3.363 19.172 12.227 1 98.06 28 HIS B C 1
ATOM 2773 O O . HIS B 1 28 ? 3.217 18.094 11.656 1 98.06 28 HIS B O 1
ATOM 2779 N N . PHE B 1 29 ? 3.156 20.328 11.57 1 98.12 29 PHE B N 1
ATOM 2780 C CA . PHE B 1 29 ? 2.848 20.312 10.148 1 98.12 29 PHE B CA 1
ATOM 2781 C C . PHE B 1 29 ? 4.043 19.828 9.336 1 98.12 29 PHE B C 1
ATOM 2783 O O . PHE B 1 29 ? 3.877 19.125 8.336 1 98.12 29 PHE B O 1
ATOM 2790 N N . ALA B 1 30 ? 5.211 20.203 9.797 1 97.88 30 ALA B N 1
ATOM 2791 C CA . ALA B 1 30 ? 6.414 19.703 9.141 1 97.88 30 ALA B CA 1
ATOM 2792 C C . ALA B 1 30 ? 6.535 18.203 9.305 1 97.88 30 ALA B C 1
ATOM 2794 O O . ALA B 1 30 ? 6.906 17.5 8.359 1 97.88 30 ALA B O 1
ATOM 2795 N N . GLU B 1 31 ? 6.258 17.703 10.484 1 98.5 31 GLU B N 1
ATOM 2796 C CA . GLU B 1 31 ? 6.301 16.266 10.742 1 98.5 31 GLU B CA 1
ATOM 2797 C C . GLU B 1 31 ? 5.281 15.523 9.883 1 98.5 31 GLU B C 1
ATOM 2799 O O . GLU B 1 31 ? 5.59 14.477 9.297 1 98.5 31 GLU B O 1
ATOM 2804 N N . LEU B 1 32 ? 4.086 16.047 9.797 1 98.69 32 LEU B N 1
ATOM 2805 C CA . LEU B 1 32 ? 3.061 15.461 8.945 1 98.69 32 LEU B CA 1
ATOM 2806 C C . LEU B 1 32 ? 3.51 15.438 7.488 1 98.69 32 LEU B C 1
ATOM 2808 O O . LEU B 1 32 ? 3.332 14.43 6.797 1 98.69 32 LEU B O 1
ATOM 2812 N N . CYS B 1 33 ? 4.078 16.562 7.074 1 98.5 33 CYS B N 1
ATOM 2813 C CA . CYS B 1 33 ? 4.566 16.672 5.707 1 98.5 33 CYS B CA 1
ATOM 2814 C C . CYS B 1 33 ? 5.609 15.594 5.414 1 98.5 33 CYS B C 1
ATOM 2816 O O . CYS B 1 33 ? 5.523 14.891 4.406 1 98.5 33 CYS B O 1
ATOM 2818 N N . THR B 1 34 ? 6.547 15.398 6.316 1 98.62 34 THR B N 1
ATOM 2819 C CA . THR B 1 34 ? 7.621 14.422 6.16 1 98.62 34 THR B CA 1
ATOM 2820 C C . THR B 1 34 ? 7.062 13 6.141 1 98.62 34 THR B C 1
ATOM 2822 O O . THR B 1 34 ? 7.434 12.195 5.289 1 98.62 34 THR B O 1
ATOM 2825 N N . CYS B 1 35 ? 6.18 12.703 7.035 1 98.81 35 CYS B N 1
ATOM 2826 C CA . CYS B 1 35 ? 5.59 11.375 7.129 1 98.81 35 CYS B CA 1
ATOM 2827 C C . CYS B 1 35 ? 4.773 11.055 5.883 1 98.81 35 CYS B C 1
ATOM 2829 O O . CYS B 1 35 ? 4.863 9.945 5.348 1 98.81 35 CYS B O 1
ATOM 2831 N N . LEU B 1 36 ? 4.008 11.977 5.395 1 98.88 36 LEU B N 1
ATOM 2832 C CA . LEU B 1 36 ? 3.189 11.75 4.207 1 98.88 36 LEU B CA 1
ATOM 2833 C C . LEU B 1 36 ? 4.062 11.602 2.965 1 98.88 36 LEU B C 1
ATOM 2835 O O . LEU B 1 36 ? 3.742 10.82 2.066 1 98.88 36 LEU B O 1
ATOM 2839 N N . GLY B 1 37 ? 5.129 12.422 2.967 1 98.81 37 GLY B N 1
ATOM 2840 C CA . GLY B 1 37 ? 6.082 12.227 1.886 1 98.81 37 GLY B CA 1
ATOM 2841 C C . GLY B 1 37 ? 6.66 10.828 1.842 1 98.81 37 GLY B C 1
ATOM 2842 O O . GLY B 1 37 ? 6.715 10.203 0.778 1 98.81 37 GLY B O 1
ATOM 2843 N N . ALA B 1 38 ? 7.086 10.305 2.941 1 98.81 38 ALA B N 1
ATOM 2844 C CA . ALA B 1 38 ? 7.609 8.945 3.031 1 98.81 38 ALA B CA 1
ATOM 2845 C C . ALA B 1 38 ? 6.531 7.922 2.68 1 98.81 38 ALA B C 1
ATOM 2847 O O . ALA B 1 38 ? 6.809 6.926 2.01 1 98.81 38 ALA B O 1
ATOM 2848 N N . TYR B 1 39 ? 5.328 8.188 3.119 1 98.88 39 TYR B N 1
ATOM 2849 C CA . TYR B 1 39 ? 4.195 7.316 2.836 1 98.88 39 TYR B CA 1
ATOM 2850 C C . TYR B 1 39 ? 3.957 7.199 1.335 1 98.88 39 TYR B C 1
ATOM 2852 O O . TYR B 1 39 ? 3.793 6.098 0.809 1 98.88 39 TYR B O 1
ATOM 2860 N N . THR B 1 40 ? 3.949 8.32 0.666 1 98.88 40 THR B N 1
ATOM 2861 C CA . THR B 1 40 ? 3.664 8.289 -0.765 1 98.88 40 THR B CA 1
ATOM 2862 C C . THR B 1 40 ? 4.801 7.621 -1.53 1 98.88 40 THR B C 1
ATOM 2864 O O . THR B 1 40 ? 4.566 6.957 -2.543 1 98.88 40 THR B O 1
ATOM 2867 N N . ARG B 1 41 ? 6 7.742 -1.075 1 98.69 41 ARG B N 1
ATOM 2868 C CA . ARG B 1 41 ? 7.113 7.055 -1.718 1 98.69 41 ARG B CA 1
ATOM 2869 C C . ARG B 1 41 ? 6.969 5.543 -1.596 1 98.69 41 ARG B C 1
ATOM 2871 O O . ARG B 1 41 ? 7.195 4.812 -2.562 1 98.69 41 ARG B O 1
ATOM 2878 N N . LYS B 1 42 ? 6.617 5.082 -0.416 1 98.81 42 LYS B N 1
ATOM 2879 C CA . LYS B 1 42 ? 6.414 3.648 -0.224 1 98.81 42 LYS B CA 1
ATOM 2880 C C . LYS B 1 42 ? 5.207 3.156 -1.021 1 98.81 42 LYS B C 1
ATOM 2882 O O . LYS B 1 42 ? 5.219 2.041 -1.548 1 98.81 42 LYS B O 1
ATOM 2887 N N . ALA B 1 43 ? 4.172 3.98 -1.057 1 98.88 43 ALA B N 1
ATOM 2888 C CA . ALA B 1 43 ? 2.994 3.633 -1.849 1 98.88 43 ALA B CA 1
ATOM 2889 C C . ALA B 1 43 ? 3.352 3.486 -3.326 1 98.88 43 ALA B C 1
ATOM 2891 O O . ALA B 1 43 ? 2.834 2.602 -4.012 1 98.88 43 ALA B O 1
ATOM 2892 N N . ALA B 1 44 ? 4.215 4.383 -3.768 1 98.81 44 ALA B N 1
ATOM 2893 C CA . ALA B 1 44 ? 4.684 4.285 -5.148 1 98.81 44 ALA B CA 1
ATOM 2894 C C . ALA B 1 44 ? 5.453 2.988 -5.379 1 98.81 44 ALA B C 1
ATOM 2896 O O . ALA B 1 44 ? 5.297 2.344 -6.418 1 98.81 44 ALA B O 1
ATOM 2897 N N . GLY B 1 45 ? 6.277 2.646 -4.43 1 98.81 45 GLY B N 1
ATOM 2898 C CA . GLY B 1 45 ? 6.973 1.373 -4.52 1 98.81 45 GLY B CA 1
ATOM 2899 C C . GLY B 1 45 ? 6.035 0.181 -4.555 1 98.81 45 GLY B C 1
ATOM 2900 O O . GLY B 1 45 ? 6.266 -0.774 -5.301 1 98.81 45 GLY B O 1
ATOM 2901 N N . LEU B 1 46 ? 5.047 0.207 -3.752 1 98.81 46 LEU B N 1
ATOM 2902 C CA . LEU B 1 46 ? 4.039 -0.849 -3.732 1 98.81 46 LEU B CA 1
ATOM 2903 C C . LEU B 1 46 ? 3.312 -0.93 -5.07 1 98.81 46 LEU B C 1
ATOM 2905 O O . LEU B 1 46 ? 3.039 -2.025 -5.566 1 98.81 46 LEU B O 1
ATOM 2909 N N . ARG B 1 47 ? 3.002 0.255 -5.617 1 98.81 47 ARG B N 1
ATOM 2910 C CA . ARG B 1 47 ? 2.381 0.318 -6.938 1 98.81 47 ARG B CA 1
ATOM 2911 C C . ARG B 1 47 ? 3.258 -0.356 -7.984 1 98.81 47 ARG B C 1
ATOM 2913 O O . ARG B 1 47 ? 2.766 -1.125 -8.812 1 98.81 47 ARG B O 1
ATOM 2920 N N . ASP B 1 48 ? 4.559 -0.122 -7.953 1 98.81 48 ASP B N 1
ATOM 2921 C CA . ASP B 1 48 ? 5.488 -0.74 -8.891 1 98.81 48 ASP B CA 1
ATOM 2922 C C . ASP B 1 48 ? 5.457 -2.262 -8.773 1 98.81 48 ASP B C 1
ATOM 2924 O O . ASP B 1 48 ? 5.48 -2.969 -9.781 1 98.81 48 ASP B O 1
ATOM 2928 N N . LYS B 1 49 ? 5.422 -2.775 -7.566 1 98.88 49 LYS B N 1
ATOM 2929 C CA . LYS B 1 49 ? 5.395 -4.223 -7.371 1 98.88 49 LYS B CA 1
ATOM 2930 C C . LYS B 1 49 ? 4.051 -4.809 -7.797 1 98.88 49 LYS B C 1
ATOM 2932 O O . LYS B 1 49 ? 3.992 -5.938 -8.289 1 98.88 49 LYS B O 1
ATOM 2937 N N . ASN B 1 50 ? 2.977 -4.07 -7.574 1 98.81 50 ASN B N 1
ATOM 2938 C CA . ASN B 1 50 ? 1.68 -4.457 -8.117 1 98.81 50 ASN B CA 1
ATOM 2939 C C . ASN B 1 50 ? 1.727 -4.582 -9.641 1 98.81 50 ASN B C 1
ATOM 2941 O O . ASN B 1 50 ? 1.183 -5.531 -10.203 1 98.81 50 ASN B O 1
ATOM 2945 N N . ASP B 1 51 ? 2.381 -3.672 -10.266 1 98.75 51 ASP B N 1
ATOM 2946 C CA . ASP B 1 51 ? 2.516 -3.717 -11.719 1 98.75 51 ASP B CA 1
ATOM 2947 C C . ASP B 1 51 ? 3.344 -4.922 -12.156 1 98.75 51 ASP B C 1
ATOM 2949 O O . ASP B 1 51 ? 3.051 -5.547 -13.18 1 98.75 51 ASP B O 1
ATOM 2953 N N . ALA B 1 52 ? 4.352 -5.223 -11.406 1 98.88 52 ALA B N 1
ATOM 2954 C CA . ALA B 1 52 ? 5.156 -6.406 -11.695 1 98.88 52 ALA B CA 1
ATOM 2955 C C . ALA B 1 52 ? 4.32 -7.68 -11.562 1 98.88 52 ALA B C 1
ATOM 2957 O O . ALA B 1 52 ? 4.457 -8.602 -12.375 1 98.88 52 ALA B O 1
ATOM 2958 N N . LEU B 1 53 ? 3.494 -7.727 -10.57 1 98.88 53 LEU B N 1
ATOM 2959 C CA . LEU B 1 53 ? 2.596 -8.859 -10.391 1 98.88 53 LEU B CA 1
ATOM 2960 C C . LEU B 1 53 ? 1.626 -8.977 -11.562 1 98.88 53 LEU B C 1
ATOM 2962 O O . LEU B 1 53 ? 1.382 -10.07 -12.07 1 98.88 53 LEU B O 1
ATOM 2966 N N . ALA B 1 54 ? 1.067 -7.84 -11.961 1 98.94 54 ALA B N 1
ATOM 2967 C CA . ALA B 1 54 ? 0.173 -7.82 -13.117 1 98.94 54 ALA B CA 1
ATOM 2968 C C . ALA B 1 54 ? 0.864 -8.383 -14.352 1 98.94 54 ALA B C 1
ATOM 2970 O O . ALA B 1 54 ? 0.275 -9.172 -15.094 1 98.94 54 ALA B O 1
ATOM 2971 N N . LYS B 1 55 ? 2.059 -7.988 -14.547 1 98.88 55 LYS B N 1
ATOM 2972 C CA . LYS B 1 55 ? 2.834 -8.461 -15.688 1 98.88 55 LYS B CA 1
ATOM 2973 C C . LYS B 1 55 ? 3.096 -9.961 -15.594 1 98.88 55 LYS B C 1
ATOM 2975 O O . LYS B 1 55 ? 3.014 -10.672 -16.594 1 98.88 55 LYS B O 1
ATOM 2980 N N . ALA B 1 56 ? 3.436 -10.414 -14.398 1 98.88 56 ALA B N 1
ATOM 2981 C CA . ALA B 1 56 ? 3.67 -11.844 -14.195 1 98.88 56 ALA B CA 1
ATOM 2982 C C . ALA B 1 56 ? 2.424 -12.656 -14.531 1 98.88 56 ALA B C 1
ATOM 2984 O O . ALA B 1 56 ? 2.514 -13.703 -15.18 1 98.88 56 ALA B O 1
ATOM 2985 N N . VAL B 1 57 ? 1.266 -12.219 -14.109 1 98.88 57 VAL B N 1
ATOM 2986 C CA . VAL B 1 57 ? 0.001 -12.891 -14.398 1 98.88 57 VAL B CA 1
ATOM 2987 C C . VAL B 1 57 ? -0.275 -12.852 -15.898 1 98.88 57 VAL B C 1
ATOM 2989 O O . VAL B 1 57 ? -0.71 -13.844 -16.484 1 98.88 57 VAL B O 1
ATOM 2992 N N . TYR B 1 58 ? 0.038 -11.75 -16.484 1 98.81 58 TYR B N 1
ATOM 2993 C CA . TYR B 1 58 ? -0.132 -11.594 -17.922 1 98.81 58 TYR B CA 1
ATOM 2994 C C . TYR B 1 58 ? 0.766 -12.562 -18.688 1 98.81 58 TYR B C 1
ATOM 2996 O O . TYR B 1 58 ? 0.323 -13.211 -19.641 1 98.81 58 TYR B O 1
ATOM 3004 N N . ASN B 1 59 ? 2.01 -12.617 -18.281 1 98.69 59 ASN B N 1
ATOM 3005 C CA . ASN B 1 59 ? 2.955 -13.523 -18.922 1 98.69 59 ASN B CA 1
ATOM 3006 C C . ASN B 1 59 ? 2.486 -14.977 -18.828 1 98.69 59 ASN B C 1
ATOM 3008 O O . ASN B 1 59 ? 2.615 -15.734 -19.797 1 98.69 59 ASN B O 1
ATOM 3012 N N . TYR B 1 60 ? 1.974 -15.383 -17.688 1 98.5 60 TYR B N 1
ATOM 3013 C CA . TYR B 1 60 ? 1.442 -16.734 -17.531 1 98.5 60 TYR B CA 1
ATOM 3014 C C . TYR B 1 60 ? 0.264 -16.953 -18.469 1 98.5 60 TYR B C 1
ATOM 3016 O O . TYR B 1 60 ? 0.159 -18.016 -19.094 1 98.5 60 TYR B O 1
ATOM 3024 N N . SER B 1 61 ? -0.607 -16.016 -18.562 1 98.5 61 SER B N 1
ATOM 3025 C CA . SER B 1 61 ? -1.749 -16.094 -19.469 1 98.5 61 SER B CA 1
ATOM 3026 C C . SER B 1 61 ? -1.297 -16.312 -20.906 1 98.5 61 SER B C 1
ATOM 3028 O O . SER B 1 61 ? -1.838 -17.172 -21.609 1 98.5 61 SER B O 1
ATOM 3030 N N . GLU B 1 62 ? -0.273 -15.57 -21.297 1 97.69 62 GLU B N 1
ATOM 3031 C CA . GLU B 1 62 ? 0.21 -15.633 -22.672 1 97.69 62 GLU B CA 1
ATOM 3032 C C . GLU B 1 62 ? 0.898 -16.969 -22.969 1 97.69 62 GLU B C 1
ATOM 3034 O O . GLU B 1 62 ? 0.858 -17.469 -24.094 1 97.69 62 GLU B O 1
ATOM 3039 N N . ALA B 1 63 ? 1.449 -17.547 -21.969 1 96.75 63 ALA B N 1
ATOM 3040 C CA . ALA B 1 63 ? 2.186 -18.797 -22.125 1 96.75 63 ALA B CA 1
ATOM 3041 C C . ALA B 1 63 ? 1.24 -20 -22.125 1 96.75 63 ALA B C 1
ATOM 3043 O O . ALA B 1 63 ? 1.604 -21.078 -22.578 1 96.75 63 ALA B O 1
ATOM 3044 N N . GLU B 1 64 ? 0.053 -19.828 -21.547 1 95.62 64 GLU B N 1
ATOM 3045 C CA . GLU B 1 64 ? -0.935 -20.906 -21.5 1 95.62 64 GLU B CA 1
ATOM 3046 C C . GLU B 1 64 ? -1.633 -21.078 -22.844 1 95.62 64 GLU B C 1
ATOM 3048 O O . GLU B 1 64 ? -2.389 -20.203 -23.281 1 95.62 64 GLU B O 1
ATOM 3053 N N . HIS B 1 65 ? -1.419 -22.188 -23.5 1 91.81 65 HIS B N 1
ATOM 3054 C CA . HIS B 1 65 ? -1.958 -22.359 -24.844 1 91.81 65 HIS B CA 1
ATOM 3055 C C . HIS B 1 65 ? -2.947 -23.516 -24.891 1 91.81 65 HIS B C 1
ATOM 3057 O O . HIS B 1 65 ? -3.625 -23.703 -25.906 1 91.81 65 HIS B O 1
ATOM 3063 N N . VAL B 1 66 ? -3.061 -24.25 -23.891 1 93.12 66 VAL B N 1
ATOM 3064 C CA . VAL B 1 66 ? -3.936 -25.422 -23.875 1 93.12 66 VAL B CA 1
ATOM 3065 C C . VAL B 1 66 ? -5.27 -25.062 -23.219 1 93.12 66 VAL B C 1
ATOM 3067 O O . VAL B 1 66 ? -6.328 -25.25 -23.828 1 93.12 66 VAL B O 1
ATOM 3070 N N . ASN B 1 67 ? -5.191 -24.562 -22.016 1 95.38 67 ASN B N 1
ATOM 3071 C CA . ASN B 1 67 ? -6.391 -24.219 -21.25 1 95.38 67 ASN B CA 1
ATOM 3072 C C . ASN B 1 67 ? -6.863 -22.797 -21.562 1 95.38 67 ASN B C 1
ATOM 3074 O O . ASN B 1 67 ? -6.441 -21.844 -20.906 1 95.38 67 ASN B O 1
ATOM 3078 N N . LYS B 1 68 ? -7.832 -22.641 -22.406 1 95.5 68 LYS B N 1
ATOM 3079 C CA . LYS B 1 68 ? -8.289 -21.344 -22.891 1 95.5 68 LYS B CA 1
ATOM 3080 C C . LYS B 1 68 ? -9.031 -20.578 -21.812 1 95.5 68 LYS B C 1
ATOM 3082 O O . LYS B 1 68 ? -8.914 -19.344 -21.719 1 95.5 68 LYS B O 1
ATOM 3087 N N . GLY B 1 69 ? -9.883 -21.25 -21.047 1 97 69 GLY B N 1
ATOM 3088 C CA . GLY B 1 69 ? -10.562 -20.609 -19.938 1 97 69 GLY B CA 1
ATOM 3089 C C . GLY B 1 69 ? -9.617 -20 -18.922 1 97 69 GLY B C 1
ATOM 3090 O O . GLY B 1 69 ? -9.781 -18.844 -18.516 1 97 69 GLY B O 1
ATOM 3091 N N . LEU B 1 70 ? -8.617 -20.781 -18.531 1 97.5 70 LEU B N 1
ATOM 3092 C CA . LEU B 1 70 ? -7.602 -20.297 -17.594 1 97.5 70 LEU B CA 1
ATOM 3093 C C . LEU B 1 70 ? -6.875 -19.078 -18.188 1 97.5 70 LEU B C 1
ATOM 3095 O O . LEU B 1 70 ? -6.68 -18.078 -17.5 1 97.5 70 LEU B O 1
ATOM 3099 N N . LYS B 1 71 ? -6.457 -19.203 -19.438 1 97.75 71 LYS B N 1
ATOM 3100 C CA . LYS B 1 71 ? -5.777 -18.125 -20.125 1 97.75 71 LYS B CA 1
ATOM 3101 C C . LYS B 1 71 ? -6.582 -16.828 -20.047 1 97.75 71 LYS B C 1
ATOM 3103 O O . LYS B 1 71 ? -6.051 -15.773 -19.688 1 97.75 71 LYS B O 1
ATOM 3108 N N . ASN B 1 72 ? -7.84 -16.938 -20.344 1 98.12 72 ASN B N 1
ATOM 3109 C CA . ASN B 1 72 ? -8.703 -15.758 -20.375 1 98.12 72 ASN B CA 1
ATOM 3110 C C . ASN B 1 72 ? -8.891 -15.164 -18.984 1 98.12 72 ASN B C 1
ATOM 3112 O O . ASN B 1 72 ? -8.867 -13.938 -18.828 1 98.12 72 ASN B O 1
ATOM 3116 N N . CYS B 1 73 ? -9.133 -15.984 -18.016 1 98.38 73 CYS B N 1
ATOM 3117 C CA . CYS B 1 73 ? -9.32 -15.516 -16.656 1 98.38 73 CYS B CA 1
ATOM 3118 C C . CYS B 1 73 ? -8.062 -14.82 -16.141 1 98.38 73 CYS B C 1
ATOM 3120 O O . CYS B 1 73 ? -8.148 -13.773 -15.492 1 98.38 73 CYS B O 1
ATOM 3122 N N . LEU B 1 74 ? -6.875 -15.367 -16.422 1 98.5 74 LEU B N 1
ATOM 3123 C CA . LEU B 1 74 ? -5.613 -14.758 -16.016 1 98.5 74 LEU B CA 1
ATOM 3124 C C . LEU B 1 74 ? -5.41 -13.414 -16.719 1 98.5 74 LEU B C 1
ATOM 3126 O O . LEU B 1 74 ? -4.941 -12.461 -16.094 1 98.5 74 LEU B O 1
ATOM 3130 N N . LEU B 1 75 ? -5.789 -13.383 -17.969 1 98.62 75 LEU B N 1
ATOM 3131 C CA . LEU B 1 75 ? -5.676 -12.133 -18.719 1 98.62 75 LEU B CA 1
ATOM 3132 C C . LEU B 1 75 ? -6.527 -11.039 -18.094 1 98.62 75 LEU B C 1
ATOM 3134 O O . LEU B 1 75 ? -6.047 -9.93 -17.859 1 98.62 75 LEU B O 1
ATOM 3138 N N . GLU B 1 76 ? -7.75 -11.352 -17.844 1 98.69 76 GLU B N 1
ATOM 3139 C CA . GLU B 1 76 ? -8.648 -10.375 -17.234 1 98.69 76 GLU B CA 1
ATOM 3140 C C . GLU B 1 76 ? -8.164 -9.953 -15.859 1 98.69 76 GLU B C 1
ATOM 3142 O O . GLU B 1 76 ? -8.258 -8.773 -15.492 1 98.69 76 GLU B O 1
ATOM 3147 N N . PHE B 1 77 ? -7.691 -10.883 -15.117 1 98.81 77 PHE B N 1
ATOM 3148 C CA . PHE B 1 77 ? -7.199 -10.547 -13.781 1 98.81 77 PHE B CA 1
ATOM 3149 C C . PHE B 1 77 ? -5.973 -9.648 -13.867 1 98.81 77 PHE B C 1
ATOM 3151 O O . PHE B 1 77 ? -5.797 -8.75 -13.039 1 98.81 77 PHE B O 1
ATOM 3158 N N . SER B 1 78 ? -5.09 -9.914 -14.82 1 98.81 78 SER B N 1
ATOM 3159 C CA . SER B 1 78 ? -3.938 -9.039 -15.016 1 98.81 78 SER B CA 1
ATOM 3160 C C . SER B 1 78 ? -4.371 -7.602 -15.281 1 98.81 78 SER B C 1
ATOM 3162 O O . SER B 1 78 ? -3.75 -6.66 -14.789 1 98.81 78 SER B O 1
ATOM 3164 N N . LYS B 1 79 ? -5.465 -7.406 -16.016 1 98.81 79 LYS B N 1
ATOM 3165 C CA . LYS B 1 79 ? -6.008 -6.078 -16.281 1 98.81 79 LYS B CA 1
ATOM 3166 C C . LYS B 1 79 ? -6.559 -5.441 -15.008 1 98.81 79 LYS B C 1
ATOM 3168 O O . LYS B 1 79 ? -6.438 -4.23 -14.805 1 98.81 79 LYS B O 1
ATOM 3173 N N . THR B 1 80 ? -7.168 -6.266 -14.25 1 98.88 8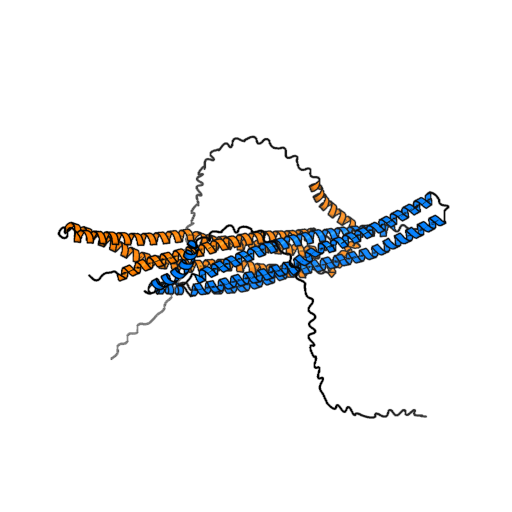0 THR B N 1
ATOM 3174 C CA . THR B 1 80 ? -7.66 -5.797 -12.961 1 98.88 80 THR B CA 1
ATOM 3175 C C . THR B 1 80 ? -6.516 -5.258 -12.102 1 98.88 80 THR B C 1
ATOM 3177 O O . THR B 1 80 ? -6.613 -4.16 -11.547 1 98.88 80 THR B O 1
ATOM 3180 N N . LEU B 1 81 ? -5.434 -5.969 -12.016 1 98.88 81 LEU B N 1
ATOM 3181 C CA . LEU B 1 81 ? -4.273 -5.539 -11.242 1 98.88 81 LEU B CA 1
ATOM 3182 C C . LEU B 1 81 ? -3.686 -4.25 -11.812 1 98.88 81 LEU B C 1
ATOM 3184 O O . LEU B 1 81 ? -3.264 -3.369 -11.055 1 98.88 81 LEU B O 1
ATOM 3188 N N . GLU B 1 82 ? -3.684 -4.148 -13.102 1 98.88 82 GLU B N 1
ATOM 3189 C CA . GLU B 1 82 ? -3.209 -2.926 -13.742 1 98.88 82 GLU B CA 1
ATOM 3190 C C . GLU B 1 82 ? -4.062 -1.726 -13.336 1 98.88 82 GLU B C 1
ATOM 3192 O O . GLU B 1 82 ? -3.531 -0.655 -13.031 1 98.88 82 GLU B O 1
ATOM 3197 N N . SER B 1 83 ? -5.328 -1.925 -13.344 1 98.88 83 SER B N 1
ATOM 3198 C CA . SER B 1 83 ? -6.242 -0.858 -12.953 1 98.88 83 SER B CA 1
ATOM 3199 C C . SER B 1 83 ? -6.039 -0.46 -11.5 1 98.88 83 SER B C 1
ATOM 3201 O O . SER B 1 83 ? -6.113 0.722 -11.156 1 98.88 83 SER B O 1
ATOM 3203 N N . VAL B 1 84 ? -5.82 -1.442 -10.656 1 98.88 84 VAL B N 1
ATOM 3204 C CA . VAL B 1 84 ? -5.523 -1.148 -9.258 1 98.88 84 VAL B CA 1
ATOM 3205 C C . VAL B 1 84 ? -4.301 -0.239 -9.172 1 98.88 84 VAL B C 1
ATOM 3207 O O . VAL B 1 84 ? -4.293 0.732 -8.414 1 98.88 84 VAL B O 1
ATOM 3210 N N . GLY B 1 85 ? -3.26 -0.569 -9.961 1 98.81 85 GLY B N 1
ATOM 3211 C CA . GLY B 1 85 ? -2.072 0.271 -10 1 98.81 85 GLY B CA 1
ATOM 3212 C C . GLY B 1 85 ? -2.359 1.685 -10.469 1 98.81 85 GLY B C 1
ATOM 3213 O O . GLY B 1 85 ? -1.802 2.646 -9.93 1 98.81 85 GLY B O 1
ATOM 3214 N N . ASP B 1 86 ? -3.229 1.832 -11.383 1 98.75 86 ASP B N 1
ATOM 3215 C CA . ASP B 1 86 ? -3.604 3.145 -11.906 1 98.75 86 ASP B CA 1
ATOM 3216 C C . ASP B 1 86 ? -4.285 3.986 -10.828 1 98.75 86 ASP B C 1
ATOM 3218 O O . ASP B 1 86 ? -3.973 5.168 -10.672 1 98.75 86 ASP B O 1
ATOM 3222 N N . TYR B 1 87 ? -5.168 3.43 -10.156 1 98.81 87 TYR B N 1
ATOM 3223 C CA . TYR B 1 87 ? -5.887 4.176 -9.133 1 98.81 87 TYR B CA 1
ATOM 3224 C C . TYR B 1 87 ? -4.98 4.488 -7.949 1 98.81 87 TYR B C 1
ATOM 3226 O O . TYR B 1 87 ? -5.141 5.523 -7.297 1 98.81 87 TYR B O 1
ATOM 3234 N N . ARG B 1 88 ? -4.055 3.568 -7.66 1 98.81 88 ARG B N 1
ATOM 3235 C CA . ARG B 1 88 ? -3.066 3.885 -6.637 1 98.81 88 ARG B CA 1
ATOM 3236 C C . ARG B 1 88 ? -2.229 5.094 -7.039 1 98.81 88 ARG B C 1
ATOM 3238 O O . ARG B 1 88 ? -1.89 5.93 -6.195 1 98.81 88 ARG B O 1
ATOM 3245 N N . ASP B 1 89 ? -1.911 5.215 -8.273 1 98.69 89 ASP B N 1
ATOM 3246 C CA . ASP B 1 89 ? -1.18 6.375 -8.773 1 98.69 89 ASP B CA 1
ATOM 3247 C C . ASP B 1 89 ? -1.983 7.66 -8.578 1 98.69 89 ASP B C 1
ATOM 3249 O O . ASP B 1 89 ? -1.428 8.695 -8.211 1 98.69 89 ASP B O 1
ATOM 3253 N N . VAL B 1 90 ? -3.246 7.621 -8.836 1 98.88 90 VAL B N 1
ATOM 3254 C CA . VAL B 1 90 ? -4.129 8.766 -8.633 1 98.88 90 VAL B CA 1
ATOM 3255 C C . VAL B 1 90 ? -4.148 9.156 -7.16 1 98.88 90 VAL B C 1
ATOM 3257 O O . VAL B 1 90 ? -4.082 10.336 -6.82 1 98.88 90 VAL B O 1
ATOM 3260 N N . GLU B 1 91 ? -4.262 8.141 -6.312 1 98.81 91 GLU B N 1
ATOM 3261 C CA . GLU B 1 91 ? -4.211 8.367 -4.871 1 98.81 91 GLU B CA 1
ATOM 3262 C C . GLU B 1 91 ? -2.951 9.125 -4.477 1 98.81 91 GLU B C 1
ATOM 3264 O O . GLU B 1 91 ? -3.021 10.117 -3.75 1 98.81 91 GLU B O 1
ATOM 3269 N N . ILE B 1 92 ? -1.789 8.656 -4.949 1 98.88 92 ILE B N 1
ATOM 3270 C CA . ILE B 1 92 ? -0.488 9.234 -4.633 1 98.88 92 ILE B CA 1
ATOM 3271 C C . ILE B 1 92 ? -0.433 10.68 -5.121 1 98.88 92 ILE B C 1
ATOM 3273 O O . ILE B 1 92 ? -0.033 11.578 -4.379 1 98.88 92 ILE B O 1
ATOM 3277 N N . GLN B 1 93 ? -0.93 10.914 -6.262 1 98.81 93 GLN B N 1
ATOM 3278 C CA . GLN B 1 93 ? -0.904 12.25 -6.855 1 98.81 93 GLN B CA 1
ATOM 3279 C C . GLN B 1 93 ? -1.787 13.219 -6.07 1 98.81 93 GLN B C 1
ATOM 3281 O O . GLN B 1 93 ? -1.41 14.367 -5.848 1 98.81 93 GLN B O 1
ATOM 3286 N N . ARG B 1 94 ? -2.91 12.758 -5.699 1 98.88 94 ARG B N 1
ATOM 3287 C CA . ARG B 1 94 ? -3.83 13.594 -4.938 1 98.88 94 ARG B CA 1
ATOM 3288 C C . ARG B 1 94 ? -3.24 13.961 -3.58 1 98.88 94 ARG B C 1
ATOM 3290 O O . ARG B 1 94 ? -3.346 15.109 -3.141 1 98.88 94 ARG B O 1
ATOM 3297 N N . ILE B 1 95 ? -2.621 13.008 -2.932 1 98.88 95 ILE B N 1
ATOM 3298 C CA . ILE B 1 95 ? -2.014 13.273 -1.632 1 98.88 95 ILE B CA 1
ATOM 3299 C C . ILE B 1 95 ? -0.855 14.258 -1.796 1 98.88 95 ILE B C 1
ATOM 3301 O O . ILE B 1 95 ? -0.716 15.195 -1.011 1 98.88 95 ILE B O 1
ATOM 3305 N N . GLU B 1 96 ? -0.082 14.078 -2.814 1 98.75 96 GLU B N 1
ATOM 3306 C CA . GLU B 1 96 ? 1.063 14.945 -3.064 1 98.75 96 GLU B CA 1
ATOM 3307 C C . GLU B 1 96 ? 0.616 16.359 -3.396 1 98.75 96 GLU B C 1
ATOM 3309 O O . GLU B 1 96 ? 1.132 17.328 -2.832 1 98.75 96 GLU B O 1
ATOM 3314 N N . SER B 1 97 ? -0.402 16.516 -4.211 1 98.56 97 SER B N 1
ATOM 3315 C CA . SER B 1 97 ? -0.824 17.828 -4.711 1 98.56 97 SER B CA 1
ATOM 3316 C C . SER B 1 97 ? -1.688 18.562 -3.689 1 98.56 97 SER B C 1
ATOM 3318 O O . SER B 1 97 ? -1.544 19.766 -3.498 1 98.56 97 SER B O 1
ATOM 3320 N N . ASN B 1 98 ? -2.543 17.812 -3.021 1 98.38 98 ASN B N 1
ATOM 3321 C CA . ASN B 1 98 ? -3.564 18.469 -2.207 1 98.38 98 ASN B CA 1
ATOM 3322 C C . ASN B 1 98 ? -3.158 18.531 -0.737 1 98.38 98 ASN B C 1
ATOM 3324 O O . ASN B 1 98 ? -3.721 19.297 0.039 1 98.38 98 ASN B O 1
ATOM 3328 N N . VAL B 1 99 ? -2.217 17.734 -0.339 1 98.75 99 VAL B N 1
ATOM 3329 C CA . VAL B 1 99 ? -1.899 17.672 1.083 1 98.75 99 VAL B CA 1
ATOM 3330 C C . VAL B 1 99 ? -0.444 18.078 1.309 1 98.75 99 VAL B C 1
ATOM 3332 O O . VAL B 1 99 ? -0.167 19.094 1.932 1 98.75 99 VAL B O 1
ATOM 3335 N N . ILE B 1 100 ? 0.5 17.375 0.693 1 98.75 100 ILE B N 1
ATOM 3336 C CA . ILE B 1 100 ? 1.923 17.594 0.933 1 98.75 100 ILE B CA 1
ATOM 3337 C C . ILE B 1 100 ? 2.326 18.984 0.431 1 98.75 100 ILE B C 1
ATOM 3339 O O . ILE B 1 100 ? 3.045 19.703 1.116 1 98.75 100 ILE B O 1
ATOM 3343 N N . SER B 1 101 ? 1.851 19.375 -0.729 1 98.19 101 SER B N 1
ATOM 3344 C CA . SER B 1 101 ? 2.168 20.672 -1.289 1 98.19 101 SER B CA 1
ATOM 3345 C C . SER B 1 101 ? 1.691 21.797 -0.375 1 98.19 101 SER B C 1
ATOM 3347 O O . SER B 1 101 ? 2.408 22.781 -0.159 1 98.19 101 SER B O 1
ATOM 3349 N N . GLU B 1 102 ? 0.525 21.656 0.171 1 97.19 102 GLU B N 1
ATOM 3350 C CA . GLU B 1 102 ? -0.032 22.672 1.076 1 97.19 102 GLU B CA 1
ATOM 3351 C C . GLU B 1 102 ? 0.734 22.703 2.396 1 97.19 102 GLU B C 1
ATOM 3353 O O . GLU B 1 102 ? 1.035 23.781 2.914 1 97.19 102 GLU B O 1
ATOM 3358 N N . LEU B 1 103 ? 1.029 21.562 2.928 1 97.94 103 LEU B N 1
ATOM 3359 C CA . LEU B 1 103 ? 1.782 21.469 4.172 1 97.94 103 LEU B CA 1
ATOM 3360 C C . LEU B 1 103 ? 3.16 22.109 4.023 1 97.94 103 LEU B C 1
ATOM 3362 O O . LEU B 1 103 ? 3.652 22.766 4.945 1 97.94 103 LEU B O 1
ATOM 3366 N N . SER B 1 104 ? 3.771 21.969 2.881 1 96.25 104 SER B N 1
ATOM 3367 C CA . SER B 1 104 ? 5.125 22.453 2.641 1 96.25 104 SER B CA 1
ATOM 3368 C C . SER B 1 104 ? 5.172 23.984 2.656 1 96.25 104 SER B C 1
ATOM 3370 O O . SER B 1 104 ? 6.215 24.578 2.941 1 96.25 104 SER B O 1
ATOM 3372 N N . GLN B 1 105 ? 4.047 24.656 2.449 1 94.81 105 GLN B N 1
ATOM 3373 C CA . GLN B 1 105 ? 3.969 26.109 2.412 1 94.81 105 GLN B CA 1
ATOM 3374 C C . GLN B 1 105 ? 3.924 26.688 3.822 1 94.81 105 GLN B C 1
ATOM 3376 O O . GLN B 1 105 ? 4.137 27.891 4.012 1 94.81 105 GLN B O 1
ATOM 3381 N N . TYR B 1 106 ? 3.707 25.906 4.812 1 94.38 106 TYR B N 1
ATOM 3382 C CA . TYR B 1 106 ? 3.486 26.406 6.164 1 94.38 106 TYR B CA 1
ATOM 3383 C C . TYR B 1 106 ? 4.789 26.891 6.781 1 94.38 106 TYR B C 1
ATOM 3385 O O . TYR B 1 106 ? 4.777 27.719 7.695 1 94.38 106 TYR B O 1
ATOM 3393 N N . GLU B 1 107 ? 5.891 26.375 6.18 1 92.81 107 GLU B N 1
ATOM 3394 C CA . GLU B 1 107 ? 7.168 26.906 6.66 1 92.81 107 GLU B CA 1
ATOM 3395 C C . GLU B 1 107 ? 7.266 28.406 6.453 1 92.81 107 GLU B C 1
ATOM 3397 O O . GLU B 1 107 ? 7.645 29.141 7.367 1 92.81 107 GLU B O 1
ATOM 3402 N N . LYS B 1 108 ? 6.898 28.859 5.336 1 93.88 108 LYS B N 1
ATOM 3403 C CA . LYS B 1 108 ? 6.941 30.281 5.016 1 93.88 108 LYS B CA 1
ATOM 3404 C C . LYS B 1 108 ? 5.914 31.062 5.836 1 93.88 108 LYS B C 1
ATOM 3406 O O . LYS B 1 108 ? 6.203 32.156 6.316 1 93.88 108 LYS B O 1
ATOM 3411 N N . LEU B 1 109 ? 4.73 30.5 5.934 1 93.31 109 LEU B N 1
ATOM 3412 C CA . LEU B 1 109 ? 3.67 31.141 6.711 1 93.31 109 LEU B CA 1
ATOM 3413 C C . LEU B 1 109 ? 4.09 31.312 8.164 1 93.31 109 LEU B C 1
ATOM 3415 O O . LEU B 1 109 ? 3.861 32.375 8.766 1 93.31 109 LEU B O 1
ATOM 3419 N N . CYS B 1 110 ? 4.691 30.297 8.758 1 93.94 110 CYS B N 1
ATOM 3420 C CA . CYS B 1 110 ? 5.129 30.359 10.148 1 93.94 110 CYS B CA 1
ATOM 3421 C C . CYS B 1 110 ? 6.305 31.312 10.312 1 93.94 110 CYS B C 1
ATOM 3423 O O . CYS B 1 110 ? 6.398 32.031 11.32 1 93.94 110 CYS B O 1
ATOM 3425 N N . LYS B 1 111 ? 7.172 31.375 9.328 1 93.88 111 LYS B N 1
ATOM 3426 C CA . LYS B 1 111 ? 8.281 32.312 9.359 1 93.88 111 LYS B CA 1
ATOM 3427 C C . LYS B 1 111 ? 7.777 33.781 9.398 1 93.88 111 LYS B C 1
ATOM 3429 O O . LYS B 1 111 ? 8.273 34.594 10.18 1 93.88 111 LYS B O 1
ATOM 3434 N N . HIS B 1 112 ? 6.832 34.062 8.633 1 91.88 112 HIS B N 1
ATOM 3435 C CA . HIS B 1 112 ? 6.23 35.406 8.602 1 91.88 112 HIS B CA 1
ATOM 3436 C C . HIS B 1 112 ? 5.586 35.75 9.945 1 91.88 112 HIS B C 1
ATOM 3438 O O . HIS B 1 112 ? 5.742 36.844 10.445 1 91.88 112 HIS B O 1
ATOM 3444 N N . ALA B 1 113 ? 4.848 34.781 10.5 1 91.25 113 ALA B N 1
ATOM 3445 C CA . ALA B 1 113 ? 4.199 34.969 11.789 1 91.25 113 ALA B CA 1
ATOM 3446 C C . ALA B 1 113 ? 5.23 35.219 12.891 1 91.25 113 ALA B C 1
ATOM 3448 O O . ALA B 1 113 ? 5.027 36.062 13.766 1 91.25 113 ALA B O 1
ATOM 3449 N N . LYS B 1 114 ? 6.328 34.531 12.859 1 91.75 114 LYS B N 1
ATOM 3450 C CA . LYS B 1 114 ? 7.398 34.719 13.836 1 91.75 114 LYS B CA 1
ATOM 3451 C C . LYS B 1 114 ? 8.039 36.094 13.703 1 91.75 114 LYS B C 1
ATOM 3453 O O . LYS B 1 114 ? 8.367 36.719 14.703 1 91.75 114 LYS B O 1
ATOM 3458 N N . GLU B 1 115 ? 8.172 36.562 12.477 1 91 115 GLU B N 1
ATOM 3459 C CA . GLU B 1 115 ? 8.727 37.875 12.234 1 91 115 GLU B CA 1
ATOM 3460 C C . GLU B 1 115 ? 7.812 38.969 12.766 1 91 115 GLU B C 1
ATOM 3462 O O . GLU B 1 115 ? 8.281 39.969 13.32 1 91 115 GLU B O 1
ATOM 3467 N N . GLU B 1 116 ? 6.578 38.75 12.625 1 86.75 116 GLU B N 1
ATOM 3468 C CA . GLU B 1 116 ? 5.602 39.719 13.141 1 86.75 116 GLU B CA 1
ATOM 3469 C C . GLU B 1 116 ? 5.664 39.812 14.664 1 86.75 116 GLU B C 1
ATOM 3471 O O . GLU B 1 116 ? 5.57 40.906 15.234 1 86.75 116 GLU B O 1
ATOM 3476 N N . VAL B 1 117 ? 5.797 38.688 15.312 1 88.62 117 VAL B N 1
ATOM 3477 C CA . VAL B 1 117 ? 5.918 38.625 16.766 1 88.62 117 VAL B CA 1
ATOM 3478 C C . VAL B 1 117 ? 7.195 39.344 17.203 1 88.62 117 VAL B C 1
ATOM 3480 O O . VAL B 1 117 ? 7.188 40.125 18.156 1 88.62 117 VAL B O 1
ATOM 3483 N N . LYS B 1 118 ? 8.258 39.156 16.484 1 88.5 118 LYS B N 1
ATOM 3484 C CA . LYS B 1 118 ? 9.531 39.812 16.766 1 88.5 118 LYS B CA 1
ATOM 3485 C C . LYS B 1 118 ? 9.422 41.344 16.656 1 88.5 118 LYS B C 1
ATOM 3487 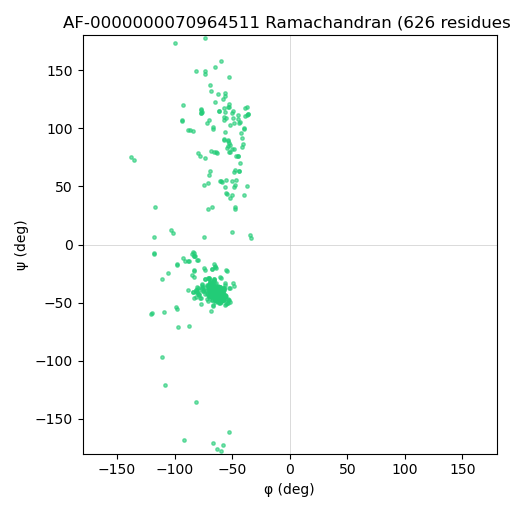O O . LYS B 1 118 ? 9.977 42.062 17.484 1 88.5 118 LYS B O 1
ATOM 3492 N N . ASN B 1 119 ? 8.727 41.75 15.625 1 86.75 119 ASN B N 1
ATOM 3493 C CA . ASN B 1 119 ? 8.531 43.188 15.414 1 86.75 119 ASN B CA 1
ATOM 3494 C C . ASN B 1 119 ? 7.738 43.812 16.547 1 86.75 119 ASN B C 1
ATOM 3496 O O . ASN B 1 119 ? 8.031 44.938 16.969 1 86.75 119 ASN B O 1
ATOM 3500 N N . THR B 1 120 ? 6.754 43.094 16.984 1 86 120 THR B N 1
ATOM 3501 C CA . THR B 1 120 ? 5.934 43.594 18.094 1 86 120 THR B CA 1
ATOM 3502 C C . THR B 1 120 ? 6.758 43.688 19.375 1 86 120 THR B C 1
ATOM 3504 O O . THR B 1 120 ? 6.652 44.656 20.109 1 86 120 THR B O 1
ATOM 3507 N N . LEU B 1 121 ? 7.613 42.719 19.594 1 85.88 121 LEU B N 1
ATOM 3508 C CA . LEU B 1 121 ? 8.461 42.688 20.781 1 85.88 121 LEU B CA 1
ATOM 3509 C C . LEU B 1 121 ? 9.516 43.812 20.703 1 85.88 121 LEU B C 1
ATOM 3511 O O . LEU B 1 121 ? 9.828 44.438 21.719 1 85.88 121 LEU B O 1
ATOM 3515 N N . ALA B 1 122 ? 9.984 44.094 19.516 1 89.75 122 ALA B N 1
ATOM 3516 C CA . ALA B 1 122 ? 10.977 45.125 19.312 1 89.75 122 ALA B CA 1
ATOM 3517 C C . ALA B 1 122 ? 10.383 46.5 19.578 1 89.75 122 ALA B C 1
ATOM 3519 O O . ALA B 1 122 ? 11.055 47.406 20.125 1 89.75 122 ALA B O 1
ATOM 3520 N N . ALA B 1 123 ? 9.148 46.688 19.141 1 90 123 ALA B N 1
ATOM 3521 C CA . ALA B 1 123 ? 8.461 47.969 19.406 1 90 123 ALA B CA 1
ATOM 3522 C C . ALA B 1 123 ? 8.312 48.188 20.906 1 90 123 ALA B C 1
ATOM 3524 O O . ALA B 1 123 ? 8.453 49.344 21.375 1 90 123 ALA B O 1
ATOM 3525 N N . ARG B 1 124 ? 8.062 47.219 21.625 1 87.94 124 ARG B N 1
ATOM 3526 C CA . ARG B 1 124 ? 7.949 47.312 23.078 1 87.94 124 ARG B CA 1
ATOM 3527 C C . ARG B 1 124 ? 9.297 47.656 23.703 1 87.94 124 ARG B C 1
ATOM 3529 O O . ARG B 1 124 ? 9.359 48.469 24.641 1 87.94 124 ARG B O 1
ATOM 3536 N N . ASP B 1 125 ? 10.312 47.031 23.266 1 90.31 125 ASP B N 1
ATOM 3537 C CA . ASP B 1 125 ? 11.656 47.312 23.75 1 90.31 125 ASP B CA 1
ATOM 3538 C C . ASP B 1 125 ? 12.016 48.781 23.516 1 90.31 125 ASP B C 1
ATOM 3540 O O . ASP B 1 125 ? 12.625 49.438 24.359 1 90.31 125 ASP B O 1
ATOM 3544 N N . ARG B 1 126 ? 11.633 49.312 22.359 1 93.31 126 ARG B N 1
ATOM 3545 C CA . ARG B 1 126 ? 11.867 50.719 22.047 1 93.31 126 ARG B CA 1
ATOM 3546 C C . ARG B 1 126 ? 11.109 51.625 23 1 93.31 126 ARG B C 1
ATOM 3548 O O . ARG B 1 126 ? 11.633 52.656 23.438 1 93.31 126 ARG B O 1
ATOM 3555 N N . GLU B 1 127 ? 9.867 51.219 23.297 1 93.12 127 GLU B N 1
ATOM 3556 C CA . GLU B 1 127 ? 9.078 52 24.25 1 93.12 127 GLU B CA 1
ATOM 3557 C C . GLU B 1 127 ? 9.742 52.031 25.625 1 93.12 127 GLU B C 1
ATOM 3559 O O . GLU B 1 127 ? 9.812 53.094 26.25 1 93.12 127 GLU B O 1
ATOM 3564 N N . ASN B 1 128 ? 10.25 50.875 26.031 1 92.25 128 ASN B N 1
ATOM 3565 C CA . ASN B 1 128 ? 10.93 50.781 27.312 1 92.25 128 ASN B CA 1
ATOM 3566 C C . ASN B 1 128 ? 12.203 51.625 27.344 1 92.25 128 ASN B C 1
ATOM 3568 O O . ASN B 1 128 ? 12.516 52.219 28.359 1 92.25 128 ASN B O 1
ATOM 3572 N N . ALA B 1 129 ? 12.867 51.594 26.234 1 95.38 129 ALA B N 1
ATOM 3573 C CA . ALA B 1 129 ? 14.086 52.406 26.125 1 95.38 129 ALA B CA 1
ATOM 3574 C C . ALA B 1 129 ? 13.781 53.906 26.234 1 95.38 129 ALA B C 1
ATOM 3576 O O . ALA B 1 129 ? 14.516 54.656 26.875 1 95.38 129 ALA B O 1
ATOM 3577 N N . ARG B 1 130 ? 12.711 54.375 25.578 1 95.88 130 ARG B N 1
ATOM 3578 C CA . ARG B 1 130 ? 12.305 55.781 25.625 1 95.88 130 ARG B CA 1
ATOM 3579 C C . ARG B 1 130 ? 11.844 56.156 27.031 1 95.88 130 ARG B C 1
ATOM 3581 O O . ARG B 1 130 ? 12.078 57.281 27.469 1 95.88 130 ARG B O 1
ATOM 3588 N N . ARG B 1 131 ? 11.195 55.219 27.703 1 95.19 131 ARG B N 1
ATOM 3589 C CA . ARG B 1 131 ? 10.766 55.438 29.078 1 95.19 131 ARG B CA 1
ATOM 3590 C C . ARG B 1 131 ? 11.961 55.625 30 1 95.19 131 ARG B C 1
ATOM 3592 O O . ARG B 1 131 ? 11.977 56.531 30.828 1 95.19 131 ARG B O 1
ATOM 3599 N N . LYS B 1 132 ? 12.953 54.844 29.844 1 95.62 132 LYS B N 1
ATOM 3600 C CA . LYS B 1 132 ? 14.164 54.938 30.641 1 95.62 132 LYS B CA 1
ATOM 3601 C C . LYS B 1 132 ? 14.906 56.25 30.375 1 95.62 132 LYS B C 1
ATOM 3603 O O . LYS B 1 132 ? 15.461 56.844 31.281 1 95.62 132 LYS B O 1
ATOM 3608 N N . GLN B 1 133 ? 14.891 56.625 29.109 1 94.75 133 GLN B N 1
ATOM 3609 C CA . GLN B 1 133 ? 15.531 57.875 28.719 1 94.75 133 GLN B CA 1
ATOM 3610 C C . GLN B 1 133 ? 14.852 59.062 29.375 1 94.75 133 GLN B C 1
ATOM 3612 O O . GLN B 1 133 ? 15.516 59.969 29.859 1 94.75 133 GLN B O 1
ATOM 3617 N N . LEU B 1 134 ? 13.547 59.062 29.391 1 96.19 134 LEU B N 1
ATOM 3618 C CA . LEU B 1 134 ? 12.781 60.125 30.016 1 96.19 134 LEU B CA 1
ATOM 3619 C C . LEU B 1 134 ? 13.062 60.188 31.516 1 96.19 134 LEU B C 1
ATOM 3621 O O . LEU B 1 134 ? 13.25 61.281 32.062 1 96.19 134 LEU B O 1
ATOM 3625 N N . ASP B 1 135 ? 13.133 59 32.125 1 95.25 135 ASP B N 1
ATOM 3626 C CA . ASP B 1 135 ? 13.391 58.938 33.562 1 95.25 135 ASP B CA 1
ATOM 3627 C C . ASP B 1 135 ? 14.781 59.469 33.906 1 95.25 135 ASP B C 1
ATOM 3629 O O . ASP B 1 135 ? 14.961 60.188 34.875 1 95.25 135 ASP B O 1
ATOM 3633 N N . ARG B 1 136 ? 15.742 59.125 33.125 1 94.62 136 ARG B N 1
ATOM 3634 C CA . ARG B 1 136 ? 17.109 59.594 33.344 1 94.62 136 ARG B CA 1
ATOM 3635 C C . ARG B 1 136 ? 17.188 61.125 33.188 1 94.62 136 ARG B C 1
ATOM 3637 O O . ARG B 1 136 ? 17.922 61.781 33.938 1 94.62 136 ARG B O 1
ATOM 3644 N N . LEU B 1 137 ? 16.438 61.688 32.25 1 93.94 137 LEU B N 1
ATOM 3645 C CA . LEU B 1 137 ? 16.438 63.125 32.031 1 93.94 137 LEU B CA 1
ATOM 3646 C C . LEU B 1 137 ? 15.805 63.844 33.188 1 93.94 137 LEU B C 1
ATOM 3648 O O . LEU B 1 137 ? 16.266 64.938 33.562 1 93.94 137 LEU B O 1
ATOM 3652 N N . ARG B 1 138 ? 14.766 63.219 33.75 1 94.38 138 ARG B N 1
ATOM 3653 C CA . ARG B 1 138 ? 14.078 63.844 34.875 1 94.38 138 ARG B CA 1
ATOM 3654 C C . ARG B 1 138 ? 14.953 63.844 36.125 1 94.38 138 ARG B C 1
ATOM 3656 O O . ARG B 1 138 ? 14.867 64.75 36.938 1 94.38 138 ARG B O 1
ATOM 3663 N N . GLU B 1 139 ? 15.812 62.812 36.188 1 93.56 139 GLU B N 1
ATOM 3664 C CA . GLU B 1 139 ? 16.688 62.688 37.344 1 93.56 139 GLU B CA 1
ATOM 3665 C C . GLU B 1 139 ? 17.906 63.594 37.219 1 93.56 139 GLU B C 1
ATOM 3667 O O . GLU B 1 139 ? 18.328 64.188 38.219 1 93.56 139 GLU B O 1
ATOM 3672 N N . ARG B 1 140 ? 18.5 63.719 36.125 1 92.44 140 ARG B N 1
ATOM 3673 C CA . ARG B 1 140 ? 19.75 64.438 35.938 1 92.44 140 ARG B CA 1
ATOM 3674 C C . ARG B 1 140 ? 19.516 65.938 35.812 1 92.44 140 ARG B C 1
ATOM 3676 O O . ARG B 1 140 ? 20.312 66.75 36.312 1 92.44 140 ARG B O 1
ATOM 3683 N N . ASN B 1 141 ? 18.469 66.312 34.969 1 91.25 141 ASN B N 1
ATOM 3684 C CA . ASN B 1 141 ? 18.25 67.75 34.719 1 91.25 141 ASN B CA 1
ATOM 3685 C C . ASN B 1 141 ? 16.781 68.125 34.812 1 91.25 141 ASN B C 1
ATOM 3687 O O . ASN B 1 141 ? 16.172 68.438 33.781 1 91.25 141 ASN B O 1
ATOM 3691 N N . PRO B 1 142 ? 16.172 68.188 35.875 1 90 142 PRO B N 1
ATOM 3692 C CA . PRO B 1 142 ? 14.742 68.375 36.062 1 90 142 PRO B CA 1
ATOM 3693 C C . PRO B 1 142 ? 14.297 69.812 35.562 1 90 142 PRO B C 1
ATOM 3695 O O . PRO B 1 142 ? 13.117 70 35.25 1 90 142 PRO B O 1
ATOM 3698 N N . ARG B 1 143 ? 15.227 70.688 35.406 1 94.38 143 ARG B N 1
ATOM 3699 C CA . ARG B 1 143 ? 14.836 72.062 35.062 1 94.38 143 ARG B CA 1
ATOM 3700 C C . ARG B 1 143 ? 14.836 72.25 33.531 1 94.38 143 ARG B C 1
ATOM 3702 O O . ARG B 1 143 ? 14.336 73.25 33.031 1 94.38 143 ARG B O 1
ATOM 3709 N N . ASN B 1 144 ? 15.383 71.312 32.812 1 91.62 144 ASN B N 1
ATOM 3710 C CA . ASN B 1 144 ? 15.422 71.375 31.359 1 91.62 144 ASN B CA 1
ATOM 3711 C C . ASN B 1 144 ? 14.078 71 30.75 1 91.62 144 ASN B C 1
ATOM 3713 O O . ASN B 1 144 ? 13.938 69.875 30.188 1 91.62 144 ASN B O 1
ATOM 3717 N N . ARG B 1 145 ? 13.102 71.875 30.781 1 90.38 145 ARG B N 1
ATOM 3718 C CA . ARG B 1 145 ? 11.703 71.562 30.438 1 90.38 145 ARG B CA 1
ATOM 3719 C C . ARG B 1 145 ? 11.555 71.25 28.969 1 90.38 145 ARG B C 1
ATOM 3721 O O . ARG B 1 145 ? 10.852 70.312 28.609 1 90.38 145 ARG B O 1
ATOM 3728 N N . PRO B 1 146 ? 12.297 72 28.047 1 93.44 146 PRO B N 1
ATOM 3729 C CA . PRO B 1 146 ? 12.148 71.688 26.625 1 93.44 146 PRO B CA 1
ATOM 3730 C C . PRO B 1 146 ? 12.602 70.25 26.281 1 93.44 146 PRO B C 1
ATOM 3732 O O . PRO B 1 146 ? 11.945 69.562 25.5 1 93.44 146 PRO B O 1
ATOM 3735 N N . GLN B 1 147 ? 13.609 69.75 26.922 1 93.25 147 GLN B N 1
ATOM 3736 C CA . GLN B 1 147 ? 14.117 68.438 26.656 1 93.25 147 GLN B CA 1
ATOM 3737 C C . GLN B 1 147 ? 13.195 67.375 27.234 1 93.25 147 GLN B C 1
ATOM 3739 O O . GLN B 1 147 ? 13.008 66.312 26.625 1 93.25 147 GLN B O 1
ATOM 3744 N N . ILE B 1 148 ? 12.672 67.562 28.359 1 95.19 148 ILE B N 1
ATOM 3745 C CA . ILE B 1 148 ? 11.75 66.625 29 1 95.19 148 ILE B CA 1
ATOM 3746 C C . ILE B 1 148 ? 10.469 66.5 28.188 1 95.19 148 ILE B C 1
ATOM 3748 O O . ILE B 1 148 ? 9.953 65.438 27.984 1 95.19 148 ILE B O 1
ATOM 3752 N N . THR B 1 149 ? 10.039 67.688 27.703 1 94.81 149 THR B N 1
ATOM 3753 C CA . THR B 1 149 ? 8.836 67.688 26.875 1 94.81 149 THR B CA 1
ATOM 3754 C C . THR B 1 149 ? 9.07 66.938 25.594 1 94.81 149 THR B C 1
ATOM 3756 O O . THR B 1 149 ? 8.195 66.188 25.156 1 94.81 149 THR B O 1
ATOM 3759 N N . ALA B 1 150 ? 10.258 67.062 25.016 1 94.88 150 ALA B N 1
ATOM 3760 C CA . ALA B 1 150 ? 10.586 66.375 23.781 1 94.88 150 ALA B CA 1
ATOM 3761 C C . ALA B 1 150 ? 10.641 64.812 24.031 1 94.88 150 ALA B C 1
ATOM 3763 O O . ALA B 1 150 ? 10.164 64.062 23.219 1 94.88 150 ALA B O 1
ATOM 3764 N N . ALA B 1 151 ? 11.188 64.438 25.141 1 94.75 151 ALA B N 1
ATOM 3765 C CA . ALA B 1 151 ? 11.281 63.062 25.5 1 94.75 151 ALA B CA 1
ATOM 3766 C C . ALA B 1 151 ? 9.898 62.469 25.781 1 94.75 151 ALA B C 1
ATOM 3768 O O . ALA B 1 151 ? 9.641 61.281 25.484 1 94.75 151 ALA B O 1
ATOM 3769 N N . GLN B 1 152 ? 9.023 63.219 26.375 1 94.94 152 GLN B N 1
ATOM 3770 C CA . GLN B 1 152 ? 7.652 62.781 26.641 1 94.94 152 GLN B CA 1
ATOM 3771 C C . GLN B 1 152 ? 6.891 62.531 25.328 1 94.94 152 GLN B C 1
ATOM 3773 O O . GLN B 1 152 ? 6.09 61.594 25.25 1 94.94 152 GLN B O 1
ATOM 3778 N N . VAL B 1 153 ? 7.16 63.406 24.328 1 95.31 153 VAL B N 1
ATOM 3779 C CA . VAL B 1 153 ? 6.52 63.25 23.031 1 95.31 153 VAL B CA 1
ATOM 3780 C C . VAL B 1 153 ? 7.004 61.969 22.359 1 95.31 153 VAL B C 1
ATOM 3782 O O . VAL B 1 153 ? 6.207 61.219 21.781 1 95.31 153 VAL B O 1
ATOM 3785 N N . GLU B 1 154 ? 8.305 61.719 22.484 1 95 154 GLU B N 1
ATOM 3786 C CA . GLU B 1 154 ? 8.867 60.5 21.891 1 95 154 GLU B CA 1
ATOM 3787 C C . GLU B 1 154 ? 8.32 59.25 22.578 1 95 154 GLU B C 1
ATOM 3789 O O . GLU B 1 154 ? 8.062 58.25 21.938 1 95 154 GLU B O 1
ATOM 3794 N N . LEU B 1 155 ? 8.18 59.25 23.844 1 95.38 155 LEU B N 1
ATOM 3795 C CA . LEU B 1 155 ? 7.605 58.125 24.578 1 95.38 155 LEU B CA 1
ATOM 3796 C C . LEU B 1 155 ? 6.148 57.906 24.203 1 95.38 155 LEU B C 1
ATOM 3798 O O . LEU B 1 155 ? 5.707 56.781 24.047 1 95.38 155 LEU B O 1
ATOM 3802 N N . SER B 1 156 ? 5.449 59.031 24.094 1 94.94 156 SER B N 1
ATOM 3803 C CA . SER B 1 156 ? 4.047 58.938 23.703 1 94.94 156 SER B CA 1
ATOM 3804 C C . SER B 1 156 ? 3.9 58.281 22.328 1 94.94 156 SER B C 1
ATOM 3806 O O . SER B 1 156 ? 3 57.469 22.094 1 94.94 156 SER B O 1
ATOM 3808 N N . LYS B 1 157 ? 4.812 58.656 21.391 1 94.94 157 LYS B N 1
ATOM 3809 C CA . LYS B 1 157 ? 4.809 58.062 20.062 1 94.94 157 LYS B CA 1
ATOM 3810 C C . LYS B 1 157 ? 5.098 56.562 20.125 1 94.94 157 LYS B C 1
ATOM 3812 O O . LYS B 1 157 ? 4.434 55.781 19.453 1 94.94 157 LYS B O 1
ATOM 3817 N N . ALA B 1 158 ? 6.09 56.219 20.875 1 93.5 158 ALA B N 1
ATOM 3818 C CA . ALA B 1 158 ? 6.441 54.812 21.031 1 93.5 158 ALA B CA 1
ATOM 3819 C C . ALA B 1 158 ? 5.305 54.031 21.688 1 93.5 158 ALA B C 1
ATOM 3821 O O . ALA B 1 158 ? 5.047 52.875 21.344 1 93.5 158 ALA B O 1
ATOM 3822 N N . SER B 1 159 ? 4.668 54.625 22.641 1 91.25 159 SER B N 1
ATOM 3823 C CA . SER B 1 159 ? 3.553 54 23.328 1 91.25 159 SER B CA 1
ATOM 3824 C C . SER B 1 159 ? 2.371 53.781 22.391 1 91.25 159 SER B C 1
ATOM 3826 O O . SER B 1 159 ? 1.687 52.75 22.484 1 91.25 159 SER B O 1
ATOM 3828 N N . MET B 1 160 ? 2.166 54.719 21.516 1 92.5 160 MET B N 1
ATOM 3829 C CA . MET B 1 160 ? 1.098 54.594 20.531 1 92.5 160 MET B CA 1
ATOM 3830 C C . MET B 1 160 ? 1.401 53.469 19.547 1 92.5 160 MET B C 1
ATOM 3832 O O . MET B 1 160 ? 0.5 52.719 19.141 1 92.5 160 MET B O 1
ATOM 3836 N N . GLU B 1 161 ? 2.635 53.344 19.203 1 90.5 161 GLU B N 1
ATOM 3837 C CA . GLU B 1 161 ? 3.041 52.25 18.312 1 90.5 161 GLU B CA 1
ATOM 3838 C C . GLU B 1 161 ? 2.807 50.906 18.953 1 90.5 161 GLU B C 1
ATOM 3840 O O . GLU B 1 161 ? 2.326 49.969 18.297 1 90.5 161 GLU B O 1
ATOM 3845 N N . VAL B 1 162 ? 3.193 50.75 20.125 1 87.69 162 VAL B N 1
ATOM 3846 C CA . VAL B 1 162 ? 2.996 49.531 20.875 1 87.69 162 VAL B CA 1
ATOM 3847 C C . VAL B 1 162 ? 1.504 49.219 20.969 1 87.69 162 VAL B C 1
ATOM 3849 O O . VAL B 1 162 ? 1.088 48.062 20.781 1 87.69 162 VAL B O 1
ATOM 3852 N N . ALA B 1 163 ? 0.681 50.25 21.281 1 85.69 163 ALA B N 1
ATOM 3853 C CA . ALA B 1 163 ? -0.764 50.062 21.391 1 85.69 163 ALA B CA 1
ATOM 3854 C C . ALA B 1 163 ? -1.354 49.594 20.062 1 85.69 163 ALA B C 1
ATOM 3856 O O . ALA B 1 163 ? -2.197 48.688 20.047 1 85.69 163 ALA B O 1
ATOM 3857 N N . ASN B 1 164 ? -0.873 50.156 18.984 1 87.88 164 ASN B N 1
ATOM 3858 C CA . ASN B 1 164 ? -1.333 49.75 17.656 1 87.88 164 ASN B CA 1
ATOM 3859 C C . ASN B 1 164 ? -0.88 48.344 17.312 1 87.88 164 ASN B C 1
ATOM 3861 O O . ASN B 1 164 ? -1.644 47.562 16.734 1 87.88 164 ASN B O 1
ATOM 3865 N N . ASN B 1 165 ? 0.311 48.031 17.672 1 86.44 165 ASN B N 1
ATOM 3866 C CA . ASN B 1 165 ? 0.856 46.719 17.422 1 86.44 165 ASN B CA 1
ATOM 3867 C C . ASN B 1 165 ? 0.118 45.656 18.219 1 86.44 165 ASN B C 1
ATOM 3869 O O . ASN B 1 165 ? -0.028 44.5 17.766 1 86.44 165 ASN B O 1
ATOM 3873 N N . MET B 1 166 ? -0.368 46.031 19.359 1 81.69 166 MET B N 1
ATOM 3874 C CA . MET B 1 166 ? -1.085 45.062 20.203 1 81.69 166 MET B CA 1
ATOM 3875 C C . MET B 1 166 ? -2.422 44.688 19.578 1 81.69 166 MET B C 1
ATOM 3877 O O . MET B 1 166 ? -2.799 43.531 19.578 1 81.69 166 MET B O 1
ATOM 3881 N N . LYS B 1 167 ? -3.119 45.656 19.109 1 83.94 167 LYS B N 1
ATOM 3882 C CA . LYS B 1 167 ? -4.379 45.406 18.422 1 83.94 167 LYS B CA 1
ATOM 3883 C C . LYS B 1 167 ? -4.156 44.562 17.172 1 83.94 167 LYS B C 1
ATOM 3885 O O . LYS B 1 167 ? -4.914 43.625 16.906 1 83.94 167 LYS B O 1
ATOM 3890 N N . TRP B 1 168 ? -3.121 44.938 16.516 1 86.5 168 TRP B N 1
ATOM 3891 C CA . TRP B 1 168 ? -2.762 44.188 15.297 1 86.5 168 TRP B CA 1
ATOM 3892 C C . TRP B 1 168 ? -2.385 42.75 15.625 1 86.5 168 TRP B C 1
ATOM 3894 O O . TRP B 1 168 ? -2.789 41.844 14.914 1 86.5 168 TRP B O 1
ATOM 3904 N N . LEU B 1 169 ? -1.676 42.531 16.688 1 85.56 169 LEU B N 1
ATOM 3905 C CA . LEU B 1 169 ? -1.217 41.219 17.078 1 85.56 169 LEU B CA 1
ATOM 3906 C C . LEU B 1 169 ? -2.395 40.312 17.438 1 85.56 169 LEU B C 1
ATOM 3908 O O . LEU B 1 169 ? -2.404 39.125 17.078 1 85.56 169 LEU B O 1
ATOM 3912 N N . GLU B 1 170 ? -3.363 40.875 18.141 1 83.69 170 GLU B N 1
ATOM 3913 C CA . GLU B 1 170 ? -4.555 40.125 18.5 1 83.69 170 GLU B CA 1
ATOM 3914 C C . GLU B 1 170 ? -5.305 39.656 17.25 1 83.69 170 GLU B C 1
ATOM 3916 O O . GLU B 1 170 ? -5.773 38.5 17.188 1 83.69 170 GLU B O 1
ATOM 3921 N N . GLU B 1 171 ? -5.402 40.5 16.312 1 88.12 171 GLU B N 1
ATOM 3922 C CA . GLU B 1 171 ? -6.055 40.156 15.062 1 88.12 171 GLU B CA 1
ATOM 3923 C C . GLU B 1 171 ? -5.266 39.094 14.297 1 88.12 171 GLU B C 1
ATOM 3925 O O . GLU B 1 171 ? -5.848 38.188 13.711 1 88.12 171 GLU B O 1
ATOM 3930 N N . GLN B 1 172 ? -3.971 39.312 14.32 1 88.44 172 GLN B N 1
ATOM 3931 C CA . GLN B 1 172 ? -3.111 38.344 13.641 1 88.44 172 GLN B CA 1
ATOM 3932 C C . GLN B 1 172 ? -3.197 36.969 14.305 1 88.44 172 GLN B C 1
ATOM 3934 O O . GLN B 1 172 ? -3.131 35.938 13.633 1 88.44 172 GLN B O 1
ATOM 3939 N N . MET B 1 173 ? -3.301 36.906 15.617 1 89.31 173 MET B N 1
ATOM 3940 C CA . MET B 1 173 ? -3.436 35.656 16.344 1 89.31 173 MET B CA 1
ATOM 3941 C C . MET B 1 173 ? -4.711 34.938 15.945 1 89.31 173 MET B C 1
ATOM 3943 O O . MET B 1 173 ? -4.688 33.719 15.695 1 89.31 173 MET B O 1
ATOM 3947 N N . ASP B 1 174 ? -5.738 35.719 15.906 1 91.38 174 ASP B N 1
ATOM 3948 C CA . ASP B 1 174 ? -7.023 35.156 15.508 1 91.38 174 ASP B CA 1
ATOM 3949 C C . ASP B 1 174 ? -6.969 34.594 14.086 1 91.38 174 ASP B C 1
ATOM 3951 O O . ASP B 1 174 ? -7.496 33.531 13.805 1 91.38 174 ASP B O 1
ATOM 3955 N N . HIS B 1 175 ? -6.395 35.375 13.227 1 93.44 175 HIS B N 1
ATOM 3956 C CA . HIS B 1 175 ? -6.285 34.969 11.828 1 93.44 175 HIS B CA 1
ATOM 3957 C C . HIS B 1 175 ? -5.445 33.688 11.688 1 93.44 175 HIS B C 1
ATOM 3959 O O . HIS B 1 175 ? -5.812 32.781 10.953 1 93.44 175 HIS B O 1
ATOM 3965 N N . PHE B 1 176 ? -4.359 33.656 12.383 1 94.25 176 PHE B N 1
ATOM 3966 C CA . PHE B 1 176 ? -3.469 32.5 12.328 1 94.25 176 PHE B CA 1
ATOM 3967 C C . PHE B 1 176 ? -4.168 31.25 12.852 1 94.25 176 PHE B C 1
ATOM 3969 O O . PHE B 1 176 ? -4.086 30.172 12.234 1 94.25 176 PHE B O 1
ATOM 3976 N N . GLU B 1 177 ? -4.84 31.406 13.961 1 94.88 177 GLU B N 1
ATOM 3977 C CA . GLU B 1 177 ? -5.516 30.266 14.562 1 94.88 177 GLU B CA 1
ATOM 3978 C C . GLU B 1 177 ? -6.648 29.766 13.68 1 94.88 177 GLU B C 1
ATOM 3980 O O . GLU B 1 177 ? -6.832 28.562 13.523 1 94.88 177 GLU B O 1
ATOM 3985 N N . ARG B 1 178 ? -7.398 30.656 13.141 1 96.31 178 ARG B N 1
ATOM 3986 C CA . ARG B 1 178 ? -8.484 30.281 12.242 1 96.31 178 ARG B CA 1
ATOM 3987 C C . ARG B 1 178 ? -7.953 29.516 11.031 1 96.31 178 ARG B C 1
ATOM 3989 O O . ARG B 1 178 ? -8.492 28.484 10.656 1 96.31 178 ARG B O 1
ATOM 3996 N N . LYS B 1 179 ? -6.941 30.062 10.445 1 96.38 179 LYS B N 1
ATOM 3997 C CA . LYS B 1 179 ? -6.352 29.438 9.266 1 96.38 179 LYS B CA 1
ATOM 3998 C C . LYS B 1 179 ? -5.812 28.047 9.602 1 96.38 179 LYS B C 1
ATOM 4000 O O . LYS B 1 179 ? -6.004 27.094 8.836 1 96.38 179 LYS B O 1
ATOM 4005 N N . LYS B 1 180 ? -5.09 27.953 10.664 1 96 180 LYS B N 1
ATOM 4006 C CA . LYS B 1 180 ? -4.551 26.672 11.102 1 96 180 LYS B CA 1
ATOM 4007 C C . LYS B 1 180 ? -5.656 25.625 11.242 1 96 180 LYS B C 1
ATOM 4009 O O . LYS B 1 180 ? -5.516 24.5 10.766 1 96 180 LYS B O 1
ATOM 4014 N N . LEU B 1 181 ? -6.766 26 11.906 1 97.75 181 LEU B N 1
ATOM 4015 C CA . LEU B 1 181 ? -7.883 25.094 12.148 1 97.75 181 LEU B CA 1
ATOM 4016 C C . LEU B 1 181 ? -8.539 24.688 10.828 1 97.75 181 LEU B C 1
ATOM 4018 O O . LEU B 1 181 ? -8.836 23.5 10.617 1 97.75 181 LEU B O 1
ATOM 4022 N N . GLN B 1 182 ? -8.719 25.641 9.953 1 97.94 182 GLN B N 1
ATOM 4023 C CA . GLN B 1 182 ? -9.312 25.359 8.648 1 97.94 182 GLN B CA 1
ATOM 4024 C C . GLN B 1 182 ? -8.414 24.438 7.824 1 97.94 182 GLN B C 1
ATOM 4026 O O . GLN B 1 182 ? -8.891 23.5 7.195 1 97.94 182 GLN B O 1
ATOM 4031 N N . ASP B 1 183 ? -7.156 24.734 7.832 1 97.81 183 ASP B N 1
ATOM 4032 C CA . ASP B 1 183 ? -6.219 24.016 6.98 1 97.81 183 ASP B CA 1
ATOM 4033 C C . ASP B 1 183 ? -6.027 22.578 7.469 1 97.81 183 ASP B C 1
ATOM 4035 O O . ASP B 1 183 ? -6.02 21.641 6.672 1 97.81 183 ASP B O 1
ATOM 4039 N N . ILE B 1 184 ? -5.863 22.375 8.758 1 98.06 184 ILE B N 1
ATOM 4040 C CA . ILE B 1 184 ? -5.641 21.016 9.258 1 98.06 184 ILE B CA 1
ATOM 4041 C C . ILE B 1 184 ? -6.863 20.156 8.961 1 98.06 184 ILE B C 1
ATOM 4043 O O . ILE B 1 184 ? -6.734 18.969 8.602 1 98.06 184 ILE B O 1
ATOM 4047 N N . ARG B 1 185 ? -8.039 20.734 9.164 1 98.19 185 ARG B N 1
ATOM 4048 C CA . ARG B 1 185 ? -9.273 20.031 8.836 1 98.19 185 ARG B CA 1
ATOM 4049 C C . ARG B 1 185 ? -9.32 19.688 7.352 1 98.19 185 ARG B C 1
ATOM 4051 O O . ARG B 1 185 ? -9.57 18.531 6.988 1 98.19 185 ARG B O 1
ATOM 4058 N N . SER B 1 186 ? -9.055 20.656 6.508 1 98.38 186 SER B N 1
ATOM 4059 C CA . SER B 1 186 ? -9.133 20.469 5.062 1 98.38 186 SER B CA 1
ATOM 4060 C C . SER B 1 186 ? -8.07 19.484 4.574 1 98.38 186 SER B C 1
ATOM 4062 O O . SER B 1 186 ? -8.344 18.641 3.723 1 98.38 186 SER B O 1
ATOM 4064 N N . LEU B 1 187 ? -6.871 19.562 5.059 1 98.62 187 LEU B N 1
ATOM 4065 C CA . LEU B 1 187 ? -5.762 18.703 4.656 1 98.62 187 LEU B CA 1
ATOM 4066 C C . LEU B 1 187 ? -6.039 17.25 5.012 1 98.62 187 LEU B C 1
ATOM 4068 O O . LEU B 1 187 ? -5.867 16.359 4.176 1 98.62 187 LEU B O 1
ATOM 4072 N N . LEU B 1 188 ? -6.52 17.016 6.191 1 98.81 188 LEU B N 1
ATOM 4073 C CA . LEU B 1 188 ? -6.793 15.648 6.621 1 98.81 188 LEU B CA 1
ATOM 4074 C C . LEU B 1 188 ? -7.98 15.062 5.863 1 98.81 188 LEU B C 1
ATOM 4076 O O . LEU B 1 188 ? -7.98 13.891 5.504 1 98.81 188 LEU B O 1
ATOM 4080 N N . LEU B 1 189 ? -8.969 15.898 5.609 1 98.81 189 LEU B N 1
ATOM 4081 C CA . LEU B 1 189 ? -10.109 15.43 4.816 1 98.81 189 LEU B CA 1
ATOM 4082 C C . LEU B 1 189 ? -9.672 15.086 3.396 1 98.81 189 LEU B C 1
ATOM 4084 O O . LEU B 1 189 ? -10.148 14.102 2.818 1 98.81 189 LEU B O 1
ATOM 4088 N N . SER B 1 190 ? -8.797 15.898 2.85 1 98.81 190 SER B N 1
ATOM 4089 C CA . SER B 1 190 ? -8.273 15.617 1.517 1 98.81 190 SER B CA 1
ATOM 4090 C C . SER B 1 190 ? -7.516 14.297 1.487 1 98.81 190 SER B C 1
ATOM 4092 O O . SER B 1 190 ? -7.668 13.508 0.553 1 98.81 190 SER B O 1
ATOM 4094 N N . TYR B 1 191 ? -6.695 14.055 2.502 1 98.88 191 TYR B N 1
ATOM 4095 C CA . TYR B 1 191 ? -5.977 12.789 2.627 1 98.88 191 TYR B CA 1
ATOM 4096 C C . TYR B 1 191 ? -6.949 11.617 2.693 1 98.88 191 TYR B C 1
ATOM 4098 O O . TYR B 1 191 ? -6.801 10.641 1.958 1 98.88 191 TYR B O 1
ATOM 4106 N N . ILE B 1 192 ? -7.938 11.734 3.518 1 98.94 192 ILE B N 1
ATOM 4107 C CA . ILE B 1 192 ? -8.898 10.664 3.752 1 98.94 192 ILE B CA 1
ATOM 4108 C C . ILE B 1 192 ? -9.703 10.406 2.479 1 98.94 192 ILE B C 1
ATOM 4110 O O . ILE B 1 192 ? -9.953 9.25 2.119 1 98.94 192 ILE B O 1
ATOM 4114 N N . THR B 1 193 ? -10.047 11.453 1.846 1 98.81 193 THR B N 1
ATOM 4115 C CA . THR B 1 193 ? -10.836 11.312 0.624 1 98.81 193 THR B CA 1
ATOM 4116 C C . THR B 1 193 ? -10.023 10.609 -0.461 1 98.81 193 THR B C 1
ATOM 4118 O O . THR B 1 193 ? -10.555 9.789 -1.211 1 98.81 193 THR B O 1
ATOM 4121 N N . ALA B 1 194 ? -8.758 10.93 -0.562 1 98.88 194 ALA B N 1
ATOM 4122 C CA . ALA B 1 194 ? -7.883 10.234 -1.506 1 98.88 194 ALA B CA 1
ATOM 4123 C C . ALA B 1 194 ? -7.793 8.75 -1.177 1 98.88 194 ALA B C 1
ATOM 4125 O O . ALA B 1 194 ? -7.902 7.898 -2.066 1 98.88 194 ALA B O 1
ATOM 4126 N N . GLU B 1 195 ? -7.66 8.438 0.094 1 98.88 195 GLU B N 1
ATOM 4127 C CA . GLU B 1 195 ? -7.602 7.051 0.536 1 98.88 195 GLU B CA 1
ATOM 4128 C C . GLU B 1 195 ? -8.914 6.328 0.251 1 98.88 195 GLU B C 1
ATOM 4130 O O . GLU B 1 195 ? -8.922 5.234 -0.315 1 98.88 195 GLU B O 1
ATOM 4135 N N . LEU B 1 196 ? -9.992 6.98 0.625 1 98.81 196 LEU B N 1
ATOM 4136 C CA . LEU B 1 196 ? -11.312 6.383 0.431 1 98.81 196 LEU B CA 1
ATOM 4137 C C . LEU B 1 196 ? -11.562 6.09 -1.044 1 98.81 196 LEU B C 1
ATOM 4139 O O . LEU B 1 196 ? -12.039 5.012 -1.396 1 98.81 196 LEU B O 1
ATOM 4143 N N . SER B 1 197 ? -11.211 7.023 -1.867 1 98.81 197 SER B N 1
ATOM 4144 C CA . SER B 1 197 ? -11.422 6.852 -3.301 1 98.81 197 SER B CA 1
ATOM 4145 C C . SER B 1 197 ? -10.664 5.637 -3.826 1 98.81 197 SER B C 1
ATOM 4147 O O . SER B 1 197 ? -11.203 4.848 -4.602 1 98.81 197 SER B O 1
ATOM 4149 N N . PHE B 1 198 ? -9.469 5.48 -3.391 1 98.88 198 PHE B N 1
ATOM 4150 C CA . PHE B 1 198 ? -8.664 4.352 -3.836 1 98.88 198 PHE B CA 1
ATOM 4151 C C . PHE B 1 198 ? -9.234 3.039 -3.307 1 98.88 198 PHE B C 1
ATOM 4153 O O . PHE B 1 198 ? -9.406 2.08 -4.062 1 98.88 198 PHE B O 1
ATOM 4160 N N . HIS B 1 199 ? -9.547 2.941 -2.064 1 98.88 199 HIS B N 1
ATOM 4161 C CA . HIS B 1 199 ? -9.969 1.683 -1.459 1 98.88 199 HIS B CA 1
ATOM 4162 C C . HIS B 1 199 ? -11.328 1.242 -1.992 1 98.88 199 HIS B C 1
ATOM 4164 O O . HIS B 1 199 ? -11.578 0.046 -2.148 1 98.88 199 HIS B O 1
ATOM 4170 N N . VAL B 1 200 ? -12.172 2.195 -2.213 1 98.88 200 VAL B N 1
ATOM 4171 C CA . VAL B 1 200 ? -13.477 1.857 -2.781 1 98.88 200 VAL B CA 1
ATOM 4172 C C . VAL B 1 200 ? -13.289 1.241 -4.168 1 98.88 200 VAL B C 1
ATOM 4174 O O . VAL B 1 200 ? -13.898 0.216 -4.484 1 98.88 200 VAL B O 1
ATOM 4177 N N . LYS B 1 201 ? -12.422 1.851 -4.953 1 98.88 201 LYS B N 1
ATOM 4178 C CA . LYS B 1 201 ? -12.156 1.312 -6.285 1 98.88 201 LYS B CA 1
ATOM 4179 C C . LYS B 1 201 ? -11.477 -0.049 -6.199 1 98.88 201 LYS B C 1
ATOM 4181 O O . LYS B 1 201 ? -11.742 -0.938 -7.012 1 98.88 201 LYS B O 1
ATOM 4186 N N . ALA B 1 202 ? -10.594 -0.196 -5.281 1 98.88 202 ALA B N 1
ATOM 4187 C CA . ALA B 1 202 ? -9.914 -1.474 -5.094 1 98.88 202 ALA B CA 1
ATOM 4188 C C . ALA B 1 202 ? -10.906 -2.584 -4.766 1 98.88 202 ALA B C 1
ATOM 4190 O O . ALA B 1 202 ? -10.805 -3.695 -5.293 1 98.88 202 ALA B O 1
ATOM 4191 N N . VAL B 1 203 ? -11.898 -2.285 -3.904 1 98.88 203 VAL B N 1
ATOM 4192 C CA . VAL B 1 203 ? -12.922 -3.264 -3.553 1 98.88 203 VAL B CA 1
ATOM 4193 C C . VAL B 1 203 ? -13.695 -3.67 -4.801 1 98.88 203 VAL B C 1
ATOM 4195 O O . VAL B 1 203 ? -13.938 -4.855 -5.031 1 98.88 203 VAL B O 1
ATOM 4198 N N . GLU B 1 204 ? -13.992 -2.707 -5.562 1 98.88 204 GLU B N 1
ATOM 4199 C CA . GLU B 1 204 ? -14.711 -2.973 -6.805 1 98.88 204 GLU B CA 1
ATOM 4200 C C . GLU B 1 204 ? -13.891 -3.861 -7.738 1 98.88 204 GLU B C 1
ATOM 4202 O O . GLU B 1 204 ? -14.391 -4.863 -8.25 1 98.88 204 GLU B O 1
ATOM 4207 N N . LEU B 1 205 ? -12.703 -3.523 -7.934 1 98.88 205 LEU B N 1
ATOM 4208 C CA . LEU B 1 205 ? -11.828 -4.211 -8.883 1 98.88 205 LEU B CA 1
ATOM 4209 C C . LEU B 1 205 ? -11.508 -5.621 -8.391 1 98.88 205 LEU B C 1
ATOM 4211 O O . LEU B 1 205 ? -11.562 -6.578 -9.172 1 98.88 205 LEU B O 1
ATOM 4215 N N . PHE B 1 206 ? -11.258 -5.809 -7.133 1 98.81 206 PHE B N 1
ATOM 4216 C CA . PHE B 1 206 ? -10.93 -7.129 -6.609 1 98.81 206 PHE B CA 1
ATOM 4217 C C . PHE B 1 206 ? -12.164 -8.016 -6.559 1 98.81 206 PHE B C 1
ATOM 4219 O O . PHE B 1 206 ? -12.062 -9.234 -6.656 1 98.81 206 PHE B O 1
ATOM 4226 N N . THR B 1 207 ? -13.336 -7.371 -6.367 1 98.81 207 THR B N 1
ATOM 4227 C CA . THR B 1 207 ? -14.57 -8.141 -6.488 1 98.81 207 THR B CA 1
ATOM 4228 C C . THR B 1 207 ? -14.719 -8.711 -7.898 1 98.81 207 THR B C 1
ATOM 4230 O O . THR B 1 207 ? -15.062 -9.883 -8.07 1 98.81 207 THR B O 1
ATOM 4233 N N . LYS B 1 208 ? -14.438 -7.879 -8.906 1 98.69 208 LYS B N 1
ATOM 4234 C CA . LYS B 1 208 ? -14.414 -8.359 -10.281 1 98.69 208 LYS B CA 1
ATOM 4235 C C . LYS B 1 208 ? -13.391 -9.469 -10.461 1 98.69 208 LYS B C 1
ATOM 4237 O O . LYS B 1 208 ? -13.672 -10.5 -11.086 1 98.69 208 LYS B O 1
ATOM 4242 N N . GLY B 1 209 ? -12.164 -9.227 -9.938 1 98.75 209 GLY B N 1
ATOM 4243 C CA . GLY B 1 209 ? -11.117 -10.234 -10.016 1 98.75 209 GLY B CA 1
ATOM 4244 C C . GLY B 1 209 ? -11.516 -11.555 -9.391 1 98.75 209 GLY B C 1
ATOM 4245 O O . GLY B 1 209 ? -11.219 -12.625 -9.93 1 98.75 209 GLY B O 1
ATOM 4246 N N . TYR B 1 210 ? -12.227 -11.477 -8.273 1 98.69 210 TYR B N 1
ATOM 4247 C CA . TYR B 1 210 ? -12.711 -12.672 -7.598 1 98.69 210 TYR B CA 1
ATOM 4248 C C . TYR B 1 210 ? -13.641 -13.477 -8.5 1 98.69 210 TYR B C 1
ATOM 4250 O O . TYR B 1 210 ? -13.492 -14.688 -8.633 1 98.69 210 TYR B O 1
ATOM 4258 N N . ASN B 1 211 ? -14.531 -12.781 -9.102 1 98.12 211 ASN B N 1
ATOM 4259 C CA . ASN B 1 211 ? -15.492 -13.43 -9.984 1 98.12 211 ASN B CA 1
ATOM 4260 C C . ASN B 1 211 ? -14.812 -14.055 -11.195 1 98.12 211 ASN B C 1
ATOM 4262 O O . ASN B 1 211 ? -15.141 -15.172 -11.594 1 98.12 211 ASN B O 1
ATOM 4266 N N . ASP B 1 212 ? -13.844 -13.383 -11.758 1 97.75 212 ASP B N 1
ATOM 4267 C CA . ASP B 1 212 ? -13.102 -13.891 -12.906 1 97.75 212 ASP B CA 1
ATOM 4268 C C . ASP B 1 212 ? -12.375 -15.195 -12.555 1 97.75 212 ASP B C 1
ATOM 4270 O O . ASP B 1 212 ? -12.492 -16.188 -13.273 1 97.75 212 ASP B O 1
ATOM 4274 N N . ILE B 1 213 ? -11.727 -15.203 -11.438 1 98.62 213 ILE B N 1
ATOM 4275 C CA . ILE B 1 213 ? -10.914 -16.359 -11.062 1 98.62 213 ILE B CA 1
ATOM 4276 C C . ILE B 1 213 ? -11.82 -17.484 -10.586 1 98.62 213 ILE B C 1
ATOM 4278 O O . ILE B 1 213 ? -11.555 -18.656 -10.867 1 98.62 213 ILE B O 1
ATOM 4282 N N . ALA B 1 214 ? -12.883 -17.156 -9.898 1 97.62 214 ALA B N 1
ATOM 4283 C CA . ALA B 1 214 ? -13.828 -18.141 -9.406 1 97.62 214 ALA B CA 1
ATOM 4284 C C . ALA B 1 214 ? -14.516 -18.875 -10.562 1 97.62 214 ALA B C 1
ATOM 4286 O O . ALA B 1 214 ? -15 -19.984 -10.406 1 97.62 214 ALA B O 1
ATOM 4287 N N . ASN B 1 215 ? -14.484 -18.266 -11.742 1 94.88 215 ASN B N 1
ATOM 4288 C CA . ASN B 1 215 ? -15.156 -18.812 -12.922 1 94.88 215 ASN B CA 1
ATOM 4289 C C . ASN B 1 215 ? -14.305 -19.875 -13.609 1 94.88 215 ASN B C 1
ATOM 4291 O O . ASN B 1 215 ? -14.781 -20.578 -14.508 1 94.88 215 ASN B O 1
ATOM 4295 N N . ILE B 1 216 ? -13.055 -20.016 -13.211 1 96.56 216 ILE B N 1
ATOM 4296 C CA . ILE B 1 216 ? -12.25 -21.109 -13.758 1 96.56 216 ILE B CA 1
ATOM 4297 C C . ILE B 1 216 ? -12.883 -22.453 -13.398 1 96.56 216 ILE B C 1
ATOM 4299 O O . ILE B 1 216 ? -12.984 -22.797 -12.227 1 96.56 216 ILE B O 1
ATOM 4303 N N . ASN B 1 217 ? -13.32 -23.156 -14.383 1 96.94 217 ASN B N 1
ATOM 4304 C CA . ASN B 1 217 ? -13.891 -24.484 -14.188 1 96.94 217 ASN B CA 1
ATOM 4305 C C . ASN B 1 217 ? -12.844 -25.578 -14.367 1 96.94 217 ASN B C 1
ATOM 4307 O O . ASN B 1 217 ? -12.531 -25.953 -15.5 1 96.94 217 ASN B O 1
ATOM 4311 N N . VAL B 1 218 ? -12.43 -26.172 -13.344 1 96.88 218 VAL B N 1
ATOM 4312 C CA . VAL B 1 218 ? -11.328 -27.125 -13.328 1 96.88 218 VAL B CA 1
ATOM 4313 C C . VAL B 1 218 ? -11.672 -28.328 -14.195 1 96.88 218 VAL B C 1
ATOM 4315 O O . VAL B 1 218 ? -10.836 -28.797 -14.977 1 96.88 218 VAL B O 1
ATOM 4318 N N . ASN B 1 219 ? -12.898 -28.797 -14.125 1 96.5 219 ASN B N 1
ATOM 4319 C CA . ASN B 1 219 ? -13.289 -29.984 -14.883 1 96.5 219 ASN B CA 1
ATOM 4320 C C . ASN B 1 219 ? -13.305 -29.703 -16.375 1 96.5 219 ASN B C 1
ATOM 4322 O O . ASN B 1 219 ? -12.828 -30.516 -17.172 1 96.5 219 ASN B O 1
ATOM 4326 N N . THR B 1 220 ? -13.828 -28.609 -16.75 1 96.69 220 THR B N 1
ATOM 4327 C CA . THR B 1 220 ? -13.852 -28.234 -18.156 1 96.69 220 THR B CA 1
ATOM 4328 C C . THR B 1 220 ? -12.438 -28.047 -18.688 1 96.69 220 THR B C 1
ATOM 4330 O O . THR B 1 220 ? -12.133 -28.469 -19.812 1 96.69 220 THR B O 1
ATOM 4333 N N . GLU B 1 221 ? -11.578 -27.453 -17.953 1 96.44 221 GLU B N 1
ATOM 4334 C CA . GLU B 1 221 ? -10.188 -27.234 -18.344 1 96.44 221 GLU B CA 1
ATOM 4335 C C . GLU B 1 221 ? -9.438 -28.562 -18.469 1 96.44 221 GLU B C 1
ATOM 4337 O O . GLU B 1 221 ? -8.609 -28.719 -19.375 1 96.44 221 GLU B O 1
ATOM 4342 N N . LEU B 1 222 ? -9.742 -29.453 -17.516 1 95.69 222 LEU B N 1
ATOM 4343 C CA . LEU B 1 222 ? -9.094 -30.75 -17.578 1 95.69 222 LEU B CA 1
ATOM 4344 C C . LEU B 1 222 ? -9.531 -31.516 -18.812 1 95.69 222 LEU B C 1
ATOM 4346 O O . LEU B 1 222 ? -8.719 -32.219 -19.453 1 95.69 222 LEU B O 1
ATOM 4350 N N . GLU B 1 223 ? -10.781 -31.406 -19.203 1 95 223 GLU B N 1
ATOM 4351 C CA . GLU B 1 223 ? -11.289 -32.062 -20.406 1 95 223 GLU B CA 1
ATOM 4352 C C . GLU B 1 223 ? -10.617 -31.484 -21.656 1 95 223 GLU B C 1
ATOM 4354 O O . GLU B 1 223 ? -10.312 -32.219 -22.594 1 95 223 GLU B O 1
ATOM 4359 N N . GLU B 1 224 ? -10.391 -30.25 -21.641 1 93.88 224 GLU B N 1
ATOM 4360 C CA . GLU B 1 224 ? -9.688 -29.609 -22.734 1 93.88 224 GLU B CA 1
ATOM 4361 C C . GLU B 1 224 ? -8.266 -30.141 -22.859 1 93.88 224 GLU B C 1
ATOM 4363 O O . GLU B 1 224 ? -7.777 -30.375 -23.969 1 93.88 224 GLU B O 1
ATOM 4368 N N . PHE B 1 225 ? -7.621 -30.391 -21.766 1 93.62 225 PHE B N 1
ATOM 4369 C CA . PHE B 1 225 ? -6.27 -30.922 -21.766 1 93.62 225 PHE B CA 1
ATOM 4370 C C . PHE B 1 225 ? -6.25 -32.344 -22.297 1 93.62 225 PHE B C 1
ATOM 4372 O O . PHE B 1 225 ? -5.387 -32.719 -23.094 1 93.62 225 PHE B O 1
ATOM 4379 N N . GLN B 1 226 ? -7.191 -33.062 -21.859 1 90.31 226 GLN B N 1
ATOM 4380 C CA . GLN B 1 226 ? -7.281 -34.469 -22.297 1 90.31 226 GLN B CA 1
ATOM 4381 C C . GLN B 1 226 ? -7.547 -34.562 -23.797 1 90.31 226 GLN B C 1
ATOM 4383 O O . GLN B 1 226 ? -6.988 -35.406 -24.469 1 90.31 226 GLN B O 1
ATOM 4388 N N . SER B 1 227 ? -8.391 -33.625 -24.266 1 90.38 227 SER B N 1
ATOM 4389 C CA . SER B 1 227 ? -8.656 -33.562 -25.703 1 90.38 227 SER B CA 1
ATOM 4390 C C . SER B 1 227 ? -7.406 -33.156 -26.469 1 90.38 227 SER B C 1
ATOM 4392 O O . SER B 1 227 ? -7.176 -33.625 -27.594 1 90.38 227 SER B O 1
ATOM 4394 N N . PHE B 1 228 ? -6.648 -32.281 -25.875 1 87.19 228 PHE B N 1
ATOM 4395 C CA . PHE B 1 228 ? -5.398 -31.828 -26.469 1 87.19 228 PHE B CA 1
ATOM 4396 C C . PHE B 1 228 ? -4.391 -32.969 -26.562 1 87.19 228 PHE B C 1
ATOM 4398 O O . PHE B 1 228 ? -3.67 -33.094 -27.547 1 87.19 228 PHE B O 1
ATOM 4405 N N . LEU B 1 229 ? -4.344 -33.812 -25.562 1 82.06 229 LEU B N 1
ATOM 4406 C CA . LEU B 1 229 ? -3.424 -34.938 -25.5 1 82.06 229 LEU B CA 1
ATOM 4407 C C . LEU B 1 229 ? -3.742 -35.969 -26.594 1 82.06 229 LEU B C 1
ATOM 4409 O O . LEU B 1 229 ? -2.842 -36.625 -27.094 1 82.06 229 LEU B O 1
ATOM 4413 N N . GLN B 1 230 ? -5.004 -36 -26.922 1 80.12 230 GLN B N 1
ATOM 4414 C CA . GLN B 1 230 ? -5.449 -37.031 -27.875 1 80.12 230 GLN B CA 1
ATOM 4415 C C . GLN B 1 230 ? -5.309 -36.531 -29.312 1 80.12 230 GLN B C 1
ATOM 4417 O O . GLN B 1 230 ? -5.359 -37.312 -30.25 1 80.12 230 GLN B O 1
ATOM 4422 N N . ASP B 1 231 ? -5.125 -35.281 -29.484 1 74.38 231 ASP B N 1
ATOM 4423 C CA . ASP B 1 231 ? -5.004 -34.719 -30.828 1 74.38 231 ASP B CA 1
ATOM 4424 C C . ASP B 1 231 ? -3.625 -35 -31.422 1 74.38 231 ASP B C 1
ATOM 4426 O O . ASP B 1 231 ? -2.607 -34.562 -30.891 1 74.38 231 ASP B O 1
ATOM 4430 N N . PRO B 1 232 ? -3.551 -35.75 -32.5 1 66.12 232 PRO B N 1
ATOM 4431 C CA . PRO B 1 232 ? -2.266 -36.062 -33.094 1 66.12 232 PRO B CA 1
ATOM 4432 C C . PRO B 1 232 ? -1.487 -34.844 -33.531 1 66.12 232 PRO B C 1
ATOM 4434 O O . PRO B 1 232 ? -0.254 -34.844 -33.562 1 66.12 232 PRO B O 1
ATOM 4437 N N . GLU B 1 233 ? -2.105 -33.812 -33.875 1 60.69 233 GLU B N 1
ATOM 4438 C CA . GLU B 1 233 ? -1.476 -32.594 -34.344 1 60.69 233 GLU B CA 1
ATOM 4439 C C . GLU B 1 233 ? -1.013 -31.719 -33.156 1 60.69 233 GLU B C 1
ATOM 4441 O O . GLU B 1 233 ? -0.309 -30.734 -33.344 1 60.69 233 GLU B O 1
ATOM 4446 N N . SER B 1 234 ? -1.396 -32.156 -32.031 1 57.38 234 SER B N 1
ATOM 4447 C CA . SER B 1 234 ? -1.127 -31.344 -30.859 1 57.38 234 SER B CA 1
ATOM 4448 C C . SER B 1 234 ? 0.372 -31.172 -30.641 1 57.38 234 SER B C 1
ATOM 4450 O O . SER B 1 234 ? 0.832 -30.094 -30.25 1 57.38 234 SER B O 1
ATOM 4452 N N . SER B 1 235 ? 1.093 -32.25 -30.812 1 54.69 235 SER B N 1
ATOM 4453 C CA . SER B 1 235 ? 2.539 -32.188 -30.625 1 54.69 235 SER B CA 1
ATOM 4454 C C . SER B 1 235 ? 3.18 -31.234 -31.625 1 54.69 235 SER B C 1
ATOM 4456 O O . SER B 1 235 ? 4.113 -30.5 -31.281 1 54.69 235 SER B O 1
ATOM 4458 N N . SER B 1 236 ? 2.619 -31.266 -32.781 1 54.06 236 SER B N 1
ATOM 4459 C CA . SER B 1 236 ? 3.164 -30.406 -33.844 1 54.06 236 SER B CA 1
ATOM 4460 C C . SER B 1 236 ? 2.895 -28.938 -33.531 1 54.06 236 SER B C 1
ATOM 4462 O O . SER B 1 236 ? 3.729 -28.078 -33.812 1 54.06 236 SER B O 1
ATOM 4464 N N . ARG B 1 237 ? 1.858 -28.625 -32.906 1 53.44 237 ARG B N 1
ATOM 4465 C CA . ARG B 1 237 ? 1.484 -27.25 -32.594 1 53.44 237 ARG B CA 1
ATOM 4466 C C . ARG B 1 237 ? 2.338 -26.703 -31.453 1 53.44 237 ARG B C 1
ATOM 4468 O O . ARG B 1 237 ? 2.678 -25.516 -31.453 1 53.44 237 ARG B O 1
ATOM 4475 N N . LEU B 1 238 ? 2.574 -27.547 -30.5 1 55.28 238 LEU B N 1
ATOM 4476 C CA . LEU B 1 238 ? 3.434 -27.125 -29.391 1 55.28 238 LEU B CA 1
ATOM 4477 C C . LEU B 1 238 ? 4.848 -26.844 -29.891 1 55.28 238 LEU B C 1
ATOM 4479 O O . LEU B 1 238 ? 5.496 -25.891 -29.422 1 55.28 238 LEU B O 1
ATOM 4483 N N . GLU B 1 239 ? 5.309 -27.609 -30.922 1 53.38 239 GLU B N 1
ATOM 4484 C CA . GLU B 1 239 ? 6.617 -27.391 -31.531 1 53.38 239 GLU B CA 1
ATOM 4485 C C . GLU B 1 239 ? 6.664 -26.062 -32.281 1 53.38 239 GLU B C 1
ATOM 4487 O O . GLU B 1 239 ? 7.688 -25.375 -32.25 1 53.38 239 GLU B O 1
ATOM 4492 N N . THR B 1 240 ? 5.59 -25.75 -32.812 1 48.09 240 THR B N 1
ATOM 4493 C CA . THR B 1 240 ? 5.531 -24.484 -33.531 1 48.09 240 THR B CA 1
ATOM 4494 C C . THR B 1 240 ? 5.543 -23.312 -32.531 1 48.09 240 THR B C 1
ATOM 4496 O O . THR B 1 240 ? 6.227 -22.312 -32.75 1 48.09 240 THR B O 1
ATOM 4499 N N . VAL B 1 241 ? 4.875 -23.516 -31.5 1 49.03 241 VAL B N 1
ATOM 4500 C CA . VAL B 1 241 ? 4.812 -22.453 -30.5 1 49.03 241 VAL B CA 1
ATOM 4501 C C . VAL B 1 241 ? 6.168 -22.297 -29.812 1 49.03 241 VAL B C 1
ATOM 4503 O O . VAL B 1 241 ? 6.629 -21.188 -29.578 1 49.03 241 VAL B O 1
ATOM 4506 N N . LYS B 1 242 ? 6.914 -23.375 -29.516 1 52.75 242 LYS B N 1
ATOM 4507 C CA . LYS B 1 242 ? 8.266 -23.375 -28.953 1 52.75 242 LYS B CA 1
ATOM 4508 C C . LYS B 1 242 ? 9.25 -22.719 -29.922 1 52.75 242 LYS B C 1
ATOM 4510 O O . LYS B 1 242 ? 10.141 -21.984 -29.5 1 52.75 242 LYS B O 1
ATOM 4515 N N . ARG B 1 243 ? 9.188 -23.125 -31.219 1 47.78 243 ARG B N 1
ATOM 4516 C CA . ARG B 1 243 ? 10.086 -22.547 -32.219 1 47.78 243 ARG B CA 1
ATOM 4517 C C . ARG B 1 243 ? 9.93 -21.031 -32.25 1 47.78 243 ARG B C 1
ATOM 4519 O O . ARG B 1 243 ? 10.922 -20.297 -32.375 1 47.78 243 ARG B O 1
ATOM 4526 N N . THR B 1 244 ? 8.781 -20.656 -32.031 1 43.78 244 THR B N 1
ATOM 4527 C CA . THR B 1 244 ? 8.586 -19.203 -32.031 1 43.78 244 THR B CA 1
ATOM 4528 C C . THR B 1 244 ? 9.039 -18.594 -30.703 1 43.78 244 THR B C 1
ATOM 4530 O O . THR B 1 244 ? 9.641 -17.531 -30.672 1 43.78 244 THR B O 1
ATOM 4533 N N . SER B 1 245 ? 8.812 -19.266 -29.656 1 43.19 245 SER B N 1
ATOM 4534 C CA . SER B 1 245 ? 9.258 -18.766 -28.359 1 43.19 245 SER B CA 1
ATOM 4535 C C . SER B 1 245 ? 10.75 -19.016 -28.156 1 43.19 245 SER B C 1
ATOM 4537 O O . SER B 1 245 ? 11.461 -18.141 -27.672 1 43.19 245 SER B O 1
ATOM 4539 N N . LEU B 1 246 ? 11.328 -20.188 -28.5 1 39.31 246 LEU B N 1
ATOM 4540 C CA . LEU B 1 246 ? 12.758 -20.469 -28.484 1 39.31 246 LEU B CA 1
ATOM 4541 C C . LEU B 1 246 ? 13.508 -19.609 -29.5 1 39.31 246 LEU B C 1
ATOM 4543 O O . LEU B 1 246 ? 14.609 -19.125 -29.219 1 39.31 246 LEU B O 1
ATOM 4547 N N . ARG B 1 247 ? 13.078 -19.531 -30.719 1 39.59 247 ARG B N 1
ATOM 4548 C CA . ARG B 1 247 ? 13.703 -18.578 -31.641 1 39.59 247 ARG B CA 1
ATOM 4549 C C . ARG B 1 247 ? 13.82 -17.203 -31 1 39.59 247 ARG B C 1
ATOM 4551 O O . ARG B 1 247 ? 14.812 -16.5 -31.203 1 39.59 247 ARG B O 1
ATOM 4558 N N . GLN B 1 248 ? 12.867 -16.891 -30.25 1 39.66 248 GLN B N 1
ATOM 4559 C CA . GLN B 1 248 ? 12.969 -15.594 -29.609 1 39.66 248 GLN B CA 1
ATOM 4560 C C . GLN B 1 248 ? 13.961 -15.625 -28.453 1 39.66 248 GLN B C 1
ATOM 4562 O O . GLN B 1 248 ? 14.734 -14.68 -28.266 1 39.66 248 GLN B O 1
ATOM 4567 N N . SER B 1 249 ? 14.0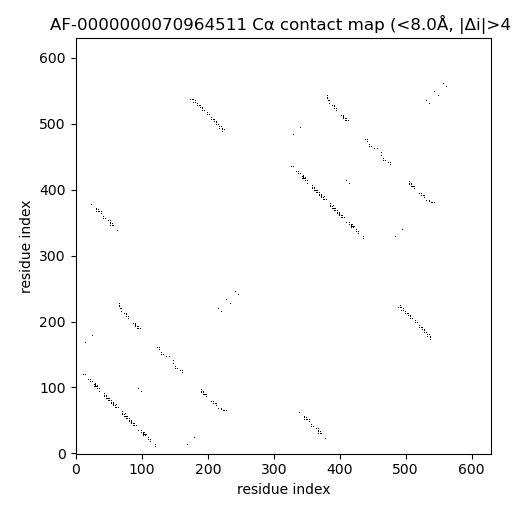39 -16.672 -27.703 1 38.19 249 SER B N 1
ATOM 4568 C CA . SER B 1 249 ? 15.023 -16.781 -26.625 1 38.19 249 SER B CA 1
ATOM 4569 C C . SER B 1 249 ? 16.406 -17.125 -27.188 1 38.19 249 SER B C 1
ATOM 4571 O O . SER B 1 249 ? 17.422 -16.625 -26.688 1 38.19 249 SER B O 1
ATOM 4573 N N . ILE B 1 250 ? 16.578 -18.078 -28.109 1 34.69 250 ILE B N 1
ATOM 4574 C CA . ILE B 1 250 ? 17.859 -18.406 -28.703 1 34.69 250 ILE B CA 1
ATOM 4575 C C . ILE B 1 250 ? 18.375 -17.234 -29.531 1 34.69 250 ILE B C 1
ATOM 4577 O O . ILE B 1 250 ? 19.562 -16.922 -29.516 1 34.69 250 ILE B O 1
ATOM 4581 N N . ALA B 1 251 ? 17.547 -16.594 -30.312 1 38.06 251 ALA B N 1
ATOM 4582 C CA . ALA B 1 251 ? 18 -15.383 -31 1 38.06 251 ALA B CA 1
ATOM 4583 C C . ALA B 1 251 ? 18.609 -14.391 -30 1 38.06 251 ALA B C 1
ATOM 4585 O O . ALA B 1 251 ? 19.578 -13.703 -30.328 1 38.06 251 ALA B O 1
ATOM 4586 N N . ASN B 1 252 ? 18 -14.328 -28.812 1 37.03 252 ASN B N 1
ATOM 4587 C CA . ASN B 1 252 ? 18.594 -13.438 -27.828 1 37.03 252 ASN B CA 1
ATOM 4588 C C . ASN B 1 252 ? 19.906 -13.992 -27.281 1 37.03 252 ASN B C 1
ATOM 4590 O O . ASN B 1 252 ? 20.75 -13.242 -26.781 1 37.03 252 ASN B O 1
ATOM 4594 N N . LEU B 1 253 ? 20 -15.219 -27.141 1 33.09 253 LEU B N 1
ATOM 4595 C CA . LEU B 1 253 ? 21.25 -15.766 -26.594 1 33.09 253 LEU B CA 1
ATOM 4596 C C . LEU B 1 253 ? 22.375 -15.656 -27.609 1 33.09 253 LEU B C 1
ATOM 4598 O O . LEU B 1 253 ? 23.531 -15.461 -27.25 1 33.09 253 LEU B O 1
ATOM 4602 N N . PHE B 1 254 ? 22.172 -16.047 -28.922 1 36.09 254 PHE B N 1
ATOM 4603 C CA . PHE B 1 254 ? 23.25 -16.031 -29.891 1 36.09 254 PHE B CA 1
ATOM 4604 C C . PHE B 1 254 ? 23.406 -14.656 -30.5 1 36.09 254 PHE B C 1
ATOM 4606 O O . PHE B 1 254 ? 24.125 -14.484 -31.5 1 36.09 254 PHE B O 1
ATOM 4613 N N . ALA B 1 255 ? 22.469 -13.695 -30.234 1 33.34 255 ALA B N 1
ATOM 4614 C CA . ALA B 1 255 ? 22.797 -12.344 -30.672 1 33.34 255 ALA B CA 1
ATOM 4615 C C . ALA B 1 255 ? 24.109 -11.867 -30.062 1 33.34 255 ALA B C 1
ATOM 4617 O O . ALA B 1 255 ? 24.281 -11.898 -28.828 1 33.34 255 ALA B O 1
ATOM 4618 N N . THR B 1 256 ? 25.141 -12.109 -30.75 1 33.03 256 THR B N 1
ATOM 4619 C CA . THR B 1 256 ? 26.484 -11.625 -30.469 1 33.03 256 THR B CA 1
ATOM 4620 C C . THR B 1 256 ? 26.438 -10.203 -29.922 1 33.03 256 THR B C 1
ATOM 4622 O O . THR B 1 256 ? 25.781 -9.336 -30.484 1 33.03 256 THR B O 1
ATOM 4625 N N . PRO B 1 257 ? 26.75 -9.984 -28.703 1 33.12 257 PRO B N 1
ATOM 4626 C CA . PRO B 1 257 ? 26.812 -8.602 -28.234 1 33.12 257 PRO B CA 1
ATOM 4627 C C . PRO B 1 257 ? 27.625 -7.699 -29.156 1 33.12 257 PRO B C 1
ATOM 4629 O O . PRO B 1 257 ? 28.594 -8.156 -29.781 1 33.12 257 PRO B O 1
ATOM 4632 N N . PRO B 1 258 ? 26.969 -6.844 -29.828 1 34.38 258 PRO B N 1
ATOM 4633 C CA . PRO B 1 258 ? 27.781 -5.973 -30.688 1 34.38 258 PRO B CA 1
ATOM 4634 C C . PRO B 1 258 ? 29.094 -5.555 -30.031 1 34.38 258 PRO B C 1
ATOM 4636 O O . PRO B 1 258 ? 29.188 -5.516 -28.797 1 34.38 258 PRO B O 1
ATOM 4639 N N . SER B 1 259 ? 30.172 -5.91 -30.578 1 32.5 259 SER B N 1
ATOM 4640 C CA . SER B 1 259 ? 31.469 -5.387 -30.172 1 32.5 259 SER B CA 1
ATOM 4641 C C . SER B 1 259 ? 31.406 -3.887 -29.906 1 32.5 259 SER B C 1
ATOM 4643 O O . SER B 1 259 ? 30.969 -3.115 -30.766 1 32.5 259 SER B O 1
ATOM 4645 N N . SER B 1 260 ? 31 -3.475 -28.734 1 28.92 260 SER B N 1
ATOM 4646 C CA . SER B 1 260 ? 31.062 -2.074 -28.328 1 28.92 260 SER B CA 1
ATOM 4647 C C . SER B 1 260 ? 32.406 -1.446 -28.734 1 28.92 260 SER B C 1
ATOM 4649 O O . SER B 1 260 ? 33.438 -1.835 -28.219 1 28.92 260 SER B O 1
ATOM 4651 N N . LYS B 1 261 ? 32.594 -1.259 -30.031 1 31.25 261 LYS B N 1
ATOM 4652 C CA . LYS B 1 261 ? 33.688 -0.335 -30.344 1 31.25 261 LYS B CA 1
ATOM 4653 C C . LYS B 1 261 ? 33.719 0.84 -29.375 1 31.25 261 LYS B C 1
ATOM 4655 O O . LYS B 1 261 ? 32.656 1.399 -29.047 1 31.25 261 LYS B O 1
ATOM 4660 N N . ARG B 1 262 ? 34.688 0.931 -28.531 1 30.59 262 ARG B N 1
ATOM 4661 C CA . ARG B 1 262 ? 35.031 2.066 -27.672 1 30.59 262 ARG B CA 1
ATOM 4662 C C . ARG B 1 262 ? 34.969 3.373 -28.469 1 30.59 262 ARG B C 1
ATOM 4664 O O . ARG B 1 262 ? 35.719 3.553 -29.422 1 30.59 262 ARG B O 1
ATOM 4671 N N . PRO B 1 263 ? 33.781 3.98 -28.797 1 30.14 263 PRO B N 1
ATOM 4672 C CA . PRO B 1 263 ? 33.906 5.23 -29.547 1 30.14 263 PRO B CA 1
ATOM 4673 C C . PRO B 1 263 ? 34.969 6.168 -28.984 1 30.14 263 PRO B C 1
ATOM 4675 O O . PRO B 1 263 ? 35.219 6.176 -27.766 1 30.14 263 PRO B O 1
ATOM 4678 N N . GLU B 1 264 ? 36.062 6.371 -29.703 1 30.55 264 GLU B N 1
ATOM 4679 C CA . GLU B 1 264 ? 37 7.441 -29.406 1 30.55 264 GLU B CA 1
ATOM 4680 C C . GLU B 1 264 ? 36.281 8.727 -29.031 1 30.55 264 GLU B C 1
ATOM 4682 O O . GLU B 1 264 ? 35.375 9.164 -29.75 1 30.55 264 GLU B O 1
ATOM 4687 N N . GLN B 1 265 ? 36.031 8.93 -27.719 1 26.55 265 GLN B N 1
ATOM 4688 C CA . GLN B 1 265 ? 35.5 10.117 -27.062 1 26.55 265 GLN B CA 1
ATOM 4689 C C . GLN B 1 265 ? 36.031 11.391 -27.703 1 26.55 265 GLN B C 1
ATOM 4691 O O . GLN B 1 265 ? 37.219 11.727 -27.5 1 26.55 265 GLN B O 1
ATOM 4696 N N . ASN B 1 266 ? 35.938 11.508 -29.109 1 27.22 266 ASN B N 1
ATOM 4697 C CA . ASN B 1 266 ? 36.312 12.859 -29.5 1 27.22 266 ASN B CA 1
ATOM 4698 C C . ASN B 1 266 ? 35.594 13.914 -28.672 1 27.22 266 ASN B C 1
ATOM 4700 O O . ASN B 1 266 ? 34.406 13.742 -28.375 1 27.22 266 ASN B O 1
ATOM 4704 N N . GLU B 1 267 ? 36.312 14.688 -27.875 1 28.48 267 GLU B N 1
ATOM 4705 C CA . GLU B 1 267 ? 36 15.828 -27.016 1 28.48 267 GLU B CA 1
ATOM 4706 C C . GLU B 1 267 ? 35.125 16.859 -27.719 1 28.48 267 GLU B C 1
ATOM 4708 O O . GLU B 1 267 ? 35.594 17.516 -28.656 1 28.48 267 GLU B O 1
ATOM 4713 N N . PRO B 1 268 ? 33.938 16.391 -28.25 1 28.62 268 PRO B N 1
ATOM 4714 C CA . PRO B 1 268 ? 33.312 17.438 -29.062 1 28.62 268 PRO B CA 1
ATOM 4715 C C . PRO B 1 268 ? 33.156 18.75 -28.312 1 28.62 268 PRO B C 1
ATOM 4717 O O . PRO B 1 268 ? 33 18.766 -27.094 1 28.62 268 PRO B O 1
ATOM 4720 N N . GLN B 1 269 ? 33.75 19.812 -28.828 1 26.73 269 GLN B N 1
ATOM 4721 C CA . GLN B 1 269 ? 33.75 21.219 -28.453 1 26.73 269 GLN B CA 1
ATOM 4722 C C . GLN B 1 269 ? 32.344 21.781 -28.344 1 26.73 269 GLN B C 1
ATOM 4724 O O . GLN B 1 269 ? 31.531 21.625 -29.266 1 26.73 269 GLN B O 1
ATOM 4729 N N . THR B 1 270 ? 31.766 21.672 -27.141 1 24.59 270 THR B N 1
ATOM 4730 C CA . THR B 1 270 ? 30.453 22.141 -26.703 1 24.59 270 THR B CA 1
ATOM 4731 C C . THR B 1 270 ? 30.234 23.594 -27.125 1 24.59 270 THR B C 1
ATOM 4733 O O . THR B 1 270 ? 30.891 24.5 -26.609 1 24.59 270 THR B O 1
ATOM 4736 N N . THR B 1 271 ? 30.234 23.828 -28.531 1 23.88 271 THR B N 1
ATOM 4737 C CA . THR B 1 271 ? 29.938 25.219 -28.844 1 23.88 271 THR B CA 1
ATOM 4738 C C . THR B 1 271 ? 28.594 25.625 -28.25 1 23.88 271 THR B C 1
ATOM 4740 O O . THR B 1 271 ? 27.609 24.891 -28.344 1 23.88 271 THR B O 1
ATOM 4743 N N . VAL B 1 272 ? 28.578 26.469 -27.234 1 23.34 272 VAL B N 1
ATOM 4744 C CA . VAL B 1 272 ? 27.641 27.234 -26.422 1 23.34 272 VAL B CA 1
ATOM 4745 C C . VAL B 1 272 ? 26.703 28.047 -27.312 1 23.34 272 VAL B C 1
ATOM 4747 O O . VAL B 1 272 ? 27.109 29.031 -27.922 1 23.34 272 VAL B O 1
ATOM 4750 N N . LYS B 1 273 ? 26.203 27.469 -28.5 1 24.14 273 LYS B N 1
ATOM 4751 C CA . LYS B 1 273 ? 25.5 28.469 -29.297 1 24.14 273 LYS B CA 1
ATOM 4752 C C . LYS B 1 273 ? 24.375 29.125 -28.484 1 24.14 273 LYS B C 1
ATOM 4754 O O . LYS B 1 273 ? 23.719 28.453 -27.688 1 24.14 273 LYS B O 1
ATOM 4759 N N . ASN B 1 274 ? 24.25 30.453 -28.422 1 22 274 ASN B N 1
ATOM 4760 C CA . ASN B 1 274 ? 23.531 31.625 -27.938 1 22 274 ASN B CA 1
ATOM 4761 C C . ASN B 1 274 ? 22.078 31.625 -28.422 1 22 274 ASN B C 1
ATOM 4763 O O . ASN B 1 274 ? 21.812 31.812 -29.609 1 22 274 ASN B O 1
ATOM 4767 N N . LEU B 1 275 ? 21.312 30.484 -28.125 1 21.88 275 LEU B N 1
ATOM 4768 C CA . LEU B 1 275 ? 19.938 30.391 -28.594 1 21.88 275 LEU B CA 1
ATOM 4769 C C . LEU B 1 275 ? 19.172 31.656 -28.234 1 21.88 275 LEU B C 1
ATOM 4771 O O . LEU B 1 275 ? 18.969 31.953 -27.062 1 21.88 275 LEU B O 1
ATOM 4775 N N . SER B 1 276 ? 19.344 32.75 -29.109 1 20.8 276 SER B N 1
ATOM 4776 C CA . SER B 1 276 ? 18.609 34 -29.141 1 20.8 276 SER B CA 1
ATOM 4777 C C . SER B 1 276 ? 17.109 33.781 -29.188 1 20.8 276 SER B C 1
ATOM 4779 O O . SER B 1 276 ? 16.625 32.969 -29.953 1 20.8 276 SER B O 1
ATOM 4781 N N . MET B 1 277 ? 16.422 33.969 -28.031 1 20.72 277 MET B N 1
ATOM 4782 C CA . MET B 1 277 ? 15.055 34 -27.531 1 20.72 277 MET B CA 1
ATOM 4783 C C . MET B 1 277 ? 14.172 34.875 -28.422 1 20.72 277 MET B C 1
ATOM 4785 O O . MET B 1 277 ? 14.203 36.094 -28.312 1 20.72 277 MET B O 1
ATOM 4789 N N . LYS B 1 278 ? 14.211 34.656 -29.812 1 20.52 278 LYS B N 1
ATOM 4790 C CA . LYS B 1 278 ? 13.352 35.594 -30.562 1 20.52 278 LYS B CA 1
ATOM 4791 C C . LYS B 1 278 ? 11.914 35.531 -30.062 1 20.52 278 LYS B C 1
ATOM 4793 O O . LYS B 1 278 ? 11.359 34.438 -29.891 1 20.52 278 LYS B O 1
ATOM 4798 N N . LYS B 1 279 ? 11.352 36.594 -29.453 1 24.28 279 LYS B N 1
ATOM 4799 C CA . LYS B 1 279 ? 10.188 37.281 -28.938 1 24.28 279 LYS B CA 1
ATOM 4800 C C . LYS B 1 279 ? 9.039 37.281 -29.938 1 24.28 279 LYS B C 1
ATOM 4802 O O . LYS B 1 279 ? 8.195 38.188 -29.922 1 24.28 279 LYS B O 1
ATOM 4807 N N . SER B 1 280 ? 8.859 36.188 -30.891 1 19.03 280 SER B N 1
ATOM 4808 C CA . SER B 1 280 ? 7.895 36.5 -31.938 1 19.03 280 SER B CA 1
ATOM 4809 C C . SER B 1 280 ? 6.531 36.844 -31.344 1 19.03 280 SER B C 1
ATOM 4811 O O . SER B 1 280 ? 6.117 36.25 -30.344 1 19.03 280 SER B O 1
ATOM 4813 N N . GLN B 1 281 ? 5.953 38.031 -31.688 1 20.23 281 GLN B N 1
ATOM 4814 C CA . GLN B 1 281 ? 4.875 39 -31.516 1 20.23 281 GLN B CA 1
ATOM 4815 C C . GLN B 1 281 ? 3.543 38.438 -32 1 20.23 281 GLN B C 1
ATOM 4817 O O . GLN B 1 281 ? 3.123 38.719 -33.125 1 20.23 281 GLN B O 1
ATOM 4822 N N . GLU B 1 282 ? 3.279 37.062 -31.875 1 18.66 282 GLU B N 1
ATOM 4823 C CA . GLU B 1 282 ? 2.047 36.656 -32.562 1 18.66 282 GLU B CA 1
ATOM 4824 C C . GLU B 1 282 ? 0.858 37.469 -32.062 1 18.66 282 GLU B C 1
ATOM 4826 O O . GLU B 1 282 ? 0.583 37.5 -30.844 1 18.66 282 GLU B O 1
ATOM 4831 N N . LYS B 1 283 ? 0.506 38.5 -32.75 1 20.52 283 LYS B N 1
ATOM 4832 C CA . LYS B 1 283 ? -0.572 39.5 -32.688 1 20.52 283 LYS B CA 1
ATOM 4833 C C . LYS B 1 283 ? -1.938 38.812 -32.781 1 20.52 283 LYS B C 1
ATOM 4835 O O . LYS B 1 283 ? -2.332 38.312 -33.812 1 20.52 283 LYS B O 1
ATOM 4840 N N . ALA B 1 284 ? -2.297 37.75 -31.891 1 19.8 284 ALA B N 1
ATOM 4841 C CA . ALA B 1 284 ? -3.613 37.125 -32 1 19.8 284 ALA B CA 1
ATOM 4842 C C . ALA B 1 284 ? -4.715 38.188 -32.062 1 19.8 284 ALA B C 1
ATOM 4844 O O . ALA B 1 284 ? -4.891 38.969 -31.141 1 19.8 284 ALA B O 1
ATOM 4845 N N . GLU B 1 285 ? -5.012 38.812 -33.25 1 18.75 285 GLU B N 1
ATOM 4846 C CA . GLU B 1 285 ? -6.094 39.719 -33.562 1 18.75 285 GLU B CA 1
ATOM 4847 C C . GLU B 1 285 ? -7.457 39.125 -33.25 1 18.75 285 GLU B C 1
ATOM 4849 O O . GLU B 1 285 ? -7.898 38.188 -33.938 1 18.75 285 GLU B O 1
ATOM 4854 N N . PHE B 1 286 ? -7.746 38.656 -32 1 20.05 286 PHE B N 1
ATOM 4855 C CA . PHE B 1 286 ? -9.062 38.188 -31.609 1 20.05 286 PHE B CA 1
ATOM 4856 C C . PHE B 1 286 ? -10.156 39.156 -32.062 1 20.05 286 PHE B C 1
ATOM 4858 O O . PHE B 1 286 ? -10.227 40.281 -31.547 1 20.05 286 PHE B O 1
ATOM 4865 N N . GLY B 1 287 ? -10.5 39.156 -33.312 1 17.94 287 GLY B N 1
ATOM 4866 C CA . GLY B 1 287 ? -11.578 39.969 -33.875 1 17.94 287 GLY B CA 1
ATOM 4867 C C . GLY B 1 287 ? -12.875 39.844 -33.094 1 17.94 287 GLY B C 1
ATOM 4868 O O . GLY B 1 287 ? -13.258 38.75 -32.656 1 17.94 287 GLY B O 1
ATOM 4869 N N . ARG B 1 288 ? -13.438 40.875 -32.375 1 19.83 288 ARG B N 1
ATOM 4870 C CA . ARG B 1 288 ? -14.531 41.406 -31.578 1 19.83 288 ARG B CA 1
ATOM 4871 C C . ARG B 1 288 ? -15.875 41.188 -32.281 1 19.83 288 ARG B C 1
ATOM 4873 O O . ARG B 1 288 ? -16.922 41.625 -31.766 1 19.83 288 ARG B O 1
ATOM 4880 N N . GLU B 1 289 ? -16.094 40.469 -33.312 1 18.09 289 GLU B N 1
ATOM 4881 C CA . GLU B 1 289 ? -17.25 41 -34.031 1 18.09 289 GLU B CA 1
ATOM 4882 C C . GLU B 1 289 ? -18.531 40.781 -33.219 1 18.09 289 GLU B C 1
ATOM 4884 O O . GLU B 1 289 ? -18.953 39.656 -33.031 1 18.09 289 GLU B O 1
ATOM 4889 N N . TYR B 1 290 ? -18.797 41.344 -31.984 1 20.08 290 TYR B N 1
ATOM 4890 C CA . TYR B 1 290 ? -20.094 41.312 -31.312 1 20.08 290 TYR B CA 1
ATOM 4891 C C . TYR B 1 290 ? -21.203 41.812 -32.219 1 20.08 290 TYR B C 1
ATOM 4893 O O . TYR B 1 290 ? -21.203 42.969 -32.625 1 20.08 290 TYR B O 1
ATOM 4901 N N . GLU B 1 291 ? -21.703 41.062 -33.094 1 18.05 291 GLU B N 1
ATOM 4902 C CA . GLU B 1 291 ? -22.844 41.5 -33.906 1 18.05 291 GLU B CA 1
ATOM 4903 C C . GLU B 1 291 ? -24 42 -33.031 1 18.05 291 GLU B C 1
ATOM 4905 O O . GLU B 1 291 ? -24.203 41.5 -31.938 1 18.05 291 GLU B O 1
ATOM 4910 N N . ASP B 1 292 ? -24.906 43.125 -33.375 1 19.08 292 ASP B N 1
ATOM 4911 C CA . ASP B 1 292 ? -25.844 44.219 -33.219 1 19.08 292 ASP B CA 1
ATOM 4912 C C . ASP B 1 292 ? -27.266 43.688 -33 1 19.08 292 ASP B C 1
ATOM 4914 O O . ASP B 1 292 ? -28.062 44.375 -32.312 1 19.08 292 ASP B O 1
ATOM 4918 N N . ASP B 1 293 ? -27.906 42.688 -33.625 1 18.83 293 ASP B N 1
ATOM 4919 C CA . ASP B 1 293 ? -29.156 43.062 -34.25 1 18.83 293 ASP B CA 1
ATOM 4920 C C . ASP B 1 293 ? -30.25 43.281 -33.219 1 18.83 293 ASP B C 1
ATOM 4922 O O . ASP B 1 293 ? -30.172 42.75 -32.094 1 18.83 293 ASP B O 1
ATOM 4926 N N . ASP B 1 294 ? -31.703 43.75 -33.562 1 18.11 294 ASP B N 1
ATOM 4927 C CA . ASP B 1 294 ? -32.844 44.656 -33.562 1 18.11 294 ASP B CA 1
ATOM 4928 C C . ASP B 1 294 ? -33.969 44.125 -32.688 1 18.11 294 ASP B C 1
ATOM 4930 O O . ASP B 1 294 ? -34.656 44.875 -31.984 1 18.11 294 ASP B O 1
ATOM 4934 N N . ASP B 1 295 ? -34.656 42.906 -32.781 1 19.47 295 ASP B N 1
ATOM 4935 C CA . ASP B 1 295 ? -36.062 43 -33.094 1 19.47 295 ASP B CA 1
ATOM 4936 C C . ASP B 1 295 ? -36.875 43.312 -31.844 1 19.47 295 ASP B C 1
ATOM 4938 O O . ASP B 1 295 ? -36.5 42.938 -30.734 1 19.47 295 ASP B O 1
ATOM 4942 N N . ASN B 1 296 ? -38.25 44.156 -31.812 1 19.16 296 ASN B N 1
ATOM 4943 C CA . ASN B 1 296 ? -39.312 45.094 -31.422 1 19.16 296 ASN B CA 1
ATOM 4944 C C . ASN B 1 296 ? -40.281 44.469 -30.453 1 19.16 296 ASN B C 1
ATOM 4946 O O . ASN B 1 296 ? -40.688 45.094 -29.469 1 19.16 296 ASN B O 1
ATOM 4950 N N . ASP B 1 297 ? -41.188 43.5 -30.719 1 18.55 297 ASP B N 1
ATOM 4951 C CA . ASP B 1 297 ? -42.625 43.812 -30.781 1 18.55 297 ASP B CA 1
ATOM 4952 C C . ASP B 1 297 ? -43.25 43.875 -29.391 1 18.55 297 ASP B C 1
ATOM 4954 O O . ASP B 1 297 ? -43.5 44.969 -28.859 1 18.55 297 ASP B O 1
ATOM 4958 N N . ALA B 1 298 ? -44.531 43.25 -29.094 1 18.09 298 ALA B N 1
ATOM 4959 C CA . ALA B 1 298 ? -45.938 43.625 -28.984 1 18.09 298 ALA B CA 1
ATOM 4960 C C . ALA B 1 298 ? -46.438 43.562 -27.547 1 18.09 298 ALA B C 1
ATOM 4962 O O . ALA B 1 298 ? -47.344 44.281 -27.141 1 18.09 298 ALA B O 1
ATOM 4963 N N . ALA B 1 299 ? -46.062 42.781 -26.484 1 17.17 299 ALA B N 1
ATOM 4964 C CA . ALA B 1 299 ? -47.281 42.125 -26 1 17.17 299 ALA B CA 1
ATOM 4965 C C . ALA B 1 299 ? -48 42.969 -24.969 1 17.17 299 ALA B C 1
ATOM 4967 O O . ALA B 1 299 ? -49.188 42.781 -24.734 1 17.17 299 ALA B O 1
ATOM 4968 N N . ALA B 1 300 ? -47.531 43.75 -23.938 1 19.05 300 ALA B N 1
ATOM 4969 C CA . ALA B 1 300 ? -48.188 43.469 -22.672 1 19.05 300 ALA B CA 1
ATOM 4970 C C . ALA B 1 300 ? -49.5 44.219 -22.531 1 19.05 300 ALA B C 1
ATOM 4972 O O . ALA B 1 300 ? -49.531 45.469 -22.625 1 19.05 300 ALA B O 1
ATOM 4973 N N . ASP B 1 301 ? -50.719 43.719 -22.781 1 17.45 301 ASP B N 1
ATOM 4974 C CA . ASP B 1 301 ? -52.094 44.281 -22.672 1 17.45 301 ASP B CA 1
ATOM 4975 C C . ASP B 1 301 ? -52.469 44.5 -21.219 1 17.45 301 ASP B C 1
ATOM 4977 O O . ASP B 1 301 ? -52.562 43.562 -20.438 1 17.45 301 ASP B O 1
ATOM 4981 N N . ASP B 1 302 ? -52.062 45.562 -20.516 1 18.39 302 ASP B N 1
ATOM 4982 C CA . ASP B 1 302 ? -52.469 45.938 -19.156 1 18.39 302 ASP B CA 1
ATOM 4983 C C . ASP B 1 302 ? -53.969 46.25 -19.062 1 18.39 302 ASP B C 1
ATOM 4985 O O . ASP B 1 302 ? -54.438 47.219 -19.641 1 18.39 302 ASP B O 1
ATOM 4989 N N . ASP B 1 303 ? -54.875 45.406 -19 1 17.8 303 ASP B N 1
ATOM 4990 C CA . ASP B 1 303 ? -56.312 45.688 -18.922 1 17.8 303 ASP B CA 1
ATOM 4991 C C . ASP B 1 303 ? -56.656 46.562 -17.703 1 17.8 303 ASP B C 1
ATOM 4993 O O . ASP B 1 303 ? -55.875 46.625 -16.766 1 17.8 303 ASP B O 1
ATOM 4997 N N . ASP B 1 304 ? -58.094 46.844 -17.312 1 18.12 304 ASP B N 1
ATOM 4998 C CA . ASP B 1 304 ? -59.219 47.781 -17.203 1 18.12 304 ASP B CA 1
ATOM 4999 C C . ASP B 1 304 ? -59.656 47.969 -15.742 1 18.12 304 ASP B C 1
ATOM 5001 O O . ASP B 1 304 ? -60.656 48.625 -15.461 1 18.12 304 ASP B O 1
ATOM 5005 N N . LEU B 1 305 ? -59.094 47.5 -14.57 1 20.02 305 LEU B N 1
ATOM 5006 C CA . LEU B 1 305 ? -60.188 47.312 -13.602 1 20.02 305 LEU B CA 1
ATOM 5007 C C . LEU B 1 305 ? -60.688 48.656 -13.086 1 20.02 305 LEU B C 1
ATOM 5009 O O . LEU B 1 305 ? -59.875 49.562 -12.891 1 20.02 305 LEU B O 1
ATOM 5013 N N . SER B 1 306 ? -62.125 49 -12.688 1 18.56 306 SER B N 1
ATOM 5014 C CA . SER B 1 306 ? -63.281 49.875 -12.586 1 18.56 306 SER B CA 1
ATOM 5015 C C . SER B 1 306 ? -63.406 50.438 -11.18 1 18.56 306 SER B C 1
ATOM 5017 O O . SER B 1 306 ? -64.375 51.156 -10.891 1 18.56 306 SER B O 1
ATOM 5019 N N . VAL B 1 307 ? -62.656 50.438 -10.133 1 23.55 307 VAL B N 1
ATOM 5020 C CA . VAL B 1 307 ? -63.375 50.562 -8.883 1 23.55 307 VAL B CA 1
ATOM 5021 C C . VAL B 1 307 ? -63.969 51.969 -8.758 1 23.55 307 VAL B C 1
ATOM 5023 O O . VAL B 1 307 ? -63.344 52.938 -9.102 1 23.55 307 VAL B O 1
ATOM 5026 N N . VAL B 1 308 ? -65.375 52.25 -8.25 1 20.97 308 VAL B N 1
ATOM 5027 C CA . VAL B 1 308 ? -66.5 53.156 -8.148 1 20.97 308 VAL B CA 1
ATOM 5028 C C . VAL B 1 308 ? -66.438 54 -6.875 1 20.97 308 VAL B C 1
ATOM 5030 O O . VAL B 1 308 ? -66.125 53.438 -5.801 1 20.97 308 VAL B O 1
ATOM 5033 N N . SER B 1 309 ? -66.375 55.375 -6.715 1 21.73 309 SER B N 1
ATOM 5034 C CA . SER B 1 309 ? -66.312 56.531 -5.816 1 21.73 309 SER B CA 1
ATOM 5035 C C . SER B 1 309 ? -67.625 56.812 -5.156 1 21.73 309 SER B C 1
ATOM 5037 O O . SER B 1 309 ? -67.875 57.906 -4.66 1 21.73 309 SER B O 1
ATOM 5039 N N . ASP B 1 310 ? -68.312 55.969 -4.543 1 22.03 310 ASP B N 1
ATOM 5040 C CA . ASP B 1 310 ? -69.625 56.5 -4.129 1 22.03 310 ASP B CA 1
ATOM 5041 C C . ASP B 1 310 ? -69.438 57.625 -3.115 1 22.03 310 ASP B C 1
ATOM 5043 O O . ASP B 1 310 ? -68.5 57.625 -2.336 1 22.03 310 ASP B O 1
ATOM 5047 N N . THR B 1 311 ? -70.438 58.75 -2.938 1 24.14 311 THR B N 1
ATOM 5048 C CA . THR B 1 311 ? -70.938 60.125 -2.748 1 24.14 311 THR B CA 1
ATOM 5049 C C . THR B 1 311 ? -71.438 60.344 -1.311 1 24.14 311 THR B C 1
ATOM 5051 O O . THR B 1 311 ? -71.688 61.469 -0.889 1 24.14 311 THR B O 1
ATOM 5054 N N . THR B 1 312 ? -71.875 59.406 -0.446 1 25.19 312 THR B N 1
ATOM 5055 C CA . THR B 1 312 ? -73.125 59.75 0.272 1 25.19 312 THR B CA 1
ATOM 5056 C C . THR B 1 312 ? -72.812 60.812 1.342 1 25.19 312 THR B C 1
ATOM 5058 O O . THR B 1 312 ? -71.75 60.812 1.931 1 25.19 312 THR B O 1
ATOM 5061 N N . ASP B 1 313 ? -73.812 61.844 1.776 1 25.28 313 ASP B N 1
ATOM 5062 C CA . ASP B 1 313 ? -74.438 63.062 2.316 1 25.28 313 ASP B CA 1
ATOM 5063 C C . ASP B 1 313 ? -74.438 63.031 3.844 1 25.28 313 ASP B C 1
ATOM 5065 O O . ASP B 1 313 ? -74.438 64.062 4.492 1 25.28 313 ASP B O 1
ATOM 5069 N N . ASN B 1 314 ? -74.938 61.906 4.469 1 25.19 314 ASN B N 1
ATOM 5070 C CA . ASN B 1 314 ? -76.062 62.062 5.402 1 25.19 314 ASN B CA 1
ATOM 5071 C C . ASN B 1 314 ? -75.688 62.906 6.598 1 25.19 314 ASN B C 1
ATOM 5073 O O . ASN B 1 314 ? -74.5 62.969 6.996 1 25.19 314 ASN B O 1
ATOM 5077 N N . HIS B 1 315 ? -76.75 63.062 7.688 1 25.19 315 HIS B N 1
ATOM 5078 C CA . HIS B 1 315 ? -77.438 63.688 8.82 1 25.19 315 HIS B CA 1
ATOM 5079 C C . HIS B 1 315 ? -76.625 63.562 10.094 1 25.19 315 HIS B C 1
ATOM 5081 O O . HIS B 1 315 ? -76.125 62.5 10.414 1 25.19 315 HIS B O 1
#

Foldseek 3Di:
DPDPVVVVVVLLVLLVVLLVVLVVLLVVLVVVLVVLVVVLVVLLVVLVVLLVVLVVLLVVLVVDDQQPLSSVLSPLLSVLSNVLSVLSVVLSVLLVVQANVVSVCSNVVSVVSNVLSVVLVVLVVVLVVLVVVLVVCCVPPVPPVVVNVVSVVVSVVSVVVNVVSSVVSVVVSVVVVVVSVVNVVRNVVSNVVSVVSSVVSNVVSVVVSVVSVVPDDPVVSVVSVVVLVPDPCNVVVVVVVCCVVVCVVVCVVPVDPPPPPPPPPPVPPPPPPPPPPPPDDPPPPPPPPPPPDDDDDDPPDDDDDDPDPPPDDDD/DPDPVVVVVVLLVLLVVLLVVLVVLLVVLVVVLVVLVVVLVVLLVVLVVLLVVLVVLLVVLVVDDQQPLSSVLSPLLSVLSNVLSVLSVVLSVLLVVQANVVSVCSNVVSVVSNVLSVVLVVLVVVLVVLVVVLVVCCVPPVPPVVVNVVSVVVSVVSVVVNVVSSVVSVVVSVVVVVCSVVNVVRNVVSNVVSVVSSVVSNVVSVVVSCVSVVPDDPVVSVVSVVVLVPDPCNVVVVVVVCCVVVCVVVVVVPVDDPPPPPPPPPVPDPPPPPPPPPPPPPVPCPPPCPDDDDDDDDDDPPDDDDDDDDDDDDD

Radius of gyration: 45.4 Å; Cα contacts (8 Å, |Δi|>4): 460; chains: 2; bounding box: 115×153×77 Å

Secondary structure (DSSP, 8-state):
----HHHHHHHHHHHHHHHHHHHHHHHHHHHHHHHHHHHHHHHHHHHHHHHHHHHHHHHHHHH--S-HHHHHHHHHHHHHHHHHHHHHHHHHHHHIIIIIHHHHTHHHHHHHHHHHHHHHHHHHHHHHHHHHHHHHHHHH-TT-HHHHHHHHHHHHHHHHHHHHHHHHHHHHHHHHHHHHHHHHHHHHHHHHHHHHHHHHHHHHHHHHHHHHHHT--HHHHHHHHHHHHH-TTHHHHHHHHHHHHHHHHHHHHSS------------------------------------------------------------/----HHHHHHHHHHHHHHHHHHHHHHHHHHHHHHHHHHHHHHHHHHHHHHHHHHHHHHHHHHH--S-HHHHHHHHHHHHHHHHHHHHHHHHHHHHIIIIIHHHHTHHHHHHHHHHHHHHHHHHHHHHHHHHHHHHHHHHH-TT-HHHHHHHHHHHHHHHHHHHHHHHHHHHHHHHHHHHHHHHHHHHHHHHHHHHHHHHHHHHHHHHHHHHHHHT--HHHHHHHHHHHHH-TTHHHHHHHHHHHHHHHHHHHHSS------------------------------------------------------------

Sequence (630 aa):
MKASRPQHATWEQHAKLLQERVVLVEKHFAELCTCLGAYTRKAAGLRDKNDALAKAVYNYSEAEHVNKGLKNCLLEFSKTLESVGDYRDVEIQRIESNVISELSQYEKLCKHAKEEVKNTLAARDRENARRKQLDRLRERNPRNRPQITAAQVELSKASMEVANNMKWLEEQMDHFERKKLQDIRSLLLSYITAELSFHVKAVELFTKGYNDIANINVNTELEEFQSFLQDPESSSRLETVKRTSLRQSIANLFATPPSSKRPEQNEPQTTVKNLSMKKSQEKAEFGREYEDDDDNDAAADDDDLSVVSDTTDNHMKASRPQHATWEQHAKLLQERVVLVEKHFAELCTCLGAYTRKAAGLRDKNDALAKAVYNYSEAEHVNKGLKNCLLEFSKTLESVGDYRDVEIQRIESNVISELSQYEKLCKHAKEEVKNTLAARDRENARRKQLDRLRERNPRNRPQITAAQVELSKASMEVANNMKWLEEQMDHFERKKLQDIRSLLLSYITAELSFHVKAVELFTKGYNDIANINVNTELEEFQSFLQDPESSSRLETVKRTSLRQSIANLFATPPSSKRPEQNEPQTTVKNLSMKKSQEKAEFGREYEDDDDNDAAADDDDLSVVSDTTDNH

pLDDT: mean 75.79, std 30.32, range [16.5, 98.94]